Protein AF-A0A1X7V0R7-F1 (afdb_monomer_lite)

Foldseek 3Di:
DDPQAVVVCVVVVNDDDPPDLLNCCCCVVQVDDHLVSVVVDDPVSNVVSPNPDDPPDPSDDDDDDDDDDDDDDDDDDDDDDDDDDDFDPDDDDDDDDDDDPPPPQVAKEWEFECPQQFDPDGDIDMDRDDQQPQFLLNVQVVVCVVRVPDPQKTKWKAFLQLHTAPLDVLRRRPGNVLLVPGGHTYIYIYMWGPDALLPPPPPQDPLPPDAQADADFKEWEAALRPGIDIGHHYLVPDFLQSVLSSVCVVSVHRSVQKFKAQDLPDPDGDGRVNSVPDDGHRYIYIFGAQSDPQDLFAFPRRGDGSGAADNQLRLLLLQVLVLLLVDDPLLQVLLLVLLCVQWVDSNLSQLSSVCNVSSTHQGPSSVHCVVSVLLSSLVLQCVVADDDDSRHSSNLVLLVVLVSSVNSVVDDDDDFWDKDKDFQAAPQSRGGARFWKDAVPFPGTHRLVRVQVCLVVVHDGPSDPDRDHNVRIDGDSVSSSVCNSCRNGPDRIRITIPGPDPDDSDTHNGDNPDDNVVSVVSSVSSAADQLLDDDDWHWYAFLVRRIKTWDAFDPDPQRWTWIQRNHRSDIDTHHPVRSVSRRVSVVVD

Organism: Amphimedon queenslandica (NCBI:txid400682)

Radius of gyration: 29.14 Å; chains: 1; bounding box: 74×66×98 Å

Sequence (589 aa):
MSDELKEFFHQHGIVLSPHSPLHEKLVVEYGVEKVSDISLLTEQELRQAGLNKIQSRKLLCDSKPTTLQSAAPGTTLQSAVPGLTESLKLDYKSSRPFSPLLKTARFKINYVLCIEMFVVNQEEHSLALEPERDTMDFLIKQICSIHNLPDVLTLELYQKNGTPLNVNEYTLSFTLEKWKIKNDDSFYVLPRRREQPSWILPEPLNDIGIDPMQGQNTLKILSEVFGHFSIQVNFPNLTVEVILQKASRVINVPSRYLKIYSSLGNMVAMKDEDLSQIVDGQELILRLGEIYSARIEFGKSSYIPVTEQTEKGLAKFYSILKYLTIGSDITRSSIVAIVFKLTGCVPLVAALHTFLIYHSFSHLSQIAILFEGFYHLSKALLKYFCNVTIEKTFEFLDYIFGLIIKLSKTTSSNDHLSFKVIRLRCPITAHKIIEPVMVLKNESSYEKGAALAKLERNEALPECSVSVDEGNLIPDDHMQHLLIAFSFSKILDIQVCETVSEDKMRISPLIAPCTWKEFKKSLTYLKIVPPNSSSSKRVTYTSEGYLTVFIEISKSSELGRIFYDPITGKNNTYTEQQLEVFATKLAIN

Structure (mmCIF, N/CA/C/O backbone):
data_AF-A0A1X7V0R7-F1
#
_entry.id   AF-A0A1X7V0R7-F1
#
loop_
_atom_site.group_PDB
_atom_site.id
_atom_site.type_symbol
_atom_site.label_atom_id
_atom_site.label_alt_id
_atom_site.label_comp_id
_atom_site.label_asym_id
_atom_site.label_entity_id
_atom_site.label_seq_id
_atom_site.pdbx_PDB_ins_code
_atom_site.Cartn_x
_atom_site.Cartn_y
_atom_site.Cartn_z
_atom_site.occupancy
_atom_site.B_iso_or_equiv
_atom_site.auth_seq_id
_atom_site.auth_comp_id
_atom_site.auth_asym_id
_atom_site.auth_atom_id
_atom_site.pdbx_PDB_model_num
ATOM 1 N N . MET A 1 1 ? 11.003 -5.601 -46.494 1.00 61.97 1 MET A N 1
ATOM 2 C CA . MET A 1 1 ? 9.661 -5.037 -46.754 1.00 61.97 1 MET A CA 1
ATOM 3 C C . MET A 1 1 ? 8.675 -6.154 -47.067 1.00 61.97 1 MET A C 1
ATOM 5 O O . MET A 1 1 ? 8.937 -6.943 -47.971 1.00 61.97 1 MET A O 1
ATOM 9 N N . SER A 1 2 ? 7.584 -6.210 -46.303 1.00 64.12 2 SER A N 1
ATOM 10 C CA . SER A 1 2 ? 6.465 -7.147 -46.477 1.00 64.12 2 SER A CA 1
ATOM 11 C C . SER A 1 2 ? 5.744 -6.956 -47.814 1.00 64.12 2 SER A C 1
ATOM 13 O O . SER A 1 2 ? 5.756 -5.864 -48.389 1.00 64.12 2 SER A O 1
ATOM 15 N N . ASP A 1 3 ? 5.105 -8.015 -48.308 1.00 69.50 3 ASP A N 1
ATOM 16 C CA . ASP A 1 3 ? 4.352 -7.960 -49.565 1.00 69.50 3 ASP A CA 1
ATOM 17 C C . ASP A 1 3 ? 3.085 -7.098 -49.440 1.00 69.50 3 ASP A C 1
ATOM 19 O O . ASP A 1 3 ? 2.753 -6.366 -50.369 1.00 69.50 3 ASP A O 1
ATOM 23 N N . GLU A 1 4 ? 2.491 -7.037 -48.244 1.00 61.78 4 GLU A N 1
ATOM 24 C CA . GLU A 1 4 ? 1.388 -6.126 -47.904 1.00 61.78 4 GLU A CA 1
ATOM 25 C C . GLU A 1 4 ? 1.755 -4.647 -48.118 1.00 61.78 4 GLU A C 1
ATOM 27 O O . GLU A 1 4 ? 0.956 -3.865 -48.633 1.00 61.78 4 GLU A O 1
ATOM 32 N N . LEU A 1 5 ? 2.983 -4.251 -47.762 1.00 62.53 5 LEU A N 1
ATOM 33 C CA . LEU A 1 5 ? 3.458 -2.875 -47.927 1.00 62.53 5 LEU A CA 1
ATOM 34 C C . LEU A 1 5 ? 3.680 -2.511 -49.396 1.00 62.53 5 LEU A C 1
ATOM 36 O O . LEU A 1 5 ? 3.313 -1.419 -49.832 1.00 62.53 5 LEU A O 1
ATOM 40 N N . LYS A 1 6 ? 4.224 -3.443 -50.182 1.00 64.62 6 LYS A N 1
ATOM 41 C CA . LYS A 1 6 ? 4.375 -3.268 -51.634 1.00 64.62 6 LYS A CA 1
ATOM 42 C C . LYS A 1 6 ? 3.020 -3.116 -52.317 1.00 64.62 6 LYS A C 1
ATOM 44 O O . LYS A 1 6 ? 2.865 -2.251 -53.178 1.00 64.62 6 LYS A O 1
ATOM 49 N N . GLU A 1 7 ? 2.047 -3.927 -51.914 1.00 67.25 7 GLU A N 1
ATOM 50 C CA . GLU A 1 7 ? 0.696 -3.895 -52.461 1.00 67.25 7 GLU A CA 1
ATOM 51 C C . GLU A 1 7 ? -0.043 -2.601 -52.089 1.00 67.25 7 GLU A C 1
ATOM 53 O O . GLU A 1 7 ? -0.635 -1.968 -52.965 1.00 67.25 7 GLU A O 1
ATOM 58 N N . PHE A 1 8 ? 0.095 -2.122 -50.846 1.00 67.62 8 PHE A N 1
ATOM 59 C CA . PHE A 1 8 ? -0.422 -0.818 -50.414 1.00 67.62 8 PHE A CA 1
ATOM 60 C C . PHE A 1 8 ? 0.098 0.334 -51.290 1.00 67.62 8 PHE A C 1
ATOM 62 O O . PHE A 1 8 ? -0.687 1.149 -51.791 1.00 67.62 8 PHE A O 1
ATOM 69 N N . PHE A 1 9 ? 1.413 0.385 -51.526 1.00 68.94 9 PHE A N 1
ATOM 70 C CA . PHE A 1 9 ? 2.025 1.424 -52.354 1.00 68.94 9 PHE A CA 1
ATOM 71 C C . PHE A 1 9 ? 1.589 1.340 -53.821 1.00 68.94 9 PHE A C 1
ATOM 73 O O . PHE A 1 9 ? 1.271 2.370 -54.421 1.00 68.94 9 PHE A O 1
ATOM 80 N N . HIS A 1 10 ? 1.475 0.131 -54.377 1.00 63.81 10 HIS A N 1
ATOM 81 C CA . HIS A 1 10 ? 0.967 -0.077 -55.733 1.00 63.81 10 HIS A CA 1
ATOM 82 C C . HIS A 1 10 ? -0.485 0.409 -55.888 1.00 63.81 10 HIS A C 1
ATOM 84 O O . HIS A 1 10 ? -0.784 1.174 -56.806 1.00 63.81 10 HIS A O 1
ATOM 90 N N . GLN A 1 11 ? -1.366 0.054 -54.946 1.00 58.88 11 GLN A N 1
ATOM 91 C CA . GLN A 1 11 ? -2.777 0.468 -54.938 1.00 58.88 11 GLN A CA 1
ATOM 92 C C . GLN A 1 11 ? -2.961 1.991 -54.845 1.00 58.88 11 GLN A C 1
ATOM 94 O O . GLN A 1 11 ? -3.959 2.525 -55.326 1.00 58.88 11 GLN A O 1
ATOM 99 N N . HIS A 1 12 ? -2.000 2.703 -54.251 1.00 58.97 12 HIS A N 1
ATOM 100 C CA . HIS A 1 12 ? -2.046 4.158 -54.072 1.00 58.97 12 HIS A CA 1
ATOM 101 C C . HIS A 1 12 ? -1.236 4.920 -55.138 1.00 58.97 12 HIS A C 1
ATOM 103 O O . HIS A 1 12 ? -1.048 6.134 -55.030 1.00 58.97 12 HIS A O 1
ATOM 109 N N . GLY A 1 13 ? -0.778 4.228 -56.191 1.00 53.06 13 GLY A N 1
ATOM 110 C CA . GLY A 1 13 ? -0.046 4.823 -57.313 1.00 53.06 13 GLY A CA 1
ATOM 111 C C . GLY A 1 13 ? 1.373 5.282 -56.963 1.00 53.06 13 GLY A C 1
ATOM 112 O O . GLY A 1 13 ? 1.920 6.153 -57.639 1.00 53.06 13 GLY A O 1
ATOM 113 N N . ILE A 1 14 ? 1.964 4.729 -55.900 1.00 62.78 14 ILE A N 1
ATOM 114 C CA . ILE A 1 14 ? 3.323 5.025 -55.442 1.00 62.78 14 ILE A CA 1
ATOM 115 C C . ILE A 1 14 ? 4.256 3.961 -56.031 1.00 62.78 14 ILE A C 1
ATOM 117 O O . ILE A 1 14 ? 4.223 2.794 -55.647 1.00 62.78 14 ILE A O 1
ATOM 121 N N . VAL A 1 15 ? 5.089 4.357 -56.996 1.00 56.41 15 VAL A N 1
ATOM 122 C CA . VAL A 1 15 ? 6.008 3.434 -57.678 1.00 56.41 15 VAL A CA 1
ATOM 123 C C . VAL A 1 15 ? 7.274 3.251 -56.838 1.00 56.41 15 VAL A C 1
ATOM 125 O O . VAL A 1 15 ? 8.127 4.136 -56.778 1.00 56.41 15 VAL A O 1
ATOM 128 N N . LEU A 1 16 ? 7.412 2.085 -56.206 1.00 57.41 16 LEU A N 1
ATOM 129 C CA . LEU A 1 16 ? 8.639 1.668 -55.530 1.00 57.41 16 LEU A CA 1
ATOM 130 C C . LEU A 1 16 ? 9.411 0.693 -56.416 1.00 57.41 16 LEU A C 1
ATOM 132 O O . LEU A 1 16 ? 9.050 -0.477 -56.525 1.00 57.41 16 LEU A O 1
ATOM 136 N N . SER A 1 17 ? 10.495 1.155 -57.037 1.00 50.72 17 SER A N 1
ATOM 137 C CA . SER A 1 17 ? 11.504 0.228 -57.549 1.00 50.72 17 SER A CA 1
ATOM 138 C C . SER A 1 17 ? 12.378 -0.271 -56.382 1.00 50.72 17 SER A C 1
ATOM 140 O O . SER A 1 17 ? 12.597 0.483 -55.430 1.00 50.72 17 SER A O 1
ATOM 142 N N . PRO A 1 18 ? 12.923 -1.503 -56.431 1.00 47.53 18 PRO A N 1
ATOM 143 C CA . PRO A 1 18 ? 13.789 -2.060 -55.377 1.00 47.53 18 PRO A CA 1
ATOM 144 C C . PRO A 1 18 ? 15.063 -1.247 -55.066 1.00 47.53 18 PRO A C 1
ATOM 146 O O . PRO A 1 18 ? 15.736 -1.515 -54.076 1.00 47.53 18 PRO A O 1
ATOM 149 N N . HIS A 1 19 ? 15.363 -0.225 -55.872 1.00 53.25 19 HIS A N 1
ATOM 150 C CA . HIS A 1 19 ? 16.479 0.715 -55.710 1.00 53.25 19 HIS A CA 1
ATOM 151 C C . HIS A 1 19 ? 16.017 2.179 -55.780 1.00 53.25 19 HIS A C 1
ATOM 153 O O . HIS A 1 19 ? 16.771 3.077 -56.144 1.00 53.25 19 HIS A O 1
ATOM 159 N N . SER A 1 20 ? 14.740 2.422 -55.491 1.00 59.25 20 SER A N 1
ATOM 160 C CA . SER A 1 20 ? 14.187 3.765 -55.401 1.00 59.25 20 SER A CA 1
ATOM 161 C C . SER A 1 20 ? 14.771 4.487 -54.177 1.00 59.25 20 SER A C 1
ATOM 163 O O . SER A 1 20 ? 14.771 3.901 -53.091 1.00 59.25 20 SER A O 1
ATOM 165 N N . PRO A 1 21 ? 15.174 5.767 -54.292 1.00 62.03 21 PRO A N 1
ATOM 166 C CA . PRO A 1 21 ? 15.597 6.577 -53.146 1.00 62.03 21 PRO A CA 1
ATOM 167 C C . PRO A 1 21 ? 14.556 6.613 -52.016 1.00 62.03 21 PRO A C 1
ATOM 169 O O . PRO A 1 21 ? 14.910 6.724 -50.846 1.00 62.03 21 PRO A O 1
ATOM 172 N N . LEU A 1 22 ? 13.270 6.479 -52.365 1.00 65.44 22 LEU A N 1
ATOM 173 C CA . LEU A 1 22 ? 12.155 6.397 -51.420 1.00 65.44 22 LEU A CA 1
ATOM 174 C C . LEU A 1 22 ? 12.155 5.061 -50.659 1.00 65.44 22 LEU A C 1
ATOM 176 O O . LEU A 1 22 ? 11.910 5.048 -49.459 1.00 65.44 22 LEU A O 1
ATOM 180 N N . HIS A 1 23 ? 12.457 3.946 -51.332 1.00 63.06 23 HIS A N 1
ATOM 181 C CA . HIS A 1 23 ? 12.545 2.625 -50.699 1.00 63.06 23 HIS A CA 1
ATOM 182 C C . HIS A 1 23 ? 13.711 2.565 -49.708 1.00 63.06 23 HIS A C 1
ATOM 184 O O . HIS A 1 23 ? 13.539 2.124 -48.574 1.00 63.06 23 HIS A O 1
ATOM 190 N N . GLU A 1 24 ? 14.880 3.055 -50.120 1.00 66.44 24 GLU A N 1
ATOM 191 C CA . GLU A 1 24 ? 16.069 3.053 -49.271 1.00 66.44 24 GLU A CA 1
ATOM 192 C C . GLU A 1 24 ? 15.890 3.979 -48.065 1.00 66.44 24 GLU A C 1
ATOM 194 O O . GLU A 1 24 ? 16.135 3.556 -46.943 1.00 66.44 24 GLU A O 1
ATOM 199 N N . LYS A 1 25 ? 15.336 5.184 -48.245 1.00 69.94 25 LYS A N 1
ATOM 200 C CA . LYS A 1 25 ? 15.012 6.062 -47.112 1.00 69.94 25 LYS A CA 1
ATOM 201 C C . LYS A 1 25 ? 13.972 5.462 -46.171 1.00 69.94 25 LYS A C 1
ATOM 203 O O . LYS A 1 25 ? 14.186 5.453 -44.965 1.00 69.94 25 LYS A O 1
ATOM 208 N N . LEU A 1 26 ? 12.858 4.934 -46.680 1.00 72.25 26 LEU A N 1
ATOM 209 C CA . LEU A 1 26 ? 11.802 4.388 -45.821 1.00 72.25 26 LEU A CA 1
ATOM 210 C C . LEU A 1 26 ? 12.293 3.208 -44.974 1.00 72.25 26 LEU A C 1
ATOM 212 O O . LEU A 1 26 ? 11.971 3.150 -43.793 1.00 72.25 26 LEU A O 1
ATOM 216 N N . VAL A 1 27 ? 13.102 2.310 -45.537 1.00 69.56 27 VAL A N 1
ATOM 217 C CA . VAL A 1 27 ? 13.608 1.134 -44.811 1.00 69.56 27 VAL A CA 1
ATOM 218 C C . VAL A 1 27 ? 14.828 1.480 -43.949 1.00 69.56 27 VAL A C 1
ATOM 220 O O . VAL A 1 27 ? 14.878 1.097 -42.785 1.00 69.56 27 VAL A O 1
ATOM 223 N N . VAL A 1 28 ? 15.809 2.211 -44.487 1.00 70.12 28 VAL A N 1
ATOM 224 C CA . VAL A 1 28 ? 17.100 2.459 -43.814 1.00 70.12 28 VAL A CA 1
ATOM 225 C C . VAL A 1 28 ? 17.027 3.635 -42.841 1.00 70.12 28 VAL A C 1
ATOM 227 O O . VAL A 1 28 ? 17.612 3.575 -41.762 1.00 70.12 28 VAL A O 1
ATOM 230 N N . GLU A 1 29 ? 16.319 4.707 -43.201 1.00 67.44 29 GLU A N 1
ATOM 231 C CA . GLU A 1 29 ? 16.246 5.933 -42.396 1.00 67.44 29 GLU A CA 1
ATOM 232 C C . GLU A 1 29 ? 15.056 5.913 -41.426 1.00 67.44 29 GLU A C 1
ATOM 234 O O . GLU A 1 29 ? 15.176 6.386 -40.294 1.00 67.44 29 GLU A O 1
ATOM 239 N N . TYR A 1 30 ? 13.936 5.312 -41.840 1.00 65.56 30 TYR A N 1
ATOM 240 C CA . TYR A 1 30 ? 12.680 5.318 -41.083 1.00 65.56 30 TYR A CA 1
ATOM 241 C C . TYR A 1 30 ? 12.218 3.937 -40.585 1.00 65.56 30 TYR A C 1
ATOM 243 O O . TYR A 1 30 ? 11.240 3.867 -39.844 1.00 65.56 30 TYR A O 1
ATOM 251 N N . GLY A 1 31 ? 12.912 2.848 -40.939 1.00 66.19 31 GLY A N 1
ATOM 252 C CA . GLY A 1 31 ? 12.617 1.499 -40.435 1.00 66.19 31 GLY A CA 1
ATOM 253 C C . GLY A 1 31 ? 11.263 0.923 -40.868 1.00 66.19 31 GLY A C 1
ATOM 254 O O . GLY A 1 31 ? 10.739 0.039 -40.198 1.00 66.19 31 GLY A O 1
ATOM 255 N N . VAL A 1 32 ? 10.671 1.429 -41.952 1.00 74.50 32 VAL A N 1
ATOM 256 C CA . VAL A 1 32 ? 9.344 1.023 -42.431 1.00 74.50 32 VAL A CA 1
ATOM 257 C C . VAL A 1 32 ? 9.449 -0.302 -43.184 1.00 74.50 32 VAL A C 1
ATOM 259 O O . VAL A 1 32 ? 9.906 -0.346 -44.328 1.00 74.50 32 VAL A O 1
ATOM 262 N N . GLU A 1 33 ? 8.987 -1.395 -42.574 1.00 72.44 33 GLU A N 1
ATOM 263 C CA . GLU A 1 33 ? 9.005 -2.727 -43.191 1.00 72.44 33 GLU A CA 1
ATOM 264 C C . GLU A 1 33 ? 7.601 -3.261 -43.519 1.00 72.44 33 GLU A C 1
ATOM 266 O O . GLU A 1 33 ? 7.457 -4.118 -44.407 1.00 72.44 33 GLU A O 1
ATOM 271 N N . LYS A 1 34 ? 6.567 -2.750 -42.842 1.00 70.38 34 LYS A N 1
ATOM 272 C CA . LYS A 1 34 ? 5.148 -3.117 -42.976 1.00 70.38 34 LYS A CA 1
ATOM 273 C C . LYS A 1 34 ? 4.239 -1.886 -43.065 1.00 70.38 34 LYS A C 1
ATOM 275 O O . LYS A 1 34 ? 4.637 -0.774 -42.736 1.00 70.38 34 LYS A O 1
ATOM 280 N N . VAL A 1 35 ? 2.991 -2.082 -43.509 1.00 60.34 35 VAL A N 1
ATOM 281 C CA . VAL A 1 35 ? 1.992 -0.997 -43.676 1.00 60.34 35 VAL A CA 1
ATOM 282 C C . VAL A 1 35 ? 1.676 -0.293 -42.364 1.00 60.34 35 VAL A C 1
ATOM 284 O O . VAL A 1 35 ? 1.534 0.928 -42.344 1.00 60.34 35 VAL A O 1
ATOM 287 N N . SER A 1 36 ? 1.634 -1.042 -41.261 1.00 58.97 36 SER A N 1
ATOM 288 C CA . SER A 1 36 ? 1.475 -0.492 -39.913 1.00 58.97 36 SER A CA 1
ATOM 289 C C . SER A 1 36 ? 2.517 0.576 -39.588 1.00 58.97 36 SER A C 1
ATOM 291 O O . SER A 1 36 ? 2.210 1.542 -38.895 1.00 58.97 36 SER A O 1
ATOM 293 N N . ASP A 1 37 ? 3.724 0.445 -40.130 1.00 61.34 37 ASP A N 1
ATOM 294 C CA . ASP A 1 37 ? 4.867 1.275 -39.758 1.00 61.34 37 ASP A CA 1
ATOM 295 C C . ASP A 1 37 ? 4.792 2.655 -40.429 1.00 61.34 37 ASP A C 1
ATOM 297 O O . ASP A 1 37 ? 5.336 3.627 -39.914 1.00 61.34 37 ASP A O 1
ATOM 301 N N . ILE A 1 38 ? 4.028 2.784 -41.526 1.00 64.56 38 ILE A N 1
ATOM 302 C CA . ILE A 1 38 ? 3.732 4.080 -42.159 1.00 64.56 38 ILE A CA 1
ATOM 303 C C . ILE A 1 38 ? 2.948 4.980 -41.199 1.00 64.56 38 ILE A C 1
ATOM 305 O O . ILE A 1 38 ? 3.154 6.191 -41.190 1.00 64.56 38 ILE A O 1
ATOM 309 N N . SER A 1 39 ? 2.060 4.406 -40.377 1.00 57.94 39 SER A N 1
ATOM 310 C CA . SER A 1 39 ? 1.232 5.181 -39.440 1.00 57.94 39 SER A CA 1
ATOM 311 C C . SER A 1 39 ? 2.036 5.869 -38.326 1.00 57.94 39 SER A C 1
ATOM 313 O O . SER A 1 39 ? 1.509 6.745 -37.643 1.00 57.94 39 SER A O 1
ATOM 315 N N . LEU A 1 40 ? 3.310 5.494 -38.168 1.00 50.38 40 LEU A N 1
ATOM 316 C CA . LEU A 1 40 ? 4.246 6.048 -37.190 1.00 50.38 40 LEU A CA 1
ATOM 317 C C . LEU A 1 40 ? 5.036 7.250 -37.731 1.00 50.38 40 LEU A C 1
ATOM 319 O O . LEU A 1 40 ? 5.741 7.900 -36.962 1.00 50.38 40 LEU A O 1
ATOM 323 N N . LEU A 1 41 ? 4.926 7.547 -39.031 1.00 59.81 41 LEU A N 1
ATOM 324 C CA . LEU A 1 41 ? 5.599 8.674 -39.670 1.00 59.81 41 LEU A CA 1
ATOM 325 C C . LEU A 1 41 ? 4.677 9.889 -39.766 1.00 59.81 41 LEU A C 1
ATOM 327 O O . LEU A 1 41 ? 3.507 9.799 -40.142 1.00 59.81 41 LEU A O 1
ATOM 331 N N . THR A 1 42 ? 5.228 11.061 -39.466 1.00 62.00 42 THR A N 1
ATOM 332 C CA . THR A 1 42 ? 4.541 12.339 -39.663 1.00 62.00 42 THR A CA 1
ATOM 333 C C . THR A 1 42 ? 4.391 12.655 -41.152 1.00 62.00 42 THR A C 1
ATOM 335 O O . THR A 1 42 ? 5.163 12.197 -41.996 1.00 62.00 42 THR A O 1
ATOM 338 N N . GLU A 1 43 ? 3.424 13.510 -41.502 1.00 59.12 43 GLU A N 1
ATOM 339 C CA . GLU A 1 43 ? 3.249 13.968 -42.889 1.00 59.12 43 GLU A CA 1
ATOM 340 C C . GLU A 1 43 ? 4.543 14.577 -43.461 1.00 59.12 43 GLU A C 1
ATOM 342 O O . GLU A 1 43 ? 4.873 14.385 -44.632 1.00 59.12 43 GLU A O 1
ATOM 347 N N . GLN A 1 44 ? 5.305 15.282 -42.623 1.00 62.19 44 GLN A N 1
ATOM 348 C CA . GLN A 1 44 ? 6.567 15.903 -43.004 1.00 62.19 44 GLN A CA 1
ATOM 349 C C . GLN A 1 44 ? 7.654 14.865 -43.317 1.00 62.19 44 GLN A C 1
ATOM 351 O O . GLN A 1 44 ? 8.358 15.018 -44.314 1.00 62.19 44 GLN A O 1
ATOM 356 N N . GLU A 1 45 ? 7.762 13.799 -42.524 1.00 61.72 45 GLU A N 1
ATOM 357 C CA . GLU A 1 45 ? 8.704 12.696 -42.763 1.00 61.72 45 GLU A CA 1
ATOM 358 C C . GLU A 1 45 ? 8.331 11.907 -44.021 1.00 61.72 45 GLU A C 1
ATOM 360 O O . GLU A 1 45 ? 9.191 11.611 -44.846 1.00 61.72 45 GLU A O 1
ATOM 365 N N . LEU A 1 46 ? 7.036 11.661 -44.244 1.00 65.69 46 LEU A N 1
ATOM 366 C CA . LEU A 1 46 ? 6.546 11.018 -45.466 1.00 65.69 46 LEU A CA 1
ATOM 367 C C . LEU A 1 46 ? 6.870 11.858 -46.714 1.00 65.69 46 LEU A C 1
ATOM 369 O O . LEU A 1 46 ? 7.322 11.321 -47.729 1.00 65.69 46 LEU A O 1
ATOM 373 N N . ARG A 1 47 ? 6.725 13.188 -46.639 1.00 65.19 47 ARG A N 1
ATOM 374 C CA . ARG A 1 47 ? 7.133 14.103 -47.721 1.00 65.19 47 ARG A CA 1
ATOM 375 C C . ARG A 1 47 ? 8.648 14.116 -47.930 1.00 65.19 47 ARG A C 1
ATOM 377 O O . ARG A 1 47 ? 9.090 14.121 -49.075 1.00 65.19 47 ARG A O 1
ATOM 384 N N . GLN A 1 48 ? 9.441 14.084 -46.858 1.00 67.00 48 GLN A N 1
ATOM 385 C CA . GLN A 1 48 ? 10.911 14.021 -46.921 1.00 67.00 48 GLN A CA 1
ATOM 386 C C . GLN A 1 48 ? 11.436 12.695 -47.485 1.00 67.00 48 GLN A C 1
ATOM 388 O O . GLN A 1 48 ? 12.482 12.673 -48.145 1.00 67.00 48 GLN A O 1
ATOM 393 N N . ALA A 1 49 ? 10.698 11.607 -47.262 1.00 64.69 49 ALA A N 1
ATOM 394 C CA . ALA A 1 49 ? 10.960 10.319 -47.882 1.00 64.69 49 ALA A CA 1
ATOM 395 C C . ALA A 1 49 ? 10.665 10.349 -49.395 1.00 64.69 49 ALA A C 1
ATOM 397 O O . ALA A 1 49 ? 11.321 9.638 -50.152 1.00 64.69 49 ALA A O 1
ATOM 398 N N . GLY A 1 50 ? 9.749 11.217 -49.849 1.00 65.00 50 GLY A N 1
ATOM 399 C CA . GLY A 1 50 ? 9.413 11.430 -51.264 1.00 65.00 50 GLY A CA 1
ATOM 400 C C . GLY A 1 50 ? 7.943 11.179 -51.625 1.00 65.00 50 GLY A C 1
ATOM 401 O O . GLY A 1 50 ? 7.620 11.032 -52.805 1.00 65.00 50 GLY A O 1
ATOM 402 N N . LEU A 1 51 ? 7.038 11.097 -50.640 1.00 65.75 51 LEU A N 1
ATOM 403 C CA . LEU A 1 51 ? 5.605 10.893 -50.867 1.00 65.75 51 LEU A CA 1
ATOM 404 C C . LEU A 1 51 ? 4.889 12.231 -51.091 1.00 65.75 51 LEU A C 1
ATOM 406 O O . LEU A 1 51 ? 4.650 13.007 -50.167 1.00 65.75 51 LEU A O 1
ATOM 410 N N . ASN A 1 52 ? 4.509 12.485 -52.346 1.00 56.28 52 ASN A N 1
ATOM 411 C CA . ASN A 1 52 ? 3.967 13.783 -52.776 1.00 56.28 52 ASN A CA 1
ATOM 412 C C . ASN A 1 52 ? 2.431 13.884 -52.674 1.00 56.28 52 ASN A C 1
ATOM 414 O O . ASN A 1 52 ? 1.881 14.985 -52.728 1.00 56.28 52 ASN A O 1
ATOM 418 N N . LYS A 1 53 ? 1.731 12.752 -52.515 1.00 50.41 53 LYS A N 1
ATOM 419 C CA . LYS A 1 53 ? 0.276 12.669 -52.298 1.00 50.41 53 LYS A CA 1
ATOM 420 C C . LYS A 1 53 ? -0.001 11.996 -50.954 1.00 50.41 53 LYS A C 1
ATOM 422 O O . LYS A 1 53 ? 0.110 10.781 -50.844 1.00 50.41 53 LYS A O 1
ATOM 427 N N . ILE A 1 54 ? -0.397 12.782 -49.956 1.00 53.22 54 ILE A N 1
ATOM 428 C CA . ILE A 1 54 ? -0.827 12.289 -48.641 1.00 53.22 54 ILE A CA 1
ATOM 429 C C . ILE A 1 54 ? -2.287 12.710 -48.468 1.00 53.22 54 ILE A C 1
ATOM 431 O O . ILE A 1 54 ? -2.575 13.857 -48.141 1.00 53.22 54 ILE A O 1
ATOM 435 N N . GLN A 1 55 ? -3.231 11.811 -48.767 1.00 45.31 55 GLN A N 1
ATOM 436 C CA . GLN A 1 55 ? -4.634 12.023 -48.401 1.00 45.31 55 GLN A CA 1
ATOM 437 C C . GLN A 1 55 ? -4.823 11.558 -46.958 1.00 45.31 55 GLN A C 1
ATOM 439 O O . GLN A 1 55 ? -5.045 10.383 -46.669 1.00 45.31 55 GLN A O 1
ATOM 444 N N . SER A 1 56 ? -4.699 12.507 -46.040 1.00 39.94 56 SER A N 1
ATOM 445 C CA . SER A 1 56 ? -4.881 12.344 -44.603 1.00 39.94 56 SER A CA 1
ATOM 446 C C . SER A 1 56 ? -6.345 12.047 -44.257 1.00 39.94 56 SER A C 1
ATOM 448 O O . SER A 1 56 ? -7.064 12.941 -43.823 1.00 39.94 56 SER A O 1
ATOM 450 N N . ARG A 1 57 ? -6.827 10.807 -44.474 1.00 30.17 57 ARG A N 1
ATOM 451 C CA . ARG A 1 57 ? -8.059 10.294 -43.818 1.00 30.17 57 ARG A CA 1
ATOM 452 C C . ARG A 1 57 ? -8.388 8.794 -43.927 1.00 30.17 57 ARG A C 1
ATOM 454 O O . ARG A 1 57 ? -9.487 8.426 -43.530 1.00 30.17 57 ARG A O 1
ATOM 461 N N . LYS A 1 58 ? -7.501 7.909 -44.406 1.00 34.00 58 LYS A N 1
ATOM 462 C CA . LYS A 1 58 ? -7.849 6.475 -44.596 1.00 34.00 58 LYS A CA 1
ATOM 463 C C . LYS A 1 58 ? -6.889 5.423 -44.014 1.00 34.00 58 LYS A C 1
ATOM 465 O O . LYS A 1 58 ? -7.004 4.258 -44.362 1.00 34.00 58 LYS A O 1
ATOM 470 N N . LEU A 1 59 ? -5.987 5.801 -43.106 1.00 33.78 59 LEU A N 1
ATOM 471 C CA . LEU A 1 59 ? -5.058 4.865 -42.438 1.00 33.78 59 LEU A CA 1
ATOM 472 C C . LEU A 1 59 ? -5.476 4.480 -41.004 1.00 33.78 59 LEU A C 1
ATOM 474 O O . LEU A 1 59 ? -4.661 3.997 -40.227 1.00 33.78 59 LEU A O 1
ATOM 478 N N . LEU A 1 60 ? -6.748 4.675 -40.650 1.00 33.25 60 LEU A N 1
ATOM 479 C CA . LEU A 1 60 ? -7.321 4.230 -39.380 1.00 33.25 60 LEU A CA 1
ATOM 480 C C . LEU A 1 60 ? -8.504 3.301 -39.670 1.00 33.25 60 LEU A C 1
ATOM 482 O O . LEU A 1 60 ? -9.491 3.741 -40.250 1.00 33.25 60 LEU A O 1
ATOM 486 N N . CYS A 1 61 ? -8.363 2.049 -39.229 1.00 28.33 61 CYS A N 1
ATOM 487 C CA . CYS A 1 61 ? -9.398 1.023 -39.082 1.00 28.33 61 CYS A CA 1
ATOM 488 C C . CYS A 1 61 ? -10.126 0.564 -40.358 1.00 28.33 61 CYS A C 1
ATOM 490 O O . CYS A 1 61 ? -11.072 1.199 -40.802 1.00 28.33 61 CYS A O 1
ATOM 492 N N . ASP A 1 62 ? -9.757 -0.618 -40.859 1.00 25.23 62 ASP A N 1
ATOM 493 C CA . ASP A 1 62 ? -10.734 -1.654 -41.223 1.00 25.23 62 ASP A CA 1
ATOM 494 C C . ASP A 1 62 ? -10.010 -2.986 -41.480 1.00 25.23 62 ASP A C 1
ATOM 496 O O . ASP A 1 62 ? -9.470 -3.235 -42.555 1.00 25.23 62 ASP A O 1
ATOM 500 N N . SER A 1 63 ? -10.029 -3.882 -40.496 1.00 27.44 63 SER A N 1
ATOM 501 C CA . SER A 1 63 ? -9.947 -5.317 -40.766 1.00 27.44 63 SER A CA 1
ATOM 502 C C . SER A 1 63 ? -11.140 -5.994 -40.102 1.00 27.44 63 SER A C 1
ATOM 504 O O . SER A 1 63 ? -11.151 -6.327 -38.919 1.00 27.44 63 SER A O 1
ATOM 506 N N . LYS A 1 64 ? -12.201 -6.171 -40.896 1.00 25.33 64 LYS A N 1
ATOM 507 C CA . LYS A 1 64 ? -13.257 -7.137 -40.586 1.00 25.33 64 LYS A CA 1
ATOM 508 C C . LYS A 1 64 ? -12.623 -8.528 -40.435 1.00 25.33 64 LYS A C 1
ATOM 510 O O . LYS A 1 64 ? -11.721 -8.857 -41.207 1.00 25.33 64 LYS A O 1
ATOM 515 N N . PRO A 1 65 ? -13.100 -9.369 -39.506 1.00 25.83 65 PRO A N 1
ATOM 516 C CA . PRO A 1 65 ? -12.587 -10.719 -39.359 1.00 25.83 65 PRO A CA 1
ATOM 517 C C . PRO A 1 65 ? -13.140 -11.598 -40.483 1.00 25.83 65 PRO A C 1
ATOM 519 O O . PRO A 1 65 ? -14.337 -11.885 -40.538 1.00 25.83 65 PRO A O 1
ATOM 522 N N . THR A 1 66 ? -12.265 -12.035 -41.386 1.00 25.56 66 THR A N 1
ATOM 523 C CA . THR A 1 66 ? -12.590 -13.073 -42.366 1.00 25.56 66 THR A CA 1
ATOM 524 C C . THR A 1 66 ? -12.676 -14.417 -41.648 1.00 25.56 66 THR A C 1
ATOM 526 O O . THR A 1 66 ? -11.712 -14.911 -41.071 1.00 25.56 66 THR A O 1
ATOM 529 N N . THR A 1 67 ? -13.871 -14.992 -41.668 1.00 28.06 67 THR A N 1
ATOM 530 C CA . THR A 1 67 ? -14.197 -16.341 -41.208 1.00 28.06 67 THR A CA 1
ATOM 531 C C . THR A 1 67 ? -13.512 -17.374 -42.104 1.00 28.06 67 THR A C 1
ATOM 533 O O . THR A 1 67 ? -13.694 -17.291 -43.312 1.00 28.06 67 THR A O 1
ATOM 536 N N . LEU A 1 68 ? -12.803 -18.369 -41.552 1.00 24.39 68 LEU A N 1
ATOM 537 C CA . LEU A 1 68 ? -12.502 -19.636 -42.244 1.00 24.39 68 LEU A CA 1
ATOM 538 C C . LEU A 1 68 ? -12.213 -20.786 -41.249 1.00 24.39 68 LEU A C 1
ATOM 540 O O . LEU A 1 68 ? -11.182 -20.841 -40.593 1.00 24.39 68 LEU A O 1
ATOM 544 N N . GLN A 1 69 ? -13.222 -21.655 -41.133 1.00 25.14 69 GLN A N 1
ATOM 545 C CA . GLN A 1 69 ? -13.201 -23.129 -41.102 1.00 25.14 69 GLN A CA 1
ATOM 546 C C . GLN A 1 69 ? -12.121 -23.899 -40.304 1.00 25.14 69 GLN A C 1
ATOM 548 O O . GLN A 1 69 ? -11.000 -24.108 -40.744 1.00 25.14 69 GLN A O 1
ATOM 553 N N . SER A 1 70 ? -12.572 -24.467 -39.178 1.00 24.64 70 SER A N 1
ATOM 554 C CA . SER A 1 70 ? -12.609 -25.915 -38.873 1.00 24.64 70 SER A CA 1
ATOM 555 C C . SER A 1 70 ? -11.683 -26.862 -39.667 1.00 24.64 70 SER A C 1
ATOM 557 O O . SER A 1 70 ? -11.986 -27.205 -40.810 1.00 24.64 70 SER A O 1
ATOM 559 N N . ALA A 1 71 ? -10.723 -27.475 -38.964 1.00 24.50 71 ALA A N 1
ATOM 560 C CA . ALA A 1 71 ? -10.331 -28.875 -39.160 1.00 24.50 71 ALA A CA 1
ATOM 561 C C . ALA A 1 71 ? -9.908 -29.500 -37.812 1.00 24.50 71 ALA A C 1
ATOM 563 O O . ALA A 1 71 ? -9.224 -28.866 -37.012 1.00 24.50 71 ALA A O 1
ATOM 564 N N . ALA A 1 72 ? -10.385 -30.719 -37.551 1.00 25.61 72 ALA A N 1
ATOM 565 C CA . ALA A 1 72 ? -10.222 -31.487 -36.312 1.00 25.61 72 ALA A CA 1
ATOM 566 C C . ALA A 1 72 ? -9.054 -32.520 -36.431 1.00 25.61 72 ALA A C 1
ATOM 568 O O . ALA A 1 72 ? -8.257 -32.393 -37.358 1.00 25.61 72 ALA A O 1
ATOM 569 N N . PRO A 1 73 ? -8.858 -33.489 -35.507 1.00 34.53 73 PRO A N 1
ATOM 570 C CA . PRO A 1 73 ? -7.678 -33.555 -34.639 1.00 34.53 73 PRO A CA 1
ATOM 571 C C . PRO A 1 73 ? -6.769 -34.780 -34.887 1.00 34.53 73 PRO A C 1
ATOM 573 O O . PRO A 1 73 ? -7.188 -35.775 -35.473 1.00 34.53 73 PRO A O 1
ATOM 576 N N . GLY A 1 74 ? -5.534 -34.744 -34.368 1.00 24.31 74 GLY A N 1
ATOM 577 C CA . GLY A 1 74 ? -4.578 -35.858 -34.451 1.00 24.31 74 GLY A CA 1
ATOM 578 C C . GLY A 1 74 ? -3.600 -35.937 -33.269 1.00 24.31 74 GLY A C 1
ATOM 579 O O . GLY A 1 74 ? -2.561 -35.294 -33.273 1.00 24.31 74 GLY A O 1
ATOM 580 N N . THR A 1 75 ? -4.008 -36.703 -32.257 1.00 23.86 75 THR A N 1
ATOM 581 C CA . THR A 1 75 ? -3.287 -37.669 -31.392 1.00 23.86 75 THR A CA 1
ATOM 582 C C . THR A 1 75 ? -1.778 -37.522 -31.052 1.00 23.86 75 THR A C 1
ATOM 584 O O . THR A 1 75 ? -0.906 -37.798 -31.866 1.00 23.86 75 THR A O 1
ATOM 587 N N . THR A 1 76 ? -1.527 -37.195 -29.774 1.00 24.06 76 THR A N 1
ATOM 588 C CA . THR A 1 76 ? -0.675 -37.825 -28.717 1.00 24.06 76 THR A CA 1
ATOM 589 C C . THR A 1 76 ? 0.636 -38.584 -29.038 1.00 24.06 76 THR A C 1
ATOM 591 O O . THR A 1 76 ? 0.585 -39.616 -29.698 1.00 24.06 76 THR A O 1
ATOM 594 N N . LEU A 1 77 ? 1.755 -38.216 -28.364 1.00 23.28 77 LEU A N 1
ATOM 595 C CA . LEU A 1 77 ? 2.478 -39.043 -27.349 1.00 23.28 77 LEU A CA 1
ATOM 596 C C . LEU A 1 77 ? 3.740 -38.374 -26.719 1.00 23.28 77 LEU A C 1
ATOM 598 O O . LEU A 1 77 ? 4.695 -38.042 -27.407 1.00 23.28 7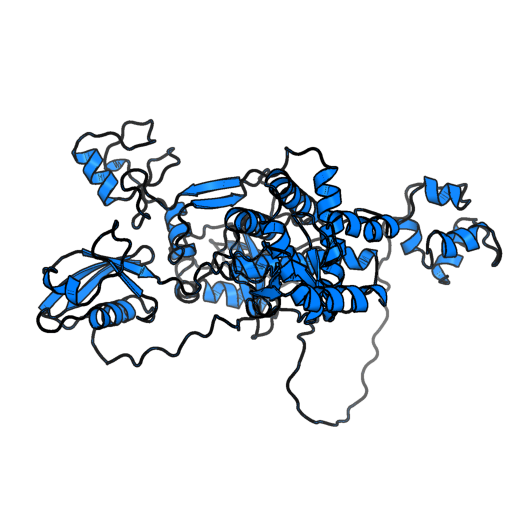7 LEU A O 1
ATOM 602 N N . GLN A 1 78 ? 3.669 -38.226 -25.384 1.00 23.44 78 GLN A N 1
ATOM 603 C CA . GLN A 1 78 ? 4.647 -38.368 -24.272 1.00 23.44 78 GLN A CA 1
ATOM 604 C C . GLN A 1 78 ? 6.168 -38.105 -24.416 1.00 23.44 78 GLN A C 1
ATOM 606 O O . GLN A 1 78 ? 6.847 -38.745 -25.207 1.00 23.44 78 GLN A O 1
ATOM 611 N N . SER A 1 79 ? 6.726 -37.368 -23.434 1.00 23.14 79 SER A N 1
ATOM 612 C CA . SER A 1 79 ? 7.744 -37.869 -22.471 1.00 23.14 79 SER A CA 1
ATOM 613 C C . SER A 1 79 ? 8.080 -36.816 -21.390 1.00 23.14 79 SER A C 1
ATOM 615 O O . SER A 1 79 ? 8.224 -35.638 -21.696 1.00 23.14 79 SER A O 1
ATOM 617 N N . ALA A 1 80 ? 8.206 -37.259 -20.135 1.00 22.14 80 ALA A N 1
ATOM 618 C CA . ALA A 1 80 ? 8.335 -36.488 -18.888 1.00 22.14 80 ALA A CA 1
ATOM 619 C C . ALA A 1 80 ? 9.790 -36.303 -18.404 1.00 22.14 80 ALA A C 1
ATOM 621 O O . ALA A 1 80 ? 10.601 -37.161 -18.724 1.00 22.14 80 ALA A O 1
ATOM 622 N N . VAL A 1 81 ? 10.065 -35.276 -17.568 1.00 25.27 81 VAL A N 1
ATOM 623 C CA . VAL A 1 81 ? 10.875 -35.282 -16.306 1.00 25.27 81 VAL A CA 1
ATOM 624 C C . VAL A 1 81 ? 10.546 -33.988 -15.502 1.00 25.27 81 VAL A C 1
ATOM 626 O O . VAL A 1 81 ? 10.371 -32.948 -16.136 1.00 25.27 81 VAL A O 1
ATOM 629 N N . PRO A 1 82 ? 10.446 -34.001 -14.149 1.00 24.80 82 PRO A N 1
ATOM 630 C CA . PRO A 1 82 ? 9.982 -32.869 -13.341 1.00 24.80 82 PRO A CA 1
ATOM 631 C C . PRO A 1 82 ? 11.119 -32.007 -12.760 1.00 24.80 82 PRO A C 1
ATOM 633 O O . PRO A 1 82 ? 12.109 -32.524 -12.246 1.00 24.80 82 PRO A O 1
ATOM 636 N N . GLY A 1 83 ? 10.930 -30.686 -12.767 1.00 22.72 83 GLY A N 1
ATOM 637 C CA . GLY A 1 83 ? 11.793 -29.719 -12.088 1.00 22.72 83 GLY A CA 1
ATOM 638 C C . GLY A 1 83 ? 11.097 -28.364 -11.954 1.00 22.72 83 GLY A C 1
ATOM 639 O O . GLY A 1 83 ? 10.657 -27.798 -12.947 1.00 22.72 83 GLY A O 1
ATOM 640 N N . LEU A 1 84 ? 10.972 -27.882 -10.714 1.00 32.03 84 LEU A N 1
ATOM 641 C CA . LEU A 1 84 ? 10.435 -26.575 -10.314 1.00 32.03 84 LEU A CA 1
ATOM 642 C C . LEU A 1 84 ? 10.922 -25.431 -11.214 1.00 32.03 84 LEU A C 1
ATOM 644 O O . LEU A 1 84 ? 12.109 -25.121 -11.176 1.00 32.03 84 LEU A O 1
ATOM 648 N N . THR A 1 85 ? 10.021 -24.810 -11.980 1.00 28.67 85 THR A N 1
ATOM 649 C CA . THR A 1 85 ? 10.041 -23.417 -12.489 1.00 28.67 85 THR A CA 1
ATOM 650 C C . THR A 1 85 ? 9.002 -23.304 -13.606 1.00 28.67 85 THR A C 1
ATOM 652 O O . THR A 1 85 ? 9.315 -23.459 -14.782 1.00 28.67 85 THR A O 1
ATOM 655 N N . GLU A 1 86 ? 7.743 -23.035 -13.260 1.00 25.83 86 GLU A N 1
ATOM 656 C CA . GLU A 1 86 ? 6.755 -22.621 -14.262 1.00 25.83 86 GLU A CA 1
ATOM 657 C C . GLU A 1 86 ? 6.479 -21.129 -14.104 1.00 25.83 86 GLU A C 1
ATOM 659 O O . GLU A 1 86 ? 5.801 -20.678 -13.181 1.00 25.83 86 GLU A O 1
ATOM 664 N N . SER A 1 87 ? 7.041 -20.347 -15.024 1.00 29.53 87 SER A N 1
ATOM 665 C CA . SER A 1 87 ? 6.616 -18.976 -15.254 1.00 29.53 87 SER A CA 1
ATOM 666 C C . SER A 1 87 ? 5.145 -18.988 -15.681 1.00 29.53 87 SER A C 1
ATOM 668 O O . SER A 1 87 ? 4.773 -19.614 -16.674 1.00 29.53 87 SER A O 1
ATOM 670 N N . LEU A 1 88 ? 4.288 -18.304 -14.917 1.00 32.22 88 LEU A N 1
ATOM 671 C CA . LEU A 1 88 ? 2.856 -18.209 -15.207 1.00 32.22 88 LEU A CA 1
ATOM 672 C C . LEU A 1 88 ? 2.643 -17.417 -16.502 1.00 32.22 88 LEU A C 1
ATOM 674 O O . LEU A 1 88 ? 2.606 -16.186 -16.505 1.00 32.22 88 LEU A O 1
ATOM 678 N N . LYS A 1 89 ? 2.496 -18.125 -17.623 1.00 32.91 89 LYS A N 1
ATOM 679 C CA . LYS A 1 89 ? 1.954 -17.557 -18.858 1.00 32.91 89 LYS A CA 1
ATOM 680 C C . LYS A 1 89 ? 0.437 -17.507 -18.719 1.00 32.91 89 LYS A C 1
ATOM 682 O O . LYS A 1 89 ? -0.235 -18.525 -18.839 1.00 32.91 89 LYS A O 1
ATOM 687 N N . LEU A 1 90 ? -0.090 -16.323 -18.430 1.00 32.72 90 LEU A N 1
ATOM 688 C CA . LEU A 1 90 ? -1.529 -16.086 -18.418 1.00 32.72 90 LEU A CA 1
ATOM 689 C C . LEU A 1 90 ? -2.026 -16.046 -19.871 1.00 32.72 90 LEU A C 1
ATOM 691 O O . LEU A 1 90 ? -1.727 -15.101 -20.600 1.00 32.72 90 LEU A O 1
ATOM 695 N N . ASP A 1 91 ? -2.720 -17.100 -20.300 1.00 26.59 91 ASP A N 1
ATOM 696 C CA . ASP A 1 91 ? -3.292 -17.220 -21.644 1.00 26.59 91 ASP A CA 1
ATOM 697 C C . ASP A 1 91 ? -4.790 -16.875 -21.583 1.00 26.59 91 ASP A C 1
ATOM 699 O O . ASP A 1 91 ? -5.605 -17.634 -21.052 1.00 26.59 91 ASP A O 1
ATOM 703 N N . TYR A 1 92 ? -5.155 -15.682 -22.060 1.00 36.34 92 TYR A N 1
ATOM 704 C CA . TYR A 1 92 ? -6.510 -15.143 -21.942 1.00 36.34 92 TYR A CA 1
ATOM 705 C C . TYR A 1 92 ? -7.354 -15.519 -23.156 1.00 36.34 92 TYR A C 1
ATOM 707 O O . TYR A 1 92 ? -7.242 -14.923 -24.227 1.00 36.34 92 TYR A O 1
ATOM 715 N N . LYS A 1 93 ? -8.275 -16.468 -22.980 1.00 24.83 93 LYS A N 1
ATOM 716 C CA . LYS A 1 93 ? -9.427 -16.601 -23.876 1.00 24.83 93 LYS A CA 1
ATOM 717 C C . LYS A 1 93 ? -10.582 -15.813 -23.278 1.00 24.83 93 LYS A C 1
ATOM 719 O O . LYS A 1 93 ? -11.148 -16.228 -22.268 1.00 24.83 93 LYS A O 1
ATOM 724 N N . SER A 1 94 ? -10.947 -14.694 -23.908 1.00 27.81 94 SER A N 1
ATOM 725 C CA . SER A 1 94 ? -12.218 -14.037 -23.604 1.00 27.81 94 SER A CA 1
ATOM 726 C C . SER A 1 94 ? -13.335 -15.058 -23.827 1.00 27.81 94 SER A C 1
ATOM 728 O O . SER A 1 94 ? -13.453 -15.669 -24.893 1.00 27.81 94 SER A O 1
ATOM 730 N N . SER A 1 95 ? -14.108 -15.339 -22.782 1.00 28.48 95 SER A N 1
ATOM 731 C CA . SER A 1 95 ? -15.195 -16.306 -22.862 1.00 28.48 95 SER A CA 1
ATOM 732 C C . SER A 1 95 ? -16.513 -15.665 -22.447 1.00 28.48 95 SER A C 1
ATOM 734 O O . SER A 1 95 ? -16.667 -15.175 -21.340 1.00 28.48 95 SER A O 1
ATOM 736 N N . ARG A 1 96 ? -17.409 -15.680 -23.444 1.00 24.92 96 ARG A N 1
ATOM 737 C CA . ARG A 1 96 ? -18.880 -15.623 -23.498 1.00 24.92 96 ARG A CA 1
ATOM 738 C C . ARG A 1 96 ? -19.650 -14.692 -22.537 1.00 24.92 96 ARG A C 1
ATOM 740 O O . ARG A 1 96 ? -19.470 -14.752 -21.329 1.00 24.92 96 ARG A O 1
ATOM 747 N N . PRO A 1 97 ? -20.651 -13.950 -23.059 1.00 28.97 97 PRO A N 1
ATOM 748 C CA . PRO A 1 97 ? -21.554 -13.160 -22.231 1.00 28.97 97 PRO A CA 1
ATOM 749 C C . PRO A 1 97 ? -22.399 -14.084 -21.346 1.00 28.97 97 PRO A C 1
ATOM 751 O O . PRO A 1 97 ? -23.101 -14.972 -21.837 1.00 28.97 97 PRO A O 1
ATOM 754 N N . PHE A 1 98 ? -22.327 -13.877 -20.034 1.00 34.97 98 PHE A N 1
ATOM 755 C CA . PHE A 1 98 ? -23.179 -14.569 -19.076 1.00 34.97 98 PHE A CA 1
ATOM 756 C C . PHE A 1 98 ? -24.589 -13.958 -19.105 1.00 34.97 98 PHE A C 1
ATOM 758 O O . PHE A 1 98 ? -24.753 -12.739 -19.123 1.00 34.97 98 PHE A O 1
ATOM 765 N N . SER A 1 99 ? -25.614 -14.812 -19.145 1.00 31.11 99 SER A N 1
ATOM 766 C CA . SER A 1 99 ? -27.023 -14.394 -19.126 1.00 31.11 99 SER A CA 1
ATOM 767 C C . SER A 1 99 ? -27.475 -14.042 -17.699 1.00 31.11 99 SER A C 1
ATOM 769 O O . SER A 1 99 ? -27.047 -14.700 -16.749 1.00 31.11 99 SER A O 1
ATOM 771 N N . PRO A 1 100 ? -28.350 -13.036 -17.517 1.00 37.62 100 PRO A N 1
ATOM 772 C CA . PRO A 1 100 ? -28.674 -12.494 -16.208 1.00 37.62 100 PRO A CA 1
ATOM 773 C C . PRO A 1 100 ? -29.747 -13.340 -15.517 1.00 37.62 100 PRO A C 1
ATOM 775 O O . PRO A 1 100 ? -30.912 -13.325 -15.907 1.00 37.62 100 PRO A O 1
ATOM 778 N N . LEU A 1 101 ? -29.398 -14.002 -14.418 1.00 34.28 101 LEU A N 1
ATOM 779 C CA . LEU A 1 101 ? -30.371 -14.336 -13.373 1.00 34.28 101 LEU A CA 1
ATOM 780 C C . LEU A 1 101 ? -30.394 -13.186 -12.356 1.00 34.28 101 LEU A C 1
ATOM 782 O O . LEU A 1 101 ? -30.039 -13.331 -11.192 1.00 34.28 101 LEU A O 1
ATOM 786 N N . LEU A 1 102 ? -30.798 -12.003 -12.832 1.00 43.06 102 LEU A N 1
ATOM 787 C CA . LEU A 1 102 ? -31.031 -10.820 -12.006 1.00 43.06 102 LEU A CA 1
ATOM 788 C C . LEU A 1 102 ? -32.358 -10.988 -11.253 1.00 43.06 102 LEU A C 1
ATOM 790 O O . LEU A 1 102 ? -33.399 -10.458 -11.636 1.00 43.06 102 LEU A O 1
ATOM 794 N N . LYS A 1 103 ? -32.319 -11.707 -10.131 1.00 41.34 103 LYS A N 1
ATOM 795 C CA . LYS A 1 103 ? -33.240 -11.417 -9.030 1.00 41.34 103 LYS A CA 1
ATOM 796 C C . LYS A 1 103 ? -32.708 -10.174 -8.322 1.00 41.34 103 LYS A C 1
ATOM 798 O O . LYS A 1 103 ? -31.875 -10.295 -7.439 1.00 41.34 103 LYS A O 1
ATOM 803 N N . THR A 1 104 ? -33.139 -8.993 -8.778 1.00 47.72 104 THR A N 1
ATOM 804 C CA . THR A 1 104 ? -33.110 -7.714 -8.033 1.00 47.72 104 THR A CA 1
ATOM 805 C C . THR A 1 104 ? -31.938 -7.557 -7.055 1.00 47.72 104 THR A C 1
ATOM 807 O O . THR A 1 104 ? -32.146 -7.480 -5.844 1.00 47.72 104 THR A O 1
ATOM 810 N N . ALA A 1 105 ? -30.704 -7.525 -7.556 1.00 54.09 105 ALA A N 1
ATOM 811 C CA . ALA A 1 105 ? -29.564 -7.185 -6.716 1.00 54.09 105 ALA A CA 1
ATOM 812 C C . ALA A 1 105 ? -29.707 -5.722 -6.266 1.00 54.09 105 ALA A C 1
ATOM 814 O O . ALA A 1 105 ? -29.662 -4.815 -7.096 1.00 54.09 105 ALA A O 1
ATOM 815 N N . ARG A 1 106 ? -29.947 -5.497 -4.967 1.00 74.62 106 ARG A N 1
ATOM 816 C CA . ARG A 1 106 ? -30.066 -4.146 -4.383 1.00 74.62 106 ARG A CA 1
ATOM 817 C C . ARG A 1 106 ? -28.710 -3.482 -4.150 1.00 74.62 106 ARG A C 1
ATOM 819 O O . ARG A 1 106 ? -28.662 -2.264 -4.046 1.00 74.62 106 ARG A O 1
ATOM 826 N N . PHE A 1 107 ? -27.644 -4.275 -4.070 1.00 90.06 107 PHE A N 1
ATOM 827 C CA . PHE A 1 107 ? -26.289 -3.806 -3.833 1.00 90.06 107 PHE A CA 1
ATOM 828 C C . PHE A 1 107 ? -25.354 -4.371 -4.902 1.00 90.06 107 PHE A C 1
ATOM 830 O O . PHE A 1 107 ? -25.317 -5.581 -5.145 1.00 90.06 107 PHE A O 1
ATOM 837 N N . LYS A 1 108 ? -24.615 -3.485 -5.561 1.00 92.50 108 LYS A N 1
ATOM 838 C CA . LYS A 1 108 ? -23.615 -3.825 -6.566 1.00 92.50 108 LYS A CA 1
ATOM 839 C C . LYS A 1 108 ? -22.368 -2.981 -6.367 1.00 92.50 108 LYS A C 1
ATOM 841 O O . LYS A 1 108 ? -22.456 -1.839 -5.930 1.00 92.50 108 LYS A O 1
ATOM 846 N N . ILE A 1 109 ? -21.228 -3.533 -6.739 1.00 93.00 109 ILE A N 1
ATOM 847 C CA . ILE A 1 109 ? -19.982 -2.782 -6.887 1.00 93.00 109 ILE A CA 1
ATOM 848 C C . ILE A 1 109 ? -19.550 -2.816 -8.347 1.00 93.00 109 ILE A C 1
ATOM 850 O O . ILE A 1 109 ? -19.947 -3.711 -9.100 1.00 93.00 109 ILE A O 1
ATOM 854 N N . ASN A 1 110 ? -18.698 -1.874 -8.719 1.00 92.31 110 ASN A N 1
ATOM 855 C CA . ASN A 1 110 ? -18.050 -1.820 -10.017 1.00 92.31 110 ASN A CA 1
ATOM 856 C C . ASN A 1 110 ? -16.543 -2.031 -9.852 1.00 92.31 110 ASN A C 1
ATOM 858 O O . ASN A 1 110 ? -15.964 -1.690 -8.820 1.00 92.31 110 ASN A O 1
ATOM 862 N N . TYR A 1 111 ? -15.880 -2.605 -10.848 1.00 91.75 111 TYR A N 1
ATOM 863 C CA . TYR A 1 111 ? -14.435 -2.764 -10.789 1.00 91.75 111 TYR A CA 1
ATOM 864 C C . TYR A 1 111 ? -13.770 -2.839 -12.160 1.00 91.75 111 TYR A C 1
ATOM 866 O O . TYR A 1 111 ? -14.371 -3.270 -13.142 1.00 91.75 111 TYR A O 1
ATOM 874 N N . VAL A 1 112 ? -12.495 -2.452 -12.198 1.00 88.81 112 VAL A N 1
ATOM 875 C CA . VAL A 1 112 ? -11.620 -2.560 -13.371 1.00 88.81 112 VAL A CA 1
ATOM 876 C C . VAL A 1 112 ? -10.444 -3.465 -13.023 1.00 88.81 112 VAL A C 1
ATOM 878 O O . VAL A 1 112 ? -9.700 -3.179 -12.084 1.00 88.81 112 VAL A O 1
ATOM 881 N N . LEU A 1 113 ? -10.273 -4.557 -13.772 1.00 88.06 113 LEU A N 1
ATOM 882 C CA . LEU A 1 113 ? -9.200 -5.527 -13.549 1.00 88.06 113 LEU A CA 1
ATOM 883 C C . LEU A 1 113 ? -7.915 -5.133 -14.297 1.00 88.06 113 LEU A C 1
ATOM 885 O O . LEU A 1 113 ? -7.825 -5.175 -15.522 1.00 88.06 113 LEU A O 1
ATOM 889 N N . CYS A 1 114 ? -6.882 -4.793 -13.536 1.00 84.75 114 CYS A N 1
ATOM 890 C CA . CYS A 1 114 ? -5.604 -4.235 -13.972 1.00 84.75 114 CYS A CA 1
ATOM 891 C C . CYS A 1 114 ? -4.587 -5.303 -14.426 1.00 84.75 114 CYS A C 1
ATOM 893 O O . CYS A 1 114 ? -3.425 -5.254 -14.041 1.00 84.75 114 CYS A O 1
ATOM 895 N N . ILE A 1 115 ? -5.010 -6.274 -15.237 1.00 71.56 115 ILE A N 1
ATOM 896 C CA . ILE A 1 115 ? -4.166 -7.388 -15.714 1.00 71.56 115 ILE A CA 1
ATOM 897 C C . ILE A 1 115 ? -3.366 -7.047 -16.977 1.00 71.56 115 ILE A C 1
ATOM 899 O O . ILE A 1 115 ? -2.284 -7.580 -17.213 1.00 71.56 115 ILE A O 1
ATOM 903 N N . GLU A 1 116 ? -3.873 -6.117 -17.780 1.00 69.56 116 GLU A N 1
ATOM 904 C CA . GLU A 1 116 ? -3.152 -5.500 -18.886 1.00 69.56 116 GLU A CA 1
ATOM 905 C C . GLU A 1 116 ? -3.459 -4.009 -18.860 1.00 69.56 116 GLU A C 1
ATOM 907 O O . GLU A 1 116 ? -4.297 -3.497 -19.604 1.00 69.56 116 GLU A O 1
ATOM 912 N N . MET A 1 117 ? -2.800 -3.322 -17.923 1.00 64.56 117 MET A N 1
ATOM 913 C CA . MET A 1 117 ? -3.203 -1.988 -17.482 1.00 64.56 117 MET A CA 1
ATOM 914 C C . MET A 1 117 ? -3.349 -0.963 -18.608 1.00 64.56 117 MET A C 1
ATOM 916 O O . MET A 1 117 ? -4.059 -0.010 -18.400 1.00 64.56 117 MET A O 1
ATOM 920 N N . PHE A 1 118 ? -2.757 -1.133 -19.795 1.00 62.59 118 PHE A N 1
ATOM 921 C CA . PHE A 1 118 ? -2.767 -0.107 -20.852 1.00 62.59 118 PHE A CA 1
ATOM 922 C C . PHE A 1 118 ? -3.308 -0.596 -22.203 1.00 62.59 118 PHE A C 1
ATOM 924 O O . PHE A 1 118 ? -2.905 -0.094 -23.253 1.00 62.59 118 PHE A O 1
ATOM 931 N N . VAL A 1 119 ? -4.203 -1.588 -22.188 1.00 57.62 119 VAL A N 1
ATOM 932 C CA . VAL A 1 119 ? -4.936 -2.035 -23.385 1.00 57.62 119 VAL A CA 1
ATOM 933 C C . VAL A 1 119 ? -6.107 -1.091 -23.678 1.00 57.62 119 VAL A C 1
ATOM 935 O O . VAL A 1 119 ? -6.731 -0.546 -22.770 1.00 57.62 119 VAL A O 1
ATOM 938 N N . VAL A 1 120 ? -6.393 -0.878 -24.965 1.00 48.59 120 VAL A N 1
ATOM 939 C CA . VAL A 1 120 ? -7.530 -0.071 -25.432 1.00 48.59 120 VAL A CA 1
ATOM 940 C C . VAL A 1 120 ? -8.840 -0.752 -25.010 1.00 48.59 120 VAL A C 1
ATOM 942 O O . VAL A 1 120 ? -9.029 -1.924 -25.319 1.00 48.59 120 VAL A O 1
ATOM 945 N N . ASN A 1 121 ? -9.750 -0.006 -24.369 1.00 49.75 121 ASN A N 1
ATOM 946 C CA . ASN A 1 121 ? -11.062 -0.460 -23.870 1.00 49.75 121 ASN A CA 1
ATOM 947 C C . ASN A 1 121 ? -11.005 -1.426 -22.674 1.00 49.75 121 ASN A C 1
ATOM 949 O O . ASN A 1 121 ? -11.488 -2.553 -22.760 1.00 49.75 121 ASN A O 1
ATOM 953 N N . GLN A 1 122 ? -10.464 -0.984 -21.536 1.00 63.19 122 GLN A N 1
ATOM 954 C CA . GLN A 1 122 ? -10.683 -1.724 -20.294 1.00 63.19 122 GLN A CA 1
ATOM 955 C C . GLN A 1 122 ? -12.167 -1.731 -19.927 1.00 63.19 122 GLN A C 1
ATOM 957 O O . GLN A 1 122 ? -12.801 -0.677 -19.838 1.00 63.19 122 GLN A O 1
ATOM 962 N N . GLU A 1 123 ? -12.712 -2.928 -19.736 1.00 73.44 123 GLU A N 1
ATOM 963 C CA . GLU A 1 123 ? -14.105 -3.113 -19.357 1.00 73.44 123 GLU A CA 1
ATOM 964 C C . GLU A 1 123 ? -14.273 -2.880 -17.852 1.00 73.44 123 GLU A C 1
ATOM 966 O O . GLU A 1 123 ? -13.555 -3.435 -17.019 1.00 73.44 123 GLU A O 1
ATOM 971 N N . GLU A 1 124 ? -15.233 -2.025 -17.508 1.00 83.56 124 GLU A N 1
ATOM 972 C CA . GLU A 1 124 ? -15.744 -1.926 -16.148 1.00 83.56 124 GLU A CA 1
ATOM 973 C C . GLU A 1 124 ? -16.748 -3.062 -15.941 1.00 83.56 124 GLU A C 1
ATOM 975 O O . GLU A 1 124 ? -17.729 -3.190 -16.679 1.00 83.56 124 GLU A O 1
ATOM 980 N N . HIS A 1 125 ? -16.493 -3.898 -14.943 1.00 87.88 125 HIS A N 1
ATOM 981 C CA . HIS A 1 125 ? -17.356 -5.007 -14.566 1.00 87.88 125 HIS A CA 1
ATOM 982 C C . HIS A 1 125 ? -18.217 -4.618 -13.367 1.00 87.88 125 HIS A C 1
ATOM 984 O O . HIS A 1 125 ? -17.792 -3.831 -12.524 1.00 87.88 125 HIS A O 1
ATOM 990 N N . SER A 1 126 ? -19.400 -5.218 -13.247 1.00 89.94 126 SER A N 1
ATOM 991 C CA . SER A 1 126 ? -20.263 -5.059 -12.074 1.00 89.94 126 SER A CA 1
ATOM 992 C C . SER A 1 126 ? -20.506 -6.405 -11.401 1.00 89.94 126 SER A C 1
ATOM 994 O O . SER A 1 126 ? -20.721 -7.411 -12.079 1.00 89.94 126 SER A O 1
ATOM 996 N N . LEU A 1 127 ? -20.513 -6.414 -10.070 1.00 91.81 127 LEU A N 1
ATOM 997 C CA . LEU A 1 127 ? -20.777 -7.602 -9.260 1.00 91.81 127 LEU A CA 1
ATOM 998 C C . LEU A 1 127 ? -21.856 -7.300 -8.219 1.00 91.81 127 LEU A C 1
ATOM 1000 O O . LEU A 1 127 ? -21.757 -6.322 -7.481 1.00 91.81 127 LEU A O 1
ATOM 1004 N N . ALA A 1 128 ? -22.887 -8.141 -8.181 1.00 91.94 128 ALA A N 1
ATOM 1005 C CA . ALA A 1 128 ? -23.948 -8.097 -7.179 1.00 91.94 128 ALA A CA 1
ATOM 1006 C C . ALA A 1 128 ? -23.519 -8.845 -5.912 1.00 91.94 128 ALA A C 1
ATOM 1008 O O . ALA A 1 128 ? -22.990 -9.950 -6.025 1.00 91.94 128 ALA A O 1
ATOM 1009 N N . LEU A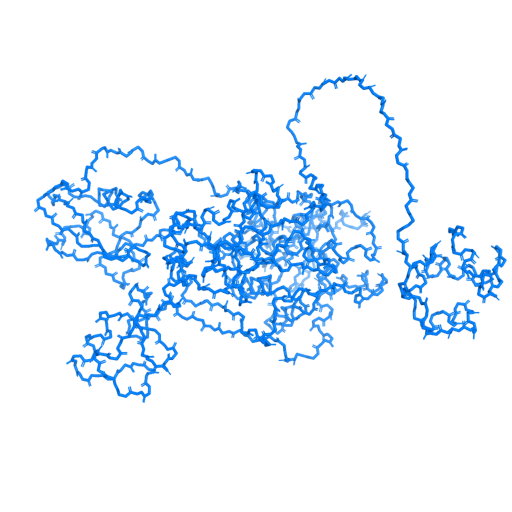 1 129 ? -23.747 -8.247 -4.739 1.00 92.88 129 LEU A N 1
ATOM 1010 C CA . LEU A 1 129 ? -23.261 -8.744 -3.442 1.00 92.88 129 LEU A CA 1
ATOM 1011 C C . LEU A 1 129 ? -24.292 -8.493 -2.326 1.00 92.88 129 LEU A C 1
ATOM 1013 O O . LEU A 1 129 ? -25.162 -7.632 -2.459 1.00 92.88 129 LEU A O 1
ATOM 1017 N N . GLU A 1 130 ? -24.172 -9.213 -1.214 1.00 93.06 130 GLU A N 1
ATOM 1018 C CA . GLU A 1 130 ? -24.918 -9.015 0.036 1.00 93.06 130 GLU A CA 1
ATOM 1019 C C . GLU A 1 130 ? -23.974 -8.438 1.112 1.00 93.06 130 GLU A C 1
ATOM 1021 O O . GLU A 1 130 ? -23.249 -9.197 1.751 1.00 93.06 130 GLU A O 1
ATOM 1026 N N . PRO A 1 131 ? -23.944 -7.112 1.359 1.00 92.31 131 PRO A N 1
ATOM 1027 C CA . PRO A 1 131 ? -22.869 -6.476 2.133 1.00 92.31 131 PRO A CA 1
ATOM 1028 C C . PRO A 1 131 ? -22.776 -6.918 3.601 1.00 92.31 131 PRO A C 1
ATOM 1030 O O . PRO A 1 131 ? -21.689 -6.886 4.173 1.00 92.31 131 PRO A O 1
ATOM 1033 N N . GLU A 1 132 ? -23.889 -7.346 4.198 1.00 92.94 132 GLU A N 1
ATOM 1034 C CA . GLU A 1 132 ? -23.976 -7.848 5.579 1.00 92.94 132 GLU A CA 1
ATOM 1035 C C . GLU A 1 132 ? -23.407 -9.272 5.732 1.00 92.94 132 GLU A C 1
ATOM 1037 O O . GLU A 1 132 ? -23.118 -9.711 6.844 1.00 92.94 132 GLU A O 1
ATOM 1042 N N . ARG A 1 133 ? -23.267 -10.023 4.630 1.00 92.62 133 ARG A N 1
ATOM 1043 C CA . ARG A 1 133 ? -22.906 -11.453 4.643 1.00 92.62 133 ARG A CA 1
ATOM 1044 C C . ARG A 1 133 ? -21.628 -11.740 3.876 1.00 92.62 133 ARG A C 1
ATOM 1046 O O . ARG A 1 133 ? -20.785 -12.494 4.356 1.00 92.62 133 ARG A O 1
ATOM 1053 N N . ASP A 1 134 ? -21.491 -11.141 2.703 1.00 94.31 134 ASP A N 1
ATOM 1054 C CA . ASP A 1 134 ? -20.330 -11.309 1.849 1.00 94.31 134 ASP A CA 1
ATOM 1055 C C . ASP A 1 134 ? -19.129 -10.623 2.490 1.00 94.31 134 ASP A C 1
ATOM 1057 O O . ASP A 1 134 ? -19.204 -9.490 2.970 1.00 94.31 134 ASP A O 1
ATOM 1061 N N . THR A 1 135 ? -18.007 -11.331 2.515 1.00 93.38 135 THR A N 1
ATOM 1062 C CA . THR A 1 135 ? -16.749 -10.838 3.070 1.00 93.38 135 THR A CA 1
ATOM 1063 C C . THR A 1 135 ? -15.839 -10.295 1.976 1.00 93.38 135 THR A C 1
ATOM 1065 O O . THR A 1 135 ? -16.031 -10.562 0.786 1.00 93.38 135 THR A O 1
ATOM 1068 N N . MET A 1 136 ? -14.802 -9.556 2.368 1.00 91.94 136 MET A N 1
ATOM 1069 C CA . MET A 1 136 ? -13.761 -9.127 1.431 1.00 91.94 136 MET A CA 1
ATOM 1070 C C . MET A 1 136 ? -13.054 -10.330 0.771 1.00 91.94 136 MET A C 1
ATOM 1072 O O . MET A 1 136 ? -12.786 -10.304 -0.428 1.00 91.94 136 MET A O 1
ATOM 1076 N N . ASP A 1 137 ? -12.816 -11.417 1.513 1.00 92.19 137 ASP A N 1
ATOM 1077 C CA . ASP A 1 137 ? -12.298 -12.682 0.967 1.00 92.19 137 ASP A CA 1
ATOM 1078 C C . ASP A 1 137 ? -13.244 -13.293 -0.079 1.00 92.19 137 ASP A C 1
ATOM 1080 O O . ASP A 1 137 ? -12.806 -13.708 -1.154 1.00 92.19 137 ASP A O 1
ATOM 1084 N N . PHE A 1 138 ? -14.553 -13.308 0.200 1.00 93.62 138 PHE A N 1
ATOM 1085 C CA . PHE A 1 138 ? -15.552 -13.781 -0.756 1.00 93.62 138 PHE A CA 1
ATOM 1086 C C . PHE A 1 138 ? -15.524 -12.948 -2.040 1.00 93.62 138 PHE A C 1
ATOM 1088 O O . PHE A 1 138 ? -15.455 -13.515 -3.130 1.00 93.62 138 PHE A O 1
ATOM 1095 N N . LEU A 1 139 ? -15.503 -11.618 -1.920 1.00 94.19 139 LEU A N 1
ATOM 1096 C CA . LEU A 1 139 ? -15.399 -10.706 -3.056 1.00 94.19 139 LEU A CA 1
ATOM 1097 C C . LEU A 1 139 ? -14.161 -11.007 -3.921 1.00 94.19 139 LEU A C 1
ATOM 1099 O O . LEU A 1 139 ? -14.280 -11.168 -5.137 1.00 94.19 139 LEU A O 1
ATOM 1103 N N . ILE A 1 140 ? -12.985 -11.138 -3.302 1.00 93.44 140 ILE A N 1
ATOM 1104 C CA . ILE A 1 140 ? -11.737 -11.467 -4.006 1.00 93.44 140 ILE A CA 1
ATOM 1105 C C . ILE A 1 140 ? -11.869 -12.803 -4.748 1.00 93.44 140 ILE A C 1
ATOM 1107 O O . ILE A 1 140 ? -11.557 -12.880 -5.937 1.00 93.44 140 ILE A O 1
ATOM 1111 N N . LYS A 1 141 ? -12.386 -13.845 -4.084 1.00 92.94 141 LYS A N 1
ATOM 1112 C CA . LYS A 1 141 ? -12.593 -15.172 -4.688 1.00 92.94 141 LYS A CA 1
ATOM 1113 C C . LYS A 1 141 ? -13.571 -15.137 -5.860 1.00 92.94 141 LYS A C 1
ATOM 1115 O O . LYS A 1 141 ? -13.319 -15.795 -6.868 1.00 92.94 141 LYS A O 1
ATOM 1120 N N . GLN A 1 142 ? -14.647 -14.356 -5.761 1.00 93.94 142 GLN A N 1
ATOM 1121 C CA . GLN A 1 142 ? -15.603 -14.182 -6.856 1.00 93.94 142 GLN A CA 1
ATOM 1122 C C . GLN A 1 142 ? -14.941 -13.541 -8.078 1.00 93.94 142 GLN A C 1
ATOM 1124 O O . GLN A 1 142 ? -15.062 -14.074 -9.179 1.00 93.94 142 GLN A O 1
ATOM 1129 N N . ILE A 1 143 ? -14.188 -12.449 -7.900 1.00 93.62 143 ILE A N 1
ATOM 1130 C CA . ILE A 1 143 ? -13.482 -11.805 -9.018 1.00 93.62 143 ILE A CA 1
ATOM 1131 C C . ILE A 1 143 ? -12.449 -12.767 -9.627 1.00 93.62 143 ILE A C 1
ATOM 1133 O O . ILE A 1 143 ? -12.406 -12.914 -10.848 1.00 93.62 143 ILE A O 1
ATOM 1137 N N . CYS A 1 144 ? -11.668 -13.480 -8.808 1.00 92.06 144 CYS A N 1
ATOM 1138 C CA . CYS A 1 144 ? -10.737 -14.498 -9.307 1.00 92.06 144 CYS A CA 1
ATOM 1139 C C . CYS A 1 144 ? -11.448 -15.572 -10.141 1.00 92.06 144 CYS A C 1
ATOM 1141 O O . CYS A 1 144 ? -10.966 -15.919 -11.217 1.00 92.06 144 CYS A O 1
ATOM 1143 N N . SER A 1 145 ? -12.601 -16.066 -9.678 1.00 91.88 145 SER A N 1
ATOM 1144 C CA . SER A 1 145 ? -13.375 -17.088 -10.388 1.00 91.88 145 SER A CA 1
ATOM 1145 C C . SER A 1 145 ? -13.954 -16.575 -11.706 1.00 91.88 145 SER A C 1
ATOM 1147 O O . SER A 1 145 ? -13.919 -17.304 -12.692 1.00 91.88 145 SER A O 1
ATOM 1149 N N . ILE A 1 146 ? -14.468 -15.341 -11.744 1.00 91.75 146 ILE A N 1
ATOM 1150 C CA . ILE A 1 146 ? -15.020 -14.727 -12.964 1.00 91.75 146 ILE A CA 1
ATOM 1151 C C . ILE A 1 146 ? -13.948 -14.637 -14.056 1.00 91.75 146 ILE A C 1
ATOM 1153 O O . ILE A 1 146 ? -14.226 -14.903 -15.225 1.00 91.75 146 ILE A O 1
ATOM 1157 N N . HIS A 1 147 ? -12.718 -14.296 -13.669 1.00 89.44 147 HIS A N 1
ATOM 1158 C CA . HIS A 1 147 ? -11.603 -14.082 -14.595 1.00 89.44 147 HIS A CA 1
ATOM 1159 C C . HIS A 1 147 ? -10.677 -15.294 -14.749 1.00 89.44 147 HIS A C 1
ATOM 1161 O O . HIS A 1 147 ? -9.661 -15.196 -15.433 1.00 89.44 147 HIS A O 1
ATOM 1167 N N . ASN A 1 148 ? -11.031 -16.439 -14.154 1.00 90.31 148 ASN A N 1
ATOM 1168 C CA . ASN A 1 148 ? -10.239 -17.675 -14.153 1.00 90.31 148 ASN A CA 1
ATOM 1169 C C . ASN A 1 148 ? -8.771 -17.448 -13.743 1.00 90.31 148 ASN A C 1
ATOM 1171 O O . ASN A 1 148 ? -7.845 -17.945 -14.388 1.00 90.31 148 ASN A O 1
ATOM 1175 N N . LEU A 1 149 ? -8.552 -16.659 -12.688 1.00 89.25 149 LEU A N 1
ATOM 1176 C CA . LEU A 1 149 ? -7.205 -16.367 -12.209 1.00 89.25 149 LEU A CA 1
ATOM 1177 C C . LEU A 1 149 ? -6.604 -17.590 -11.499 1.00 89.25 149 LEU A C 1
ATOM 1179 O O . LEU A 1 149 ? -7.303 -18.231 -10.715 1.00 89.25 149 LEU A O 1
ATOM 1183 N N . PRO A 1 150 ? -5.315 -17.908 -11.730 1.00 89.81 150 PRO A N 1
ATOM 1184 C CA . PRO A 1 150 ? -4.640 -19.005 -11.045 1.00 89.81 150 PRO A CA 1
ATOM 1185 C C . PRO A 1 150 ? -4.667 -18.866 -9.518 1.00 89.81 150 PRO A C 1
ATOM 1187 O O . PRO A 1 150 ? -4.492 -17.767 -8.992 1.00 89.81 150 PRO A O 1
ATOM 1190 N N . ASP A 1 151 ? -4.753 -19.990 -8.802 1.00 88.38 151 ASP A N 1
ATOM 1191 C CA . ASP A 1 151 ? -4.836 -20.024 -7.330 1.00 88.38 151 ASP A CA 1
ATOM 1192 C C . ASP A 1 151 ? -3.616 -19.436 -6.608 1.00 88.38 151 ASP A C 1
ATOM 1194 O O . ASP A 1 151 ? -3.699 -19.065 -5.439 1.00 88.38 151 ASP A O 1
ATOM 1198 N N . VAL A 1 152 ? -2.476 -19.335 -7.289 1.00 90.00 152 VAL A N 1
ATOM 1199 C CA . VAL A 1 152 ? -1.265 -18.673 -6.776 1.00 90.00 152 VAL A CA 1
ATOM 1200 C C . VAL A 1 152 ? -1.412 -17.147 -6.709 1.00 90.00 152 VAL A C 1
ATOM 1202 O O . VAL A 1 152 ? -0.613 -16.469 -6.058 1.00 90.00 152 VAL A O 1
ATOM 1205 N N . LEU A 1 153 ? -2.432 -16.585 -7.365 1.00 90.44 153 LEU A N 1
ATOM 1206 C CA . LEU A 1 153 ? -2.735 -15.163 -7.336 1.00 90.44 153 LEU A CA 1
ATOM 1207 C C . LEU A 1 153 ? -3.777 -14.819 -6.262 1.00 90.44 153 LEU A C 1
ATOM 1209 O O . LEU A 1 153 ? -4.579 -15.634 -5.797 1.00 90.44 153 LEU A O 1
ATOM 1213 N N . THR A 1 154 ? -3.740 -13.560 -5.855 1.00 90.62 154 THR A N 1
ATOM 1214 C CA . THR A 1 154 ? -4.766 -12.881 -5.065 1.00 90.62 154 THR A CA 1
ATOM 1215 C C . THR A 1 154 ? -4.931 -11.459 -5.598 1.00 90.62 154 THR A C 1
ATOM 1217 O O . THR A 1 154 ? -4.194 -11.052 -6.499 1.00 90.62 154 THR A O 1
ATOM 1220 N N . LEU A 1 155 ? -5.893 -10.707 -5.069 1.00 91.50 155 LEU A N 1
ATOM 1221 C CA . LEU A 1 155 ? -6.254 -9.384 -5.568 1.00 91.50 155 LEU A CA 1
ATOM 1222 C C . LEU A 1 155 ? -6.047 -8.303 -4.508 1.00 91.50 155 LEU A C 1
ATOM 1224 O O . LEU A 1 155 ? -6.382 -8.482 -3.341 1.00 91.50 155 LEU A O 1
ATOM 1228 N N . GLU A 1 156 ? -5.538 -7.159 -4.945 1.00 90.50 156 GLU A N 1
ATOM 1229 C CA . GLU A 1 156 ? -5.495 -5.904 -4.198 1.00 90.50 156 GLU A CA 1
ATOM 1230 C C . GLU A 1 156 ? -6.511 -4.944 -4.819 1.00 90.50 156 GLU A C 1
ATOM 1232 O O . GLU A 1 156 ? -6.481 -4.690 -6.027 1.00 90.50 156 GLU A O 1
ATOM 1237 N N . LEU A 1 157 ? -7.432 -4.434 -4.007 1.00 92.19 157 LEU A N 1
ATOM 1238 C CA . LEU A 1 157 ? -8.461 -3.495 -4.428 1.00 92.19 157 LEU A CA 1
ATOM 1239 C C . LEU A 1 157 ? -8.023 -2.079 -4.047 1.00 92.19 157 LEU A C 1
ATOM 1241 O O . LEU A 1 157 ? -7.448 -1.862 -2.987 1.00 92.19 157 LEU A O 1
ATOM 1245 N N . TYR A 1 158 ? -8.316 -1.093 -4.888 1.00 90.94 158 TYR A N 1
ATOM 1246 C CA . TYR A 1 158 ? -8.021 0.313 -4.619 1.00 90.94 158 TYR A CA 1
ATOM 1247 C C . TYR A 1 158 ? -9.225 1.174 -4.980 1.00 90.94 158 TYR A C 1
ATOM 1249 O O . TYR A 1 158 ? -9.826 1.008 -6.040 1.00 90.94 158 TYR A O 1
ATOM 1257 N N . GLN A 1 159 ? -9.558 2.129 -4.120 1.00 89.62 159 GLN A N 1
ATOM 1258 C CA . GLN A 1 159 ? -10.573 3.142 -4.385 1.00 89.62 159 GLN A CA 1
ATOM 1259 C C . GLN A 1 159 ? -10.150 4.068 -5.537 1.00 89.62 159 GLN A C 1
ATOM 1261 O O . GLN A 1 159 ? -8.979 4.141 -5.923 1.00 89.62 159 GLN A O 1
ATOM 1266 N N . LYS A 1 160 ? -11.106 4.851 -6.055 1.00 86.81 160 LYS A N 1
ATOM 1267 C CA . LYS A 1 160 ? -10.867 5.835 -7.127 1.00 86.81 160 LYS A CA 1
ATOM 1268 C C . LYS A 1 160 ? -9.781 6.865 -6.801 1.00 86.81 160 LYS A C 1
ATOM 1270 O O . LYS A 1 160 ? -9.088 7.294 -7.713 1.00 86.81 160 LYS A O 1
ATOM 1275 N N . ASN A 1 161 ? -9.615 7.220 -5.527 1.00 86.75 161 ASN A N 1
ATOM 1276 C CA . ASN A 1 161 ? -8.588 8.146 -5.026 1.00 86.75 161 ASN A CA 1
ATOM 1277 C C . ASN A 1 161 ? -7.210 7.480 -4.799 1.00 86.75 161 ASN A C 1
ATOM 1279 O O . ASN A 1 161 ? -6.275 8.139 -4.340 1.00 86.75 161 ASN A O 1
ATOM 1283 N N . GLY A 1 162 ? -7.078 6.184 -5.104 1.00 87.50 162 GLY A N 1
ATOM 1284 C CA . GLY A 1 162 ? -5.852 5.405 -4.934 1.00 87.50 162 GLY A CA 1
ATOM 1285 C C . GLY A 1 162 ? -5.662 4.796 -3.543 1.00 87.50 162 GLY A C 1
ATOM 1286 O O . GLY A 1 162 ? -4.671 4.096 -3.336 1.00 87.50 162 GLY A O 1
ATOM 1287 N N . THR A 1 163 ? -6.594 5.010 -2.609 1.00 86.75 163 THR A N 1
ATOM 1288 C CA . THR A 1 163 ? -6.561 4.369 -1.290 1.00 86.75 163 THR A CA 1
ATOM 1289 C C . THR A 1 163 ? -6.717 2.857 -1.450 1.00 86.75 163 THR A C 1
ATOM 1291 O O . THR A 1 163 ? -7.695 2.412 -2.053 1.00 86.75 163 THR A O 1
ATOM 1294 N N . PRO A 1 164 ? -5.785 2.047 -0.932 1.00 87.00 164 PRO A N 1
ATOM 1295 C CA . PRO A 1 164 ? -5.887 0.598 -0.992 1.00 87.00 164 PRO A CA 1
ATOM 1296 C C . PRO A 1 164 ? -6.964 0.088 -0.021 1.00 87.00 164 PRO A C 1
ATOM 1298 O O . PRO A 1 164 ? -7.137 0.613 1.079 1.00 87.00 164 PRO A O 1
ATOM 1301 N N . LEU A 1 165 ? -7.653 -0.974 -0.410 1.00 83.50 165 LEU A N 1
ATOM 1302 C CA . LEU A 1 165 ? -8.466 -1.805 0.464 1.00 83.50 165 LEU A CA 1
ATOM 1303 C C . LEU A 1 165 ? -7.698 -3.094 0.760 1.00 83.50 165 LEU A C 1
ATOM 1305 O O . LEU A 1 165 ? -6.636 -3.341 0.198 1.00 83.50 165 LEU A O 1
ATOM 1309 N N . ASN A 1 166 ? -8.226 -3.907 1.676 1.00 77.44 166 ASN A N 1
ATOM 1310 C CA . ASN A 1 166 ? -7.800 -5.293 1.885 1.00 77.44 166 ASN A CA 1
ATOM 1311 C C . ASN A 1 166 ? -6.290 -5.519 2.113 1.00 77.44 166 ASN A C 1
ATOM 1313 O O . ASN A 1 166 ? -5.784 -6.621 1.919 1.00 77.44 166 ASN A O 1
ATOM 1317 N N . VAL A 1 167 ? -5.600 -4.500 2.630 1.00 71.81 167 VAL A N 1
ATOM 1318 C CA . VAL A 1 167 ? -4.152 -4.500 2.897 1.00 71.81 167 VAL A CA 1
ATOM 1319 C C . VAL A 1 167 ? -3.725 -5.396 4.068 1.00 71.81 167 VAL A C 1
ATOM 1321 O O . VAL A 1 167 ? -2.552 -5.417 4.441 1.00 71.81 167 VAL A O 1
ATOM 1324 N N . ASN A 1 168 ? -4.679 -6.093 4.688 1.00 70.81 168 ASN A N 1
ATOM 1325 C CA . ASN A 1 168 ? -4.497 -6.908 5.878 1.00 70.81 168 ASN A CA 1
ATOM 1326 C C . ASN A 1 168 ? -5.304 -8.206 5.747 1.00 70.81 168 ASN A C 1
ATOM 1328 O O . ASN A 1 168 ? -6.510 -8.181 5.515 1.00 70.81 168 ASN A O 1
ATOM 1332 N N . GLU A 1 169 ? -4.639 -9.345 5.927 1.00 71.62 169 GLU A N 1
ATOM 1333 C CA . GLU A 1 169 ? -5.251 -10.667 5.770 1.00 71.62 169 GLU A CA 1
ATOM 1334 C C . GLU A 1 169 ? -6.336 -10.936 6.818 1.00 71.62 169 GLU A C 1
ATOM 1336 O O . GLU A 1 169 ? -7.347 -11.565 6.517 1.00 71.62 169 GLU A O 1
ATOM 1341 N N . TYR A 1 170 ? -6.190 -10.394 8.031 1.00 74.06 170 TYR A N 1
ATOM 1342 C CA . TYR A 1 170 ? -7.171 -10.597 9.101 1.00 74.06 170 TYR A CA 1
ATOM 1343 C C . TYR A 1 170 ? -8.499 -9.899 8.817 1.00 74.06 170 TYR A C 1
ATOM 1345 O O . TYR A 1 170 ? -9.568 -10.401 9.174 1.00 74.06 170 TYR A O 1
ATOM 1353 N N . THR A 1 171 ? -8.447 -8.756 8.134 1.00 78.44 171 THR A N 1
ATOM 1354 C CA . THR A 1 171 ? -9.642 -7.986 7.785 1.00 78.44 171 THR A CA 1
ATOM 1355 C C . THR A 1 171 ? -10.322 -8.516 6.520 1.00 78.44 171 THR A C 1
ATOM 1357 O O . THR A 1 171 ? -11.418 -8.063 6.190 1.00 78.44 171 THR A O 1
ATOM 1360 N N . LEU A 1 172 ? -9.754 -9.530 5.846 1.00 84.12 172 LEU A N 1
ATOM 1361 C CA . LEU A 1 172 ? -10.411 -10.214 4.725 1.00 84.12 172 LEU A CA 1
ATOM 1362 C C . LEU A 1 172 ? -11.688 -10.949 5.152 1.00 84.12 172 LEU A C 1
ATOM 1364 O O . LEU A 1 172 ? -12.633 -11.062 4.375 1.00 84.12 172 LEU A O 1
ATOM 1368 N N . SER A 1 173 ? -11.729 -11.411 6.403 1.00 85.38 173 SER A N 1
ATOM 1369 C CA . SER A 1 173 ? -12.899 -12.070 6.994 1.00 85.38 173 SER A CA 1
ATOM 1370 C C . SER A 1 173 ? -14.060 -11.114 7.285 1.00 85.38 173 SER A C 1
ATOM 1372 O O . SER A 1 173 ? -15.163 -11.561 7.588 1.00 85.38 173 SER A O 1
ATOM 1374 N N . PHE A 1 174 ? -13.836 -9.800 7.210 1.00 88.44 174 PHE A N 1
ATOM 1375 C CA . PHE A 1 174 ? -14.878 -8.825 7.492 1.00 88.44 174 PHE A CA 1
ATOM 1376 C C . PHE A 1 174 ? -15.858 -8.704 6.339 1.00 88.44 174 PHE A C 1
ATOM 1378 O O . PHE A 1 174 ? -15.480 -8.763 5.166 1.00 88.44 174 PHE A O 1
ATOM 1385 N N . THR A 1 175 ? -17.111 -8.471 6.711 1.00 92.25 175 THR A N 1
ATOM 1386 C CA . THR A 1 175 ? -18.198 -8.184 5.784 1.00 92.25 175 THR A CA 1
ATOM 1387 C C . THR A 1 175 ? -17.948 -6.869 5.047 1.00 92.25 175 THR A C 1
ATOM 1389 O O . THR A 1 175 ? -17.253 -5.977 5.551 1.00 92.25 175 THR A O 1
ATOM 1392 N N . LEU A 1 176 ? -18.511 -6.727 3.847 1.00 91.69 176 LEU A N 1
ATOM 1393 C CA . LEU A 1 176 ? -18.390 -5.485 3.073 1.00 91.69 176 LEU A CA 1
ATOM 1394 C C . LEU A 1 176 ? -19.023 -4.294 3.817 1.00 91.69 176 LEU A C 1
ATOM 1396 O O . LEU A 1 176 ? -18.515 -3.177 3.730 1.00 91.69 176 LEU A O 1
ATOM 1400 N N . GLU A 1 177 ? -20.074 -4.539 4.609 1.00 91.06 177 GLU A N 1
ATOM 1401 C CA . GLU A 1 177 ? -20.683 -3.551 5.506 1.00 91.06 177 GLU A CA 1
ATOM 1402 C C . GLU A 1 177 ? -19.695 -3.066 6.574 1.00 91.06 177 GLU A C 1
ATOM 1404 O O . GLU A 1 177 ? -19.565 -1.861 6.796 1.00 91.06 177 GLU A O 1
ATOM 1409 N N . LYS A 1 178 ? -18.941 -3.977 7.206 1.00 88.62 178 LYS A N 1
ATOM 1410 C CA . LYS A 1 178 ? -17.915 -3.598 8.188 1.00 88.62 178 LYS A CA 1
ATOM 1411 C C . LYS A 1 178 ? -16.792 -2.784 7.544 1.00 88.62 178 LYS A C 1
ATOM 1413 O O . LYS A 1 178 ? -16.269 -1.863 8.165 1.00 88.62 178 LYS A O 1
ATOM 1418 N N . TRP A 1 179 ? -16.470 -3.075 6.286 1.00 87.38 179 TRP A N 1
ATOM 1419 C CA . TRP A 1 179 ? -15.585 -2.250 5.462 1.00 87.38 179 TRP A CA 1
ATOM 1420 C C . TRP A 1 179 ? -16.213 -0.932 4.994 1.00 87.38 179 TRP A C 1
ATOM 1422 O O . TRP A 1 179 ? -15.527 -0.153 4.338 1.00 87.38 179 TRP A O 1
ATOM 1432 N N . LYS A 1 180 ? -17.480 -0.653 5.321 1.00 88.44 180 LYS A N 1
ATOM 1433 C CA . LYS A 1 180 ? -18.216 0.549 4.901 1.00 88.44 180 LYS A CA 1
ATOM 1434 C C . LYS A 1 180 ? -18.259 0.727 3.378 1.00 88.44 180 LYS A C 1
ATOM 1436 O O . LYS A 1 180 ? -18.308 1.856 2.893 1.00 88.44 180 LYS A O 1
ATOM 1441 N N . ILE A 1 181 ? -18.242 -0.379 2.627 1.00 88.88 181 ILE A N 1
ATOM 1442 C CA . ILE A 1 181 ? -18.399 -0.362 1.167 1.00 88.88 181 ILE A CA 1
ATOM 1443 C C . ILE A 1 181 ? -19.846 -0.009 0.843 1.00 88.88 181 ILE A C 1
ATOM 1445 O O . ILE A 1 181 ? -20.781 -0.577 1.411 1.00 88.88 181 ILE A O 1
ATOM 1449 N N . LYS A 1 182 ? -20.031 0.937 -0.073 1.00 89.75 182 LYS A N 1
ATOM 1450 C CA . LYS A 1 182 ? -21.340 1.445 -0.475 1.00 89.75 182 LYS A CA 1
ATOM 1451 C C . LYS A 1 182 ? -21.770 0.839 -1.802 1.00 89.75 182 LYS A C 1
ATOM 1453 O O . LYS A 1 182 ? -20.966 0.360 -2.600 1.00 89.75 182 LYS A O 1
ATOM 1458 N N . ASN A 1 183 ? -23.078 0.874 -2.031 1.00 91.81 183 ASN A N 1
ATOM 1459 C CA . ASN A 1 183 ? -23.630 0.500 -3.320 1.00 91.81 183 ASN A CA 1
ATOM 1460 C C . ASN A 1 183 ? -23.075 1.443 -4.402 1.00 91.81 183 ASN A C 1
ATOM 1462 O O . ASN A 1 183 ? -22.972 2.645 -4.168 1.00 91.81 183 ASN A O 1
ATOM 1466 N N . ASP A 1 184 ? -22.76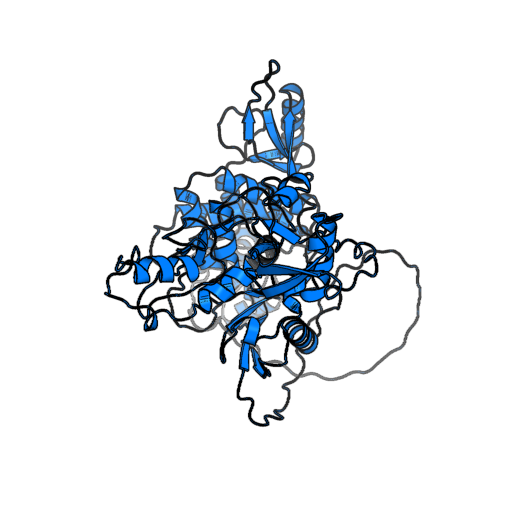0 0.885 -5.568 1.00 90.38 184 ASP A N 1
ATOM 1467 C CA . ASP A 1 184 ? -22.141 1.540 -6.724 1.00 90.38 184 ASP A CA 1
ATOM 1468 C C . ASP A 1 184 ? -20.667 1.961 -6.564 1.00 90.38 184 ASP A C 1
ATOM 1470 O O . ASP A 1 184 ? -20.088 2.514 -7.510 1.00 90.38 184 ASP A O 1
ATOM 1474 N N . ASP A 1 185 ? -20.017 1.636 -5.438 1.00 89.88 185 ASP A N 1
ATOM 1475 C CA . ASP A 1 185 ? -18.579 1.875 -5.267 1.00 89.88 185 ASP A CA 1
ATOM 1476 C C . ASP A 1 185 ? -17.771 1.206 -6.384 1.00 89.88 185 ASP A C 1
ATOM 1478 O O . ASP A 1 185 ? -18.098 0.111 -6.845 1.00 89.88 185 ASP A O 1
ATOM 1482 N N . SER A 1 186 ? -16.714 1.885 -6.842 1.00 89.62 186 SER A N 1
ATOM 1483 C CA . SER A 1 186 ? -15.878 1.411 -7.949 1.00 89.62 186 SER A CA 1
ATOM 1484 C C . SER A 1 186 ? -14.419 1.237 -7.535 1.00 89.62 186 SER A C 1
ATOM 1486 O O . SER A 1 186 ? -13.842 2.139 -6.917 1.00 89.62 186 SER A O 1
ATOM 1488 N N . PHE A 1 187 ? -13.818 0.108 -7.920 1.00 91.56 187 PHE A N 1
ATOM 1489 C CA . PHE A 1 187 ? -12.479 -0.290 -7.479 1.00 91.56 187 PHE A CA 1
ATOM 1490 C C . PHE A 1 187 ? -11.536 -0.640 -8.629 1.00 91.56 187 PHE A C 1
ATOM 1492 O O . PHE A 1 187 ? -11.901 -1.356 -9.560 1.00 91.56 187 PHE A O 1
ATOM 1499 N N . TYR A 1 188 ? -10.282 -0.195 -8.539 1.00 91.12 188 TYR A N 1
ATOM 1500 C CA . TYR A 1 188 ? -9.196 -0.768 -9.332 1.00 91.12 188 TYR A CA 1
ATOM 1501 C C . TYR A 1 188 ? -8.792 -2.081 -8.679 1.00 91.12 188 TYR A C 1
ATOM 1503 O O . TYR A 1 188 ? -8.612 -2.125 -7.466 1.00 91.12 188 TYR A O 1
ATOM 1511 N N . VAL A 1 189 ? -8.632 -3.135 -9.467 1.00 92.44 189 VAL A N 1
ATOM 1512 C CA . VAL A 1 189 ? -8.328 -4.473 -8.961 1.00 92.44 189 VAL A CA 1
ATOM 1513 C C . VAL A 1 189 ? -7.036 -4.943 -9.591 1.00 92.44 189 VAL A C 1
ATOM 1515 O O . VAL A 1 189 ? -6.965 -5.124 -10.801 1.00 92.44 189 VAL A O 1
ATOM 1518 N N . LEU A 1 190 ? -6.004 -5.132 -8.782 1.00 91.88 190 LEU A N 1
ATOM 1519 C CA . LEU A 1 190 ? -4.686 -5.553 -9.230 1.00 91.88 190 LEU A CA 1
ATOM 1520 C C . LEU A 1 190 ? -4.404 -6.979 -8.747 1.00 91.88 190 LEU A C 1
ATOM 1522 O O . LEU A 1 190 ? -4.442 -7.222 -7.541 1.00 91.88 190 LEU A O 1
ATOM 1526 N N . PRO A 1 191 ? -4.069 -7.921 -9.637 1.00 91.31 191 PRO A N 1
ATOM 1527 C CA . PRO A 1 191 ? -3.551 -9.205 -9.206 1.00 91.31 191 PRO A CA 1
ATOM 1528 C C . PRO A 1 191 ? -2.118 -9.097 -8.699 1.00 91.31 191 PRO A C 1
ATOM 1530 O O . PRO A 1 191 ? -1.287 -8.383 -9.255 1.00 91.31 191 PRO A O 1
ATOM 1533 N N . ARG A 1 192 ? -1.814 -9.902 -7.687 1.00 90.19 192 ARG A N 1
ATOM 1534 C CA . ARG A 1 192 ? -0.456 -10.154 -7.201 1.00 90.19 192 ARG A CA 1
ATOM 1535 C C . ARG A 1 192 ? -0.286 -11.620 -6.831 1.00 90.19 192 ARG A C 1
ATOM 1537 O O . ARG A 1 192 ? -1.275 -12.331 -6.649 1.00 90.19 192 ARG A O 1
ATOM 1544 N N . ARG A 1 193 ? 0.953 -12.076 -6.631 1.00 88.88 193 ARG A N 1
ATOM 1545 C CA . ARG A 1 193 ? 1.179 -13.387 -6.003 1.00 88.88 193 ARG A CA 1
ATOM 1546 C C . ARG A 1 193 ? 0.716 -13.366 -4.549 1.00 88.88 193 ARG A C 1
ATOM 1548 O O . ARG A 1 193 ? 0.959 -12.393 -3.824 1.00 88.88 193 ARG A O 1
ATOM 1555 N N . ARG A 1 194 ? 0.048 -14.447 -4.140 1.00 85.56 194 ARG A N 1
ATOM 1556 C CA . ARG A 1 194 ? -0.396 -14.666 -2.760 1.00 85.56 194 ARG A CA 1
ATOM 1557 C C . ARG A 1 194 ? 0.804 -14.749 -1.823 1.00 85.56 194 ARG A C 1
ATOM 1559 O O . ARG A 1 194 ? 0.849 -14.016 -0.843 1.00 85.56 194 ARG A O 1
ATOM 1566 N N . GLU A 1 195 ? 1.788 -15.568 -2.183 1.00 84.25 195 GLU A N 1
ATOM 1567 C CA . GLU A 1 195 ? 3.053 -15.692 -1.460 1.00 84.25 195 GLU A CA 1
ATOM 1568 C C . GLU A 1 195 ? 3.935 -14.457 -1.674 1.00 84.25 195 GLU A C 1
ATOM 1570 O O . GLU A 1 195 ? 4.153 -14.026 -2.808 1.00 84.25 195 GLU A O 1
ATOM 1575 N N . GLN A 1 196 ? 4.459 -13.896 -0.581 1.00 84.44 196 GLN A N 1
ATOM 1576 C CA . GLN A 1 196 ? 5.413 -12.784 -0.590 1.00 84.44 196 GLN A CA 1
ATOM 1577 C C . GLN A 1 196 ? 6.509 -13.032 0.468 1.00 84.44 196 GLN A C 1
ATOM 1579 O O . GLN A 1 196 ? 6.210 -13.619 1.508 1.00 84.44 196 GLN A O 1
ATOM 1584 N N . PRO A 1 197 ? 7.770 -12.591 0.266 1.00 70.25 197 PRO A N 1
ATOM 1585 C CA . PRO A 1 197 ? 8.939 -13.052 1.037 1.00 70.25 197 PRO A CA 1
ATOM 1586 C C . PRO A 1 197 ? 8.901 -12.683 2.521 1.00 70.25 197 PRO A C 1
ATOM 1588 O O . PRO A 1 197 ? 9.563 -13.306 3.345 1.00 70.25 197 PRO A O 1
ATOM 1591 N N . SER A 1 198 ? 8.148 -11.641 2.857 1.00 58.38 198 SER A N 1
ATOM 1592 C CA . SER A 1 198 ? 7.927 -11.171 4.219 1.00 58.38 198 SER A CA 1
ATOM 1593 C C . SER A 1 198 ? 6.565 -11.602 4.780 1.00 58.38 198 SER A C 1
ATOM 1595 O O . SER A 1 198 ? 6.376 -11.522 5.988 1.00 58.38 198 SER A O 1
ATOM 1597 N N . TRP A 1 199 ? 5.654 -12.114 3.943 1.00 58.41 199 TRP A N 1
ATOM 1598 C CA . TRP A 1 199 ? 4.274 -12.492 4.288 1.00 58.41 199 TRP A CA 1
ATOM 1599 C C . TRP A 1 199 ? 4.124 -13.971 4.638 1.00 58.41 199 TRP A C 1
ATOM 1601 O O . TRP A 1 199 ? 3.127 -14.611 4.312 1.00 58.41 199 TRP A O 1
ATOM 1611 N N . ILE A 1 200 ? 5.113 -14.538 5.321 1.00 52.47 200 ILE A N 1
ATOM 1612 C CA . ILE A 1 200 ? 4.905 -15.831 5.964 1.00 52.47 200 ILE A CA 1
ATOM 1613 C C . ILE A 1 200 ? 4.059 -15.535 7.199 1.00 52.47 200 ILE A C 1
ATOM 1615 O O . ILE A 1 200 ? 4.606 -15.050 8.187 1.00 52.47 200 ILE A O 1
ATOM 1619 N N . LEU A 1 201 ? 2.745 -15.789 7.129 1.00 53.06 201 LEU A N 1
ATOM 1620 C CA . LEU A 1 201 ? 1.889 -15.961 8.306 1.00 53.06 201 LEU A CA 1
ATOM 1621 C C . LEU A 1 201 ? 2.590 -16.992 9.198 1.00 53.06 201 LEU A C 1
ATOM 1623 O O . LEU A 1 201 ? 2.615 -18.176 8.860 1.00 53.06 201 LEU A O 1
ATOM 1627 N N . PRO A 1 202 ? 3.234 -16.582 10.293 1.00 48.19 202 PRO A N 1
ATOM 1628 C CA . PRO A 1 202 ? 3.913 -17.520 11.146 1.00 48.19 202 PRO A CA 1
ATOM 1629 C C . PRO A 1 202 ? 2.828 -18.352 11.830 1.00 48.19 202 PRO A C 1
ATOM 1631 O O . PRO A 1 202 ? 1.799 -17.813 12.255 1.00 48.19 202 PRO A O 1
ATOM 1634 N N . GLU A 1 203 ? 3.052 -19.665 11.889 1.00 52.66 203 GLU A N 1
ATOM 1635 C CA . GLU A 1 203 ? 2.088 -20.642 12.406 1.00 52.66 203 GLU A CA 1
ATOM 1636 C C . GLU A 1 203 ? 1.495 -20.153 13.719 1.00 52.66 203 GLU A C 1
ATOM 1638 O O . GLU A 1 203 ? 2.299 -19.719 14.557 1.00 52.66 203 GLU A O 1
ATOM 1643 N N . PRO A 1 204 ? 0.153 -20.155 13.898 1.00 52.72 204 PRO A N 1
ATOM 1644 C CA . PRO A 1 204 ? -0.501 -19.695 15.123 1.00 52.72 204 PRO A CA 1
ATOM 1645 C C . PRO A 1 204 ? 0.295 -20.200 16.325 1.00 52.72 204 PRO A C 1
ATOM 1647 O O . PRO A 1 204 ? 0.589 -21.389 16.408 1.00 52.72 204 PRO A O 1
ATOM 1650 N N . LEU A 1 205 ? 0.744 -19.282 17.195 1.00 50.78 205 LEU A N 1
ATOM 1651 C CA . LEU A 1 205 ? 1.385 -19.684 18.449 1.00 50.78 205 LEU A CA 1
ATOM 1652 C C . LEU A 1 205 ? 0.451 -20.699 19.093 1.00 50.78 205 LEU A C 1
ATOM 1654 O O . LEU A 1 205 ? -0.746 -20.418 19.139 1.00 50.78 205 LEU A O 1
ATOM 1658 N N . ASN A 1 206 ? 0.983 -21.853 19.514 1.00 47.38 206 ASN A N 1
ATOM 1659 C CA . ASN A 1 206 ? 0.205 -22.891 20.182 1.00 47.38 206 ASN A CA 1
ATOM 1660 C C . ASN A 1 206 ? -0.663 -22.224 21.244 1.00 47.38 206 ASN A C 1
ATOM 1662 O O . ASN A 1 206 ? -0.172 -21.760 22.273 1.00 47.38 206 ASN A O 1
ATOM 1666 N N . ASP A 1 207 ? -1.942 -22.117 20.914 1.00 55.03 207 ASP A N 1
ATOM 1667 C CA . ASP A 1 207 ? -2.935 -21.392 21.669 1.00 55.03 207 ASP A CA 1
ATOM 1668 C C . ASP A 1 207 ? -3.125 -22.219 22.944 1.00 55.03 207 ASP A C 1
ATOM 1670 O O . ASP A 1 207 ? -3.849 -23.217 22.935 1.00 55.03 207 ASP A O 1
ATOM 1674 N N . ILE A 1 208 ? -2.416 -21.889 24.036 1.00 58.47 208 ILE A N 1
ATOM 1675 C CA . ILE A 1 208 ? -2.668 -22.504 25.350 1.00 58.47 208 ILE A CA 1
ATOM 1676 C C . ILE A 1 208 ? -4.174 -22.384 25.537 1.00 58.47 208 ILE A C 1
ATOM 1678 O O . ILE A 1 208 ? -4.669 -21.279 25.380 1.00 58.47 208 ILE A O 1
ATOM 1682 N N . GLY A 1 209 ? -4.920 -23.474 25.746 1.00 60.53 209 GLY A N 1
ATOM 1683 C CA . GLY A 1 209 ? -6.396 -23.547 25.725 1.00 60.53 209 GLY A CA 1
ATOM 1684 C C . GLY A 1 209 ? -7.153 -22.670 26.747 1.00 60.53 209 GLY A C 1
ATOM 1685 O O . GLY A 1 209 ? -8.105 -23.136 27.352 1.00 60.53 209 GLY A O 1
ATOM 1686 N N . ILE A 1 210 ? -6.749 -21.415 26.940 1.00 73.88 210 ILE A N 1
ATOM 1687 C CA . ILE A 1 210 ? -7.221 -20.406 27.880 1.00 73.88 210 ILE A CA 1
ATOM 1688 C C . ILE A 1 210 ? -8.495 -19.748 27.349 1.00 73.88 210 ILE A C 1
ATOM 1690 O O . ILE A 1 210 ? -8.473 -18.938 26.420 1.00 73.88 210 ILE A O 1
ATOM 1694 N N . ASP A 1 211 ? -9.628 -20.083 27.945 1.00 76.00 211 ASP A N 1
ATOM 1695 C CA . ASP A 1 211 ? -10.912 -19.469 27.618 1.00 76.00 211 ASP A CA 1
ATOM 1696 C C . ASP A 1 211 ? -10.878 -17.940 27.884 1.00 76.00 211 ASP A C 1
ATOM 1698 O O . ASP A 1 211 ? -10.514 -17.519 28.993 1.00 76.00 211 ASP A O 1
ATOM 1702 N N . PRO A 1 212 ? -11.232 -17.073 26.907 1.00 73.50 212 PRO A N 1
ATOM 1703 C CA . PRO A 1 212 ? -11.303 -15.623 27.116 1.00 73.50 212 PRO A CA 1
ATOM 1704 C C . PRO A 1 212 ? -12.308 -15.204 28.201 1.00 73.50 212 PRO A C 1
ATOM 1706 O O . PRO A 1 212 ? -12.134 -14.138 28.794 1.00 73.50 212 PRO A O 1
ATOM 1709 N N . MET A 1 213 ? -13.298 -16.046 28.507 1.00 79.62 213 MET A N 1
ATOM 1710 C CA . MET A 1 213 ? -14.366 -15.789 29.480 1.00 79.62 213 MET A CA 1
ATOM 1711 C C . MET A 1 213 ? -14.061 -16.311 30.888 1.00 79.62 213 MET A C 1
ATOM 1713 O O . MET A 1 213 ? -14.846 -16.102 31.809 1.00 79.62 213 MET A O 1
ATOM 1717 N N . GLN A 1 214 ? -12.911 -16.953 31.094 1.00 81.00 214 GLN A N 1
ATOM 1718 C CA . GLN A 1 214 ? -12.511 -17.461 32.403 1.00 81.00 214 GLN A CA 1
ATOM 1719 C C . GLN A 1 214 ? -11.661 -16.436 33.175 1.00 81.00 214 GLN A C 1
ATOM 1721 O O . GLN A 1 214 ? -10.556 -16.094 32.749 1.00 81.00 214 GLN A O 1
ATOM 1726 N N . GLY A 1 215 ? -12.146 -15.987 34.333 1.00 84.50 215 GLY A N 1
ATOM 1727 C CA . GLY A 1 215 ? -11.471 -15.036 35.225 1.00 84.50 215 GLY A CA 1
ATOM 1728 C C . GLY A 1 215 ? -12.433 -14.457 36.267 1.00 84.50 215 GLY A C 1
ATOM 1729 O O . GLY A 1 215 ? -13.633 -14.709 36.190 1.00 84.50 215 GLY A O 1
ATOM 1730 N N . GLN A 1 216 ? -11.910 -13.725 37.252 1.00 88.12 216 GLN A N 1
ATOM 1731 C CA . GLN A 1 216 ? -12.710 -13.036 38.280 1.00 88.12 216 GLN A CA 1
ATOM 1732 C C . GLN A 1 216 ? -12.848 -11.531 38.030 1.00 88.12 216 GLN A C 1
ATOM 1734 O O . GLN A 1 216 ? -13.745 -10.906 38.589 1.00 88.12 216 GLN A O 1
ATOM 1739 N N . ASN A 1 217 ? -11.967 -10.956 37.213 1.00 91.50 217 ASN A N 1
ATOM 1740 C CA . ASN A 1 217 ? -11.922 -9.530 36.918 1.00 91.50 217 ASN A CA 1
ATOM 1741 C C . ASN A 1 217 ? -12.109 -9.291 35.425 1.00 91.50 217 ASN A C 1
ATOM 1743 O O . ASN A 1 217 ? -11.700 -10.105 34.601 1.00 91.50 217 ASN A O 1
ATOM 1747 N N . THR A 1 218 ? -12.674 -8.145 35.069 1.00 93.56 218 THR A N 1
ATOM 1748 C CA . THR A 1 218 ? -12.948 -7.765 33.685 1.00 93.56 218 THR A CA 1
ATOM 1749 C C . THR A 1 218 ? -12.008 -6.652 33.243 1.00 93.56 218 THR A C 1
ATOM 1751 O O . THR A 1 218 ? -11.940 -5.602 33.872 1.00 93.56 218 THR A O 1
ATOM 1754 N N . LEU A 1 219 ? -11.335 -6.833 32.107 1.00 94.62 219 LEU A N 1
ATOM 1755 C CA . LEU A 1 219 ? -10.667 -5.734 31.407 1.00 94.62 219 LEU A CA 1
ATOM 1756 C C . LEU A 1 219 ? -11.496 -5.326 30.198 1.00 94.62 219 LEU A C 1
ATOM 1758 O O . LEU A 1 219 ? -11.915 -6.179 29.408 1.00 94.62 219 LEU A O 1
ATOM 1762 N N . LYS A 1 220 ? -11.709 -4.018 30.046 1.00 95.38 220 LYS A N 1
ATOM 1763 C CA . LYS A 1 220 ? -12.305 -3.443 28.839 1.00 95.38 220 LYS A CA 1
ATOM 1764 C C . LYS A 1 220 ? -11.199 -3.212 27.824 1.00 95.38 220 LYS A C 1
ATOM 1766 O O . LYS A 1 220 ? -10.116 -2.754 28.174 1.00 95.38 220 LYS A O 1
ATOM 1771 N N . ILE A 1 221 ? -11.461 -3.547 26.572 1.00 95.12 221 ILE A N 1
ATOM 1772 C CA . ILE A 1 221 ? -10.508 -3.399 25.483 1.00 95.12 221 ILE A CA 1
ATOM 1773 C C . ILE A 1 221 ? -11.152 -2.557 24.394 1.00 95.12 221 ILE A C 1
ATOM 1775 O O . ILE A 1 221 ? -12.233 -2.890 23.909 1.00 95.12 221 ILE A O 1
ATOM 1779 N N . LEU A 1 222 ? -10.448 -1.509 23.981 1.00 93.25 222 LEU A N 1
ATOM 1780 C CA . LEU A 1 222 ? -10.827 -0.658 22.866 1.00 93.25 222 LEU A CA 1
ATOM 1781 C C . LEU A 1 222 ? -9.849 -0.855 21.702 1.00 93.25 222 LEU A C 1
ATOM 1783 O O . LEU A 1 222 ? -8.633 -0.735 21.863 1.00 93.25 222 LEU A O 1
ATOM 1787 N N . SER A 1 223 ? -10.379 -1.167 20.519 1.00 90.62 223 SER A N 1
ATOM 1788 C CA . SER A 1 223 ? -9.603 -1.383 19.297 1.00 90.62 223 SER A CA 1
ATOM 1789 C C . SER A 1 223 ? -10.117 -0.558 18.118 1.00 90.62 223 SER A C 1
ATOM 1791 O O . SER A 1 223 ? -11.312 -0.551 17.844 1.00 90.62 223 SER A O 1
ATOM 1793 N N . GLU A 1 224 ? -9.193 0.022 17.341 1.00 85.88 224 GLU A N 1
ATOM 1794 C CA . GLU A 1 224 ? -9.456 0.766 16.086 1.00 85.88 224 GLU A CA 1
ATOM 1795 C C . GLU A 1 224 ? -10.321 -0.014 15.082 1.00 85.88 224 GLU A C 1
ATOM 1797 O O . GLU A 1 224 ? -11.047 0.571 14.285 1.00 85.88 224 GLU A O 1
ATOM 1802 N N . VAL A 1 225 ? -10.230 -1.345 15.104 1.00 86.19 225 VAL A N 1
ATOM 1803 C CA . VAL A 1 225 ? -10.809 -2.227 14.079 1.00 86.19 225 VAL A CA 1
ATOM 1804 C C . VAL A 1 225 ? -11.996 -3.039 14.605 1.00 86.19 225 VAL A C 1
ATOM 1806 O O . VAL A 1 225 ? -12.912 -3.392 13.855 1.00 86.19 225 VAL A O 1
ATOM 1809 N N . PHE A 1 226 ? -11.968 -3.379 15.893 1.00 87.62 226 PHE A N 1
ATOM 1810 C CA . PHE A 1 226 ? -12.951 -4.262 16.524 1.00 87.62 226 PHE A CA 1
ATOM 1811 C C . PHE A 1 226 ? -13.875 -3.532 17.503 1.00 87.62 226 PHE A C 1
ATOM 1813 O O . PHE A 1 226 ? -14.826 -4.140 17.983 1.00 87.62 226 PHE A O 1
ATOM 1820 N N . GLY A 1 227 ? -13.635 -2.243 17.757 1.00 89.06 227 GLY A N 1
ATOM 1821 C CA . GLY A 1 227 ? -14.389 -1.457 18.722 1.00 89.06 227 GLY A CA 1
ATOM 1822 C C . GLY A 1 227 ? -14.157 -1.938 20.152 1.00 89.06 227 GLY A C 1
ATOM 1823 O O . GLY A 1 227 ? -13.068 -2.408 20.498 1.00 89.06 227 GLY A O 1
ATOM 1824 N N . HIS A 1 228 ? -15.197 -1.802 20.969 1.00 92.69 228 HIS A N 1
ATOM 1825 C CA . HIS A 1 228 ? -15.206 -2.193 22.374 1.00 92.69 228 HIS A CA 1
ATOM 1826 C C . HIS A 1 228 ? -15.500 -3.680 22.551 1.00 92.69 228 HIS A C 1
ATOM 1828 O O . HIS A 1 228 ? -16.488 -4.197 22.029 1.00 92.69 228 HIS A O 1
ATOM 1834 N N . PHE A 1 229 ? -14.689 -4.353 23.359 1.00 94.25 229 PHE A N 1
ATOM 1835 C CA . PHE A 1 229 ? -14.980 -5.689 23.871 1.00 94.25 229 PHE A CA 1
ATOM 1836 C C . PHE A 1 229 ? -14.387 -5.871 25.269 1.00 94.25 229 PHE A C 1
ATOM 1838 O O . PHE A 1 229 ? -13.765 -4.970 25.829 1.00 94.25 229 PHE A O 1
ATOM 1845 N N . SER A 1 230 ? -14.620 -7.020 25.894 1.00 94.44 230 SER A N 1
ATOM 1846 C CA . SER A 1 230 ? -14.091 -7.301 27.229 1.00 94.44 230 SER A CA 1
ATOM 1847 C C . SER A 1 230 ? -13.520 -8.705 27.312 1.00 94.44 230 SER A C 1
ATOM 1849 O O . SER A 1 230 ? -13.963 -9.611 26.607 1.00 94.44 230 SER A O 1
ATOM 1851 N N . ILE A 1 231 ? -12.531 -8.868 28.184 1.00 94.19 231 ILE A N 1
ATOM 1852 C CA . ILE A 1 231 ? -11.913 -10.154 28.504 1.00 94.19 231 ILE A CA 1
ATOM 1853 C C . ILE A 1 231 ? -11.936 -10.364 30.016 1.00 94.19 231 ILE A C 1
ATOM 1855 O O . ILE A 1 231 ? -11.816 -9.407 30.783 1.00 94.19 231 ILE A O 1
ATOM 1859 N N . GLN A 1 232 ? -12.070 -11.618 30.442 1.00 92.75 232 GLN A N 1
ATOM 1860 C CA . GLN A 1 232 ? -11.986 -11.987 31.853 1.00 92.75 232 GLN A CA 1
ATOM 1861 C C . GLN A 1 232 ? -10.552 -12.388 32.196 1.00 92.75 232 GLN A C 1
ATOM 1863 O O . GLN A 1 232 ? -9.923 -13.144 31.455 1.00 92.75 232 GLN A O 1
ATOM 1868 N N . VAL A 1 233 ? -10.023 -11.891 33.310 1.00 90.75 233 VAL A N 1
ATOM 1869 C CA . VAL A 1 233 ? -8.643 -12.098 33.761 1.00 90.75 233 VAL A CA 1
ATOM 1870 C C . VAL A 1 233 ? -8.574 -12.377 35.263 1.00 90.75 233 VAL A C 1
ATOM 1872 O O . VAL A 1 233 ? -9.536 -12.173 35.999 1.00 90.75 233 VAL A O 1
ATOM 1875 N N . ASN A 1 234 ? -7.413 -12.852 35.717 1.00 89.50 234 ASN A N 1
ATOM 1876 C CA . ASN A 1 234 ? -7.076 -12.988 37.133 1.00 89.50 234 ASN A CA 1
ATOM 1877 C C . ASN A 1 234 ? -5.785 -12.206 37.399 1.00 89.50 234 ASN A C 1
ATOM 1879 O O . ASN A 1 234 ? -4.730 -12.604 36.906 1.00 89.50 234 ASN A O 1
ATOM 1883 N N . PHE A 1 235 ? -5.853 -11.127 38.184 1.00 87.75 235 PHE A N 1
ATOM 1884 C CA . PHE A 1 235 ? -4.696 -10.261 38.453 1.00 87.75 235 PHE A CA 1
ATOM 1885 C C . PHE A 1 235 ? -3.461 -10.950 39.060 1.00 87.75 235 PHE A C 1
ATOM 1887 O O . PHE A 1 235 ? -2.362 -10.621 38.620 1.00 87.75 235 PHE A O 1
ATOM 1894 N N . PRO A 1 236 ? -3.574 -11.913 40.002 1.00 83.12 236 PRO A N 1
ATOM 1895 C CA . PRO A 1 236 ? -2.404 -12.457 40.701 1.00 83.12 236 PRO A CA 1
ATOM 1896 C C . PRO A 1 236 ? -1.322 -13.083 39.807 1.00 83.12 236 PRO A C 1
ATOM 1898 O O . PRO A 1 236 ? -0.181 -13.174 40.239 1.00 83.12 236 PRO A O 1
ATOM 1901 N N . ASN A 1 237 ? -1.665 -13.493 38.579 1.00 76.75 237 ASN A N 1
ATOM 1902 C CA . ASN A 1 237 ? -0.745 -14.087 37.599 1.00 76.75 237 ASN A CA 1
ATOM 1903 C C . ASN A 1 237 ? -0.934 -13.481 36.196 1.00 76.75 237 ASN A C 1
ATOM 1905 O O . ASN A 1 237 ? -0.726 -14.158 35.188 1.00 76.75 237 ASN A O 1
ATOM 1909 N N . LEU A 1 238 ? -1.433 -12.246 36.116 1.00 88.44 238 LEU A N 1
ATOM 1910 C CA . LEU A 1 238 ? -1.714 -11.617 34.833 1.00 88.44 238 LEU A CA 1
ATOM 1911 C C . LEU A 1 238 ? -0.407 -11.234 34.136 1.00 88.44 238 LEU A C 1
ATOM 1913 O O . LEU A 1 238 ? 0.419 -10.537 34.715 1.00 88.44 238 LEU A O 1
ATOM 1917 N N . THR A 1 239 ? -0.254 -11.657 32.884 1.00 91.56 239 THR A N 1
ATOM 1918 C CA . THR A 1 239 ? 0.828 -11.225 31.992 1.00 91.56 239 THR A CA 1
ATOM 1919 C C . THR A 1 239 ? 0.241 -10.592 30.735 1.00 91.56 239 THR A C 1
ATOM 1921 O O . THR A 1 239 ? -0.912 -10.851 30.365 1.00 91.56 239 THR A O 1
ATOM 1924 N N . VAL A 1 240 ? 1.036 -9.775 30.045 1.00 92.00 240 VAL A N 1
ATOM 1925 C CA . VAL A 1 240 ? 0.665 -9.164 28.767 1.00 92.00 240 VAL A CA 1
ATOM 1926 C C . VAL A 1 240 ? 0.366 -10.264 27.758 1.00 92.00 240 VAL A C 1
ATOM 1928 O O . VAL A 1 240 ? -0.620 -10.176 27.033 1.00 92.00 240 VAL A O 1
ATOM 1931 N N . GLU A 1 241 ? 1.149 -11.343 27.757 1.00 90.50 241 GLU A N 1
ATOM 1932 C CA . GLU A 1 241 ? 0.909 -12.495 26.889 1.00 90.50 241 GLU A CA 1
ATOM 1933 C C . GLU A 1 241 ? -0.487 -13.101 27.100 1.00 90.50 241 GLU A C 1
ATOM 1935 O O . GLU A 1 241 ? -1.203 -13.319 26.123 1.00 90.50 241 GLU A O 1
ATOM 1940 N N . VAL A 1 242 ? -0.919 -13.300 28.351 1.00 90.00 242 VAL A N 1
ATOM 1941 C CA . VAL A 1 242 ? -2.263 -13.824 28.657 1.00 90.00 242 VAL A CA 1
ATOM 1942 C C . VAL A 1 242 ? -3.354 -12.877 28.156 1.00 90.00 242 VAL A C 1
ATOM 1944 O O . VAL A 1 242 ? -4.344 -13.334 27.579 1.00 90.00 242 VAL A O 1
ATOM 1947 N N . ILE A 1 243 ? -3.179 -11.563 28.330 1.00 92.44 243 ILE A N 1
ATOM 1948 C CA . ILE A 1 243 ? -4.124 -10.564 27.811 1.00 92.44 243 ILE A CA 1
ATOM 1949 C C . ILE A 1 243 ? -4.215 -10.653 26.283 1.00 92.44 243 ILE A C 1
ATOM 1951 O O . ILE A 1 243 ? -5.317 -10.724 25.736 1.00 92.44 243 ILE A O 1
ATOM 1955 N N . LEU A 1 244 ? -3.074 -10.688 25.590 1.00 92.25 244 LEU A N 1
ATOM 1956 C CA . LEU A 1 244 ? -3.024 -10.754 24.129 1.00 92.25 244 LEU A CA 1
ATOM 1957 C C . LEU A 1 244 ? -3.586 -12.077 23.593 1.00 92.25 244 LEU A C 1
ATOM 1959 O O . LEU A 1 244 ? -4.261 -12.061 22.568 1.00 92.25 244 LEU A O 1
ATOM 1963 N N . GLN A 1 245 ? -3.362 -13.208 24.268 1.00 88.81 245 GLN A N 1
ATOM 1964 C CA . GLN A 1 245 ? -3.952 -14.505 23.904 1.00 88.81 245 GLN A CA 1
ATOM 1965 C C . GLN A 1 245 ? -5.478 -14.502 24.071 1.00 88.81 245 GLN A C 1
ATOM 1967 O O . GLN A 1 245 ? -6.206 -14.914 23.166 1.00 88.81 245 GLN A O 1
ATOM 1972 N N . LYS A 1 246 ? -5.991 -13.974 25.189 1.00 91.31 246 LYS A N 1
ATOM 1973 C CA . LYS A 1 246 ? -7.441 -13.841 25.398 1.00 91.31 246 LYS A CA 1
ATOM 1974 C C . LYS A 1 246 ? -8.070 -12.897 24.374 1.00 91.31 246 LYS A C 1
ATOM 1976 O O . LYS A 1 246 ? -9.081 -13.249 23.773 1.00 91.31 246 LYS A O 1
ATOM 1981 N N . ALA A 1 247 ? -7.454 -11.741 24.122 1.00 91.50 247 ALA A N 1
ATOM 1982 C CA . ALA A 1 247 ? -7.909 -10.810 23.093 1.00 91.50 247 ALA A CA 1
ATOM 1983 C C . ALA A 1 247 ? -7.902 -11.465 21.705 1.00 91.50 247 ALA A C 1
ATOM 1985 O O . ALA A 1 247 ? -8.919 -11.427 21.020 1.00 91.50 247 ALA A O 1
ATOM 1986 N N . SER A 1 248 ? -6.806 -12.142 21.341 1.00 89.25 248 SER A N 1
ATOM 1987 C CA . SER A 1 248 ? -6.628 -12.892 20.088 1.00 89.25 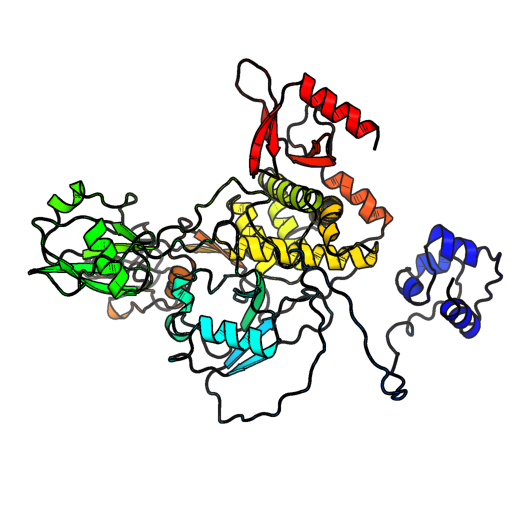248 SER A CA 1
ATOM 1988 C C . SER A 1 248 ? -7.796 -13.825 19.785 1.00 89.25 248 SER A C 1
ATOM 1990 O O . SER A 1 248 ? -8.255 -13.872 18.648 1.00 89.25 248 SER A O 1
ATOM 1992 N N . ARG A 1 249 ? -8.335 -14.513 20.797 1.00 86.75 249 ARG A N 1
ATOM 1993 C CA . ARG A 1 249 ? -9.492 -15.412 20.642 1.00 86.75 249 ARG A CA 1
ATOM 1994 C C . ARG A 1 249 ? -10.804 -14.689 20.404 1.00 86.75 249 ARG A C 1
ATOM 1996 O O . ARG A 1 249 ? -11.617 -15.167 19.624 1.00 86.75 249 ARG A O 1
ATOM 2003 N N . VAL A 1 250 ? -11.008 -13.550 21.062 1.00 89.19 250 VAL A N 1
ATOM 2004 C CA . VAL A 1 250 ? -12.222 -12.745 20.873 1.00 89.19 250 VAL A CA 1
ATOM 2005 C C . VAL A 1 250 ? -12.276 -12.181 19.455 1.00 89.19 250 VAL A C 1
ATOM 2007 O O . VAL A 1 250 ? -13.325 -12.217 18.821 1.00 89.19 250 VAL A O 1
ATOM 2010 N N . ILE A 1 251 ? -11.147 -11.681 18.947 1.00 86.69 251 ILE A N 1
ATOM 2011 C CA . ILE A 1 251 ? -11.097 -10.991 17.648 1.00 86.69 251 ILE A CA 1
ATOM 2012 C C . ILE A 1 251 ? -10.609 -11.870 16.488 1.00 86.69 251 ILE A C 1
ATOM 2014 O O . ILE A 1 251 ? -10.583 -11.406 15.350 1.00 86.69 251 ILE A O 1
ATOM 2018 N N . ASN A 1 252 ? -10.233 -13.121 16.765 1.00 83.44 252 ASN A N 1
ATOM 2019 C CA . ASN A 1 252 ? -9.664 -14.076 15.812 1.00 83.44 252 ASN A CA 1
ATOM 2020 C C . ASN A 1 252 ? -8.430 -13.532 15.056 1.00 83.44 252 ASN A C 1
ATOM 2022 O O . ASN A 1 252 ? -8.308 -13.671 13.839 1.00 83.44 252 ASN A O 1
ATOM 2026 N N . VAL A 1 253 ? -7.515 -12.880 15.785 1.00 82.19 253 VAL A N 1
ATOM 2027 C CA . VAL A 1 253 ? -6.244 -12.349 15.257 1.00 82.19 253 VAL A CA 1
ATOM 2028 C C . VAL A 1 253 ? -5.097 -12.857 16.122 1.00 82.19 253 VAL A C 1
ATOM 2030 O O . VAL A 1 253 ? -5.119 -12.569 17.315 1.00 82.19 253 VAL A O 1
ATOM 2033 N N . PRO A 1 254 ? -4.066 -13.525 15.567 1.00 81.94 254 PRO A N 1
ATOM 2034 C CA . PRO A 1 254 ? -3.009 -14.127 16.371 1.00 81.94 254 PRO A CA 1
ATOM 2035 C C . PRO A 1 254 ? -2.317 -13.116 17.292 1.00 81.94 254 PRO A C 1
ATOM 2037 O O . PRO A 1 254 ? -1.888 -12.047 16.851 1.00 81.94 254 PRO A O 1
ATOM 2040 N N . SER A 1 255 ? -2.133 -13.500 18.557 1.00 84.56 255 SER A N 1
ATOM 2041 C CA . SER A 1 255 ? -1.631 -12.643 19.644 1.00 84.56 255 SER A CA 1
ATOM 2042 C C . SER A 1 255 ? -0.329 -11.894 19.337 1.00 84.56 255 SER A C 1
ATOM 2044 O O . SER A 1 255 ? -0.165 -10.756 19.767 1.00 84.56 255 SER A O 1
ATOM 2046 N N . ARG A 1 256 ? 0.583 -12.466 18.540 1.00 79.81 256 ARG A N 1
ATOM 2047 C CA . ARG A 1 256 ? 1.850 -11.809 18.151 1.00 79.81 256 ARG A CA 1
ATOM 2048 C C . ARG A 1 256 ? 1.664 -10.534 17.314 1.00 79.81 256 ARG A C 1
ATOM 2050 O O . ARG A 1 256 ? 2.587 -9.733 17.199 1.00 79.81 256 ARG A O 1
ATOM 2057 N N . TYR A 1 257 ? 0.496 -10.378 16.694 1.00 80.25 257 TYR A N 1
ATOM 2058 C CA . TYR A 1 257 ? 0.111 -9.195 15.924 1.00 80.25 257 TYR A CA 1
ATOM 2059 C C . TYR A 1 257 ? -0.678 -8.204 16.750 1.00 80.25 257 TYR A C 1
ATOM 2061 O O . TYR A 1 257 ? -1.219 -7.251 16.203 1.00 80.25 257 TYR A O 1
ATOM 2069 N N . LEU A 1 258 ? -0.776 -8.419 18.051 1.00 87.44 258 LEU A N 1
ATOM 2070 C CA . LEU A 1 258 ? -1.500 -7.551 18.943 1.00 87.44 258 LEU A CA 1
ATOM 2071 C C . LEU A 1 258 ? -0.502 -6.842 19.847 1.00 87.44 258 LEU A C 1
ATOM 2073 O O . LEU A 1 258 ? 0.475 -7.420 20.319 1.00 87.44 258 LEU A O 1
ATOM 2077 N N . LYS A 1 259 ? -0.743 -5.556 20.069 1.00 89.44 259 LYS A N 1
ATOM 2078 C CA . LYS A 1 259 ? -0.017 -4.750 21.044 1.00 89.44 259 LYS A CA 1
ATOM 2079 C C . LYS A 1 259 ? -1.025 -4.041 21.916 1.00 89.44 259 LYS A C 1
ATOM 2081 O O . LYS A 1 259 ? -1.992 -3.478 21.402 1.00 89.44 259 LYS A O 1
ATOM 2086 N N . ILE A 1 260 ? -0.780 -4.059 23.218 1.00 92.12 260 ILE A N 1
ATOM 2087 C CA . ILE A 1 260 ? -1.643 -3.404 24.190 1.00 92.12 260 ILE A CA 1
ATOM 2088 C C . ILE A 1 260 ? -0.956 -2.183 24.791 1.00 92.12 260 ILE A C 1
ATOM 2090 O O . ILE A 1 260 ? 0.262 -2.165 24.972 1.00 92.12 260 ILE A O 1
ATOM 2094 N N . TYR A 1 261 ? -1.749 -1.155 25.065 1.00 92.31 261 TYR A N 1
ATOM 2095 C CA . TYR A 1 261 ? -1.326 0.133 25.594 1.00 92.31 261 TYR A CA 1
ATOM 2096 C C . TYR A 1 261 ? -2.282 0.537 26.715 1.00 92.31 261 TYR A C 1
ATOM 2098 O O . TYR A 1 261 ? -3.487 0.319 26.617 1.00 92.31 261 TYR A O 1
ATOM 2106 N N . SER A 1 262 ? -1.767 1.174 27.763 1.00 89.50 262 SER A N 1
ATOM 2107 C CA . SER A 1 262 ? -2.595 1.608 28.896 1.00 89.50 262 SER A CA 1
ATOM 2108 C C . SER A 1 262 ? -3.438 2.854 28.607 1.00 89.50 262 SER A C 1
ATOM 2110 O O . SER A 1 262 ? -4.342 3.161 29.375 1.00 89.50 262 SER A O 1
ATOM 2112 N N . SER A 1 263 ? -3.156 3.589 27.524 1.00 86.19 263 SER A N 1
ATOM 2113 C CA . SER A 1 263 ? -3.960 4.735 27.079 1.00 86.19 263 SER A CA 1
ATOM 2114 C C . SER A 1 263 ? -3.687 5.091 25.612 1.00 86.19 263 SER A C 1
ATOM 2116 O O . SER A 1 263 ? -2.683 4.663 25.036 1.00 86.19 263 SER A O 1
ATOM 2118 N N . LEU A 1 264 ? -4.551 5.925 25.020 1.00 80.50 264 LEU A N 1
ATOM 2119 C CA . LEU A 1 264 ? -4.435 6.446 23.647 1.00 80.50 264 LEU A CA 1
ATOM 2120 C C . LEU A 1 264 ? -3.088 7.128 23.349 1.00 80.50 264 LEU A C 1
ATOM 2122 O O . LEU A 1 264 ? -2.610 7.051 22.215 1.00 80.50 264 LEU A O 1
ATOM 2126 N N . GLY A 1 265 ? -2.504 7.802 24.347 1.00 74.62 265 GLY A N 1
ATOM 2127 C CA . GLY A 1 265 ? -1.289 8.602 24.182 1.00 74.62 265 GLY A CA 1
ATOM 2128 C C . GLY A 1 265 ? 0.022 7.850 24.346 1.00 74.62 265 GLY A C 1
ATOM 2129 O O . GLY A 1 265 ? 1.094 8.385 24.056 1.00 74.62 265 GLY A O 1
ATOM 2130 N N . ASN A 1 266 ? -0.046 6.594 24.778 1.00 79.75 266 ASN A N 1
ATOM 2131 C CA . ASN A 1 266 ? 1.149 5.811 25.015 1.00 79.75 266 ASN A CA 1
ATOM 2132 C C . ASN A 1 266 ? 1.721 5.289 23.696 1.00 79.75 266 ASN A C 1
ATOM 2134 O O . ASN A 1 266 ? 1.079 4.555 22.952 1.00 79.75 266 ASN A O 1
ATOM 2138 N N . MET A 1 267 ? 2.970 5.666 23.425 1.00 73.75 267 MET A N 1
ATOM 2139 C CA . MET A 1 267 ? 3.719 5.222 22.242 1.00 73.75 267 MET A CA 1
ATOM 2140 C C . MET A 1 267 ? 4.451 3.894 22.476 1.00 73.75 267 MET A C 1
ATOM 2142 O O . MET A 1 267 ? 4.912 3.255 21.528 1.00 73.75 267 MET A O 1
ATOM 2146 N N . VAL A 1 268 ? 4.561 3.472 23.737 1.00 84.00 268 VAL A N 1
ATOM 2147 C CA . VAL A 1 268 ? 5.243 2.248 24.161 1.00 84.00 268 VAL A CA 1
ATOM 2148 C C . VAL A 1 268 ? 4.190 1.228 24.572 1.00 84.00 268 VAL A C 1
ATOM 2150 O O . VAL A 1 268 ? 3.307 1.538 25.370 1.00 84.00 268 VAL A O 1
ATOM 2153 N N . ALA A 1 269 ? 4.266 0.035 23.981 1.00 87.94 269 ALA A N 1
ATOM 2154 C CA . ALA A 1 269 ? 3.398 -1.074 24.355 1.00 87.94 269 ALA A CA 1
ATOM 2155 C C . ALA A 1 269 ? 3.703 -1.512 25.791 1.00 87.94 269 ALA A C 1
ATOM 2157 O O . ALA A 1 269 ? 4.861 -1.460 26.213 1.00 87.94 269 ALA A O 1
ATOM 2158 N N . MET A 1 270 ? 2.670 -1.946 26.509 1.00 91.06 270 MET A N 1
ATOM 2159 C CA . MET A 1 270 ? 2.805 -2.378 27.896 1.00 91.06 270 MET A CA 1
ATOM 2160 C C . MET A 1 270 ? 3.729 -3.586 28.010 1.00 91.06 270 MET A C 1
ATOM 2162 O O . MET A 1 270 ? 3.767 -4.451 27.128 1.00 91.06 270 MET A O 1
ATOM 2166 N N . LYS A 1 271 ? 4.434 -3.648 29.131 1.00 91.69 271 LYS A N 1
ATOM 2167 C CA . LYS A 1 271 ? 5.183 -4.807 29.601 1.00 91.69 271 LYS A CA 1
ATOM 2168 C C . LYS A 1 271 ? 4.541 -5.355 30.873 1.00 91.69 271 LYS A C 1
ATOM 2170 O O . LYS A 1 271 ? 3.665 -4.718 31.456 1.00 91.69 271 LYS A O 1
ATOM 2175 N N . ASP A 1 272 ? 4.981 -6.530 31.310 1.00 89.62 272 ASP A N 1
ATOM 2176 C CA . ASP A 1 272 ? 4.423 -7.180 32.500 1.00 89.62 272 ASP A CA 1
ATOM 2177 C C . ASP A 1 272 ? 4.571 -6.315 33.762 1.00 89.62 272 ASP A C 1
ATOM 2179 O O . ASP A 1 272 ? 3.701 -6.341 34.631 1.00 89.62 272 ASP A O 1
ATOM 2183 N N . GLU A 1 273 ? 5.610 -5.474 33.847 1.00 87.88 273 GLU A N 1
ATOM 2184 C CA . GLU A 1 273 ? 5.801 -4.568 34.986 1.00 87.88 273 GLU A CA 1
ATOM 2185 C C . GLU A 1 273 ? 4.690 -3.505 35.097 1.00 87.88 273 GLU A C 1
ATOM 2187 O O . GLU A 1 273 ? 4.323 -3.090 36.204 1.00 87.88 273 GLU A O 1
ATOM 2192 N N . ASP A 1 274 ? 4.104 -3.106 33.962 1.00 86.62 274 ASP A N 1
ATOM 2193 C CA . ASP A 1 274 ? 3.046 -2.093 33.891 1.00 86.62 274 ASP A CA 1
ATOM 2194 C C . ASP A 1 274 ? 1.694 -2.621 34.407 1.00 86.62 274 ASP A C 1
ATOM 2196 O O . ASP A 1 274 ? 0.796 -1.839 34.725 1.00 86.62 274 ASP A O 1
ATOM 2200 N N . LEU A 1 275 ? 1.532 -3.946 34.515 1.00 87.62 275 LEU A N 1
ATOM 2201 C CA . LEU A 1 275 ? 0.274 -4.584 34.919 1.00 87.62 275 LEU A CA 1
ATOM 2202 C C . LEU A 1 275 ? -0.041 -4.403 36.406 1.00 87.62 275 LEU A C 1
ATOM 2204 O O . LEU A 1 275 ? -1.199 -4.501 36.804 1.00 87.62 275 LEU A O 1
ATOM 2208 N N . SER A 1 276 ? 0.974 -4.103 37.222 1.00 83.25 276 SER A N 1
ATOM 2209 C CA . SER A 1 276 ? 0.836 -3.898 38.671 1.00 83.25 276 SER A CA 1
ATOM 2210 C C . SER A 1 276 ? -0.111 -2.752 39.050 1.00 83.25 276 SER A C 1
ATOM 2212 O O . SER A 1 276 ? -0.621 -2.721 40.168 1.00 83.25 276 SER A O 1
ATOM 2214 N N . GLN A 1 277 ? -0.354 -1.818 38.125 1.00 82.19 277 GLN A N 1
ATOM 2215 C CA . GLN A 1 277 ? -1.221 -0.655 38.323 1.00 82.19 277 GLN A CA 1
ATOM 2216 C C . GLN A 1 277 ? -2.618 -0.832 37.718 1.00 82.19 277 GLN A C 1
ATOM 2218 O O . GLN A 1 277 ? -3.442 0.076 37.830 1.00 82.19 277 GLN A O 1
ATOM 2223 N N . ILE A 1 278 ? -2.889 -1.964 37.060 1.00 87.25 278 ILE A N 1
ATOM 2224 C CA . ILE A 1 278 ? -4.175 -2.191 36.405 1.00 87.25 278 ILE A CA 1
ATOM 2225 C C . ILE A 1 278 ? -5.229 -2.575 37.436 1.00 87.25 278 ILE A C 1
ATOM 2227 O O . ILE A 1 278 ? -5.003 -3.428 38.294 1.00 87.25 278 ILE A O 1
ATOM 2231 N N . VAL A 1 279 ? -6.404 -1.965 37.311 1.00 89.62 279 VAL A N 1
ATOM 2232 C CA . VAL A 1 279 ? -7.567 -2.244 38.159 1.00 89.62 279 VAL A CA 1
ATOM 2233 C C . VAL A 1 279 ? -8.704 -2.890 37.374 1.00 89.62 279 VAL A C 1
ATOM 2235 O O . VAL A 1 279 ? -8.764 -2.826 36.144 1.00 89.62 279 VAL A O 1
ATOM 2238 N N . ASP A 1 280 ? -9.624 -3.523 38.099 1.00 91.12 280 ASP A N 1
ATOM 2239 C CA . ASP A 1 280 ? -10.825 -4.117 37.516 1.00 91.12 280 ASP A CA 1
ATOM 2240 C C . ASP A 1 280 ? -11.672 -3.063 36.785 1.00 91.12 280 ASP A C 1
ATOM 2242 O O . ASP A 1 280 ? -11.857 -1.944 37.265 1.00 91.12 280 ASP A O 1
ATOM 2246 N N . GLY A 1 281 ? -12.171 -3.413 35.603 1.00 88.31 281 GLY A N 1
ATOM 2247 C CA . GLY A 1 281 ? -12.954 -2.535 34.739 1.00 88.31 281 GLY A CA 1
ATOM 2248 C C . GLY A 1 281 ? -12.152 -1.474 33.981 1.00 88.31 281 GLY A C 1
ATOM 2249 O O . GLY A 1 281 ? -12.766 -0.703 33.236 1.00 88.31 281 GLY A O 1
ATOM 2250 N N . GLN A 1 282 ? -10.821 -1.425 34.132 1.00 91.38 282 GLN A N 1
ATOM 2251 C CA . GLN A 1 282 ? -9.973 -0.505 33.377 1.00 91.38 282 GLN A CA 1
ATOM 2252 C C . GLN A 1 282 ? -10.040 -0.798 31.874 1.00 91.38 282 GLN A C 1
ATOM 2254 O O . GLN A 1 282 ? -10.069 -1.953 31.443 1.00 91.38 282 GLN A O 1
ATOM 2259 N N . GLU A 1 283 ? -10.050 0.274 31.084 1.00 93.25 283 GLU A N 1
ATOM 2260 C CA . GLU A 1 283 ? -9.973 0.203 29.631 1.00 93.25 283 GLU A CA 1
ATOM 2261 C C . GLU A 1 283 ? -8.522 0.254 29.154 1.00 93.25 283 GLU A C 1
ATOM 2263 O O . GLU A 1 283 ? -7.750 1.130 29.548 1.00 93.25 283 GLU A O 1
ATOM 2268 N N . LEU A 1 284 ? -8.157 -0.701 28.304 1.00 94.50 284 LEU A N 1
ATOM 2269 C CA . LEU A 1 284 ? -6.863 -0.784 27.643 1.00 94.50 284 LEU A CA 1
ATOM 2270 C C . LEU A 1 284 ? -7.047 -0.655 26.133 1.00 94.50 284 LEU A C 1
ATOM 2272 O O . LEU A 1 284 ? -8.054 -1.071 25.562 1.00 94.50 284 LEU A O 1
ATOM 2276 N N . ILE A 1 285 ? -6.033 -0.116 25.467 1.00 93.00 285 ILE A N 1
ATOM 2277 C CA . ILE A 1 285 ? -6.041 0.095 24.025 1.00 93.00 285 ILE A CA 1
ATOM 2278 C C . ILE A 1 285 ? -5.331 -1.064 23.331 1.00 93.00 285 ILE A C 1
ATOM 2280 O O . ILE A 1 285 ? -4.148 -1.303 23.571 1.00 93.00 285 ILE A O 1
ATOM 2284 N N . LEU A 1 286 ? -6.024 -1.743 22.419 1.00 92.12 286 LEU A N 1
ATOM 2285 C CA . LEU A 1 286 ? -5.470 -2.810 21.592 1.00 92.12 286 LEU A CA 1
ATOM 2286 C C . LEU A 1 286 ? -5.259 -2.333 20.156 1.00 92.12 286 LEU A C 1
ATOM 2288 O O . LEU A 1 286 ? -6.211 -2.008 19.440 1.00 92.12 286 LEU A O 1
ATOM 2292 N N . ARG A 1 287 ? -4.006 -2.372 19.702 1.00 88.44 287 ARG A N 1
ATOM 2293 C CA . ARG A 1 287 ? -3.638 -2.051 18.321 1.00 88.44 287 ARG A CA 1
ATOM 2294 C C . ARG A 1 287 ? -3.084 -3.265 17.604 1.00 88.44 287 ARG A C 1
ATOM 2296 O O . ARG A 1 287 ? -2.390 -4.096 18.191 1.00 88.44 287 ARG A O 1
ATOM 2303 N N . LEU A 1 288 ? -3.355 -3.318 16.305 1.00 83.38 288 LEU A N 1
ATOM 2304 C CA . LEU A 1 288 ? -2.712 -4.279 15.427 1.00 83.38 288 LEU A CA 1
ATOM 2305 C C . LEU A 1 288 ? -1.251 -3.863 15.229 1.00 83.38 288 LEU A C 1
ATOM 2307 O O . LEU A 1 288 ? -0.940 -2.723 14.888 1.00 83.38 288 LEU A O 1
ATOM 2311 N N . GLY A 1 289 ? -0.345 -4.791 15.494 1.00 72.38 289 GLY A N 1
ATOM 2312 C CA . GLY A 1 289 ? 1.075 -4.653 15.260 1.00 72.38 289 GLY A CA 1
ATOM 2313 C C . GLY A 1 289 ? 1.370 -4.541 13.769 1.00 72.38 289 GLY A C 1
ATOM 2314 O O . GLY A 1 289 ? 0.778 -5.224 12.937 1.00 72.38 289 GLY A O 1
ATOM 2315 N N . GLU A 1 290 ? 2.325 -3.675 13.452 1.00 64.31 290 GLU A N 1
ATOM 2316 C CA . GLU A 1 290 ? 2.883 -3.508 12.116 1.00 64.31 290 GLU A CA 1
ATOM 2317 C C . GLU A 1 290 ? 3.503 -4.831 11.639 1.00 64.31 290 GLU A C 1
ATOM 2319 O O . GLU A 1 290 ? 4.555 -5.242 12.128 1.00 64.31 290 GLU A O 1
ATOM 2324 N N . ILE A 1 291 ? 2.826 -5.517 10.710 1.00 56.00 291 ILE A N 1
ATOM 2325 C CA . ILE A 1 291 ? 3.310 -6.773 10.110 1.00 56.00 291 ILE A CA 1
ATOM 2326 C C . ILE A 1 291 ? 4.582 -6.494 9.281 1.00 56.00 291 ILE A C 1
ATOM 2328 O O . ILE A 1 291 ? 5.500 -7.311 9.234 1.00 56.00 291 ILE A O 1
ATOM 2332 N N . TYR A 1 292 ? 4.684 -5.286 8.713 1.00 57.59 292 TYR A N 1
ATOM 2333 C CA . TYR A 1 292 ? 5.809 -4.823 7.901 1.00 57.59 292 TYR A CA 1
ATOM 2334 C C . TYR A 1 292 ? 6.219 -3.434 8.356 1.00 57.59 292 TYR A C 1
ATOM 2336 O O . TYR A 1 292 ? 5.564 -2.461 8.000 1.00 57.59 292 TYR A O 1
ATOM 2344 N N . SER A 1 293 ? 7.290 -3.327 9.148 1.00 46.81 293 SER A N 1
ATOM 2345 C CA . SER A 1 293 ? 7.837 -2.010 9.482 1.00 46.81 293 SER A CA 1
ATOM 2346 C C . SER A 1 293 ? 8.100 -1.232 8.197 1.00 46.81 293 SER A C 1
ATOM 2348 O O . SER A 1 293 ? 8.657 -1.830 7.274 1.00 46.81 293 SER A O 1
ATOM 2350 N N . ALA A 1 294 ? 7.804 0.066 8.172 1.00 47.28 294 ALA A N 1
ATOM 2351 C CA . ALA A 1 294 ? 8.333 1.017 7.194 1.00 47.28 294 ALA A CA 1
ATOM 2352 C C . ALA A 1 294 ? 9.868 0.882 7.067 1.00 47.28 294 ALA A C 1
ATOM 2354 O O . ALA A 1 294 ? 10.639 1.576 7.732 1.00 47.28 294 ALA A O 1
ATOM 2355 N N . ARG A 1 295 ? 10.344 -0.077 6.264 1.00 55.00 295 ARG A N 1
ATOM 2356 C CA . ARG A 1 295 ? 11.769 -0.278 6.026 1.00 55.00 295 ARG A CA 1
ATOM 2357 C C . ARG A 1 295 ? 12.168 0.735 4.967 1.00 55.00 295 ARG A C 1
ATOM 2359 O O . ARG A 1 295 ? 11.683 0.705 3.841 1.00 55.00 295 ARG A O 1
ATOM 2366 N N . ILE A 1 296 ? 13.078 1.623 5.351 1.00 58.03 296 ILE A N 1
ATOM 2367 C CA . ILE A 1 296 ? 13.841 2.459 4.414 1.00 58.03 296 ILE A CA 1
ATOM 2368 C C . ILE A 1 296 ? 14.695 1.556 3.493 1.00 58.03 296 ILE A C 1
ATOM 2370 O O . ILE A 1 296 ? 15.092 1.956 2.399 1.00 58.03 296 ILE A O 1
ATOM 2374 N N . GLU A 1 297 ? 14.956 0.323 3.936 1.00 75.25 297 GLU A N 1
ATOM 2375 C CA . GLU A 1 297 ? 15.652 -0.730 3.203 1.00 75.25 297 GLU A CA 1
ATOM 2376 C C . GLU A 1 297 ? 14.662 -1.574 2.392 1.00 75.25 297 GLU A C 1
ATOM 2378 O O . GLU A 1 297 ? 13.855 -2.330 2.938 1.00 75.25 297 GLU A O 1
ATOM 2383 N N . PHE A 1 298 ? 14.749 -1.455 1.073 1.00 83.25 298 PHE A N 1
ATOM 2384 C CA . PHE A 1 298 ? 14.022 -2.277 0.111 1.00 83.25 298 PHE A CA 1
ATOM 2385 C C . PHE A 1 298 ? 14.994 -2.823 -0.929 1.00 83.25 298 PHE A C 1
ATOM 2387 O O . PHE A 1 298 ? 15.994 -2.170 -1.192 1.00 83.25 298 PHE A O 1
ATOM 2394 N N . GLY A 1 299 ? 14.724 -3.983 -1.521 1.00 84.94 299 GLY A N 1
ATOM 2395 C CA . GLY A 1 299 ? 15.580 -4.643 -2.514 1.00 84.94 299 GLY A CA 1
ATOM 2396 C C . GLY A 1 299 ? 14.895 -5.871 -3.114 1.00 84.94 299 GLY A C 1
ATOM 2397 O O . GLY A 1 299 ? 13.695 -6.052 -2.925 1.00 84.94 299 GLY A O 1
ATOM 2398 N N . LYS A 1 300 ? 15.640 -6.744 -3.803 1.00 83.88 300 LYS A N 1
ATOM 2399 C CA . LYS A 1 300 ? 15.112 -7.940 -4.504 1.00 83.88 300 LYS A CA 1
ATOM 2400 C C . LYS A 1 300 ? 14.126 -8.779 -3.678 1.00 83.88 300 LYS A C 1
ATOM 2402 O O . LYS A 1 300 ? 13.160 -9.299 -4.222 1.00 83.88 300 LYS A O 1
ATOM 2407 N N . SER A 1 301 ? 14.362 -8.916 -2.375 1.00 82.56 301 SER A N 1
ATOM 2408 C CA . SER A 1 301 ? 13.522 -9.698 -1.459 1.00 82.56 301 SER A CA 1
ATOM 2409 C C . SER A 1 301 ? 12.278 -8.961 -0.950 1.00 82.56 301 SER A C 1
ATOM 2411 O O . SER A 1 301 ? 11.537 -9.509 -0.141 1.00 82.56 301 SER A O 1
ATOM 2413 N N . SER A 1 302 ? 12.029 -7.721 -1.375 1.00 83.38 302 SER A N 1
ATOM 2414 C CA . SER A 1 302 ? 10.895 -6.931 -0.887 1.00 83.38 302 SER A CA 1
ATOM 2415 C C . SER A 1 302 ? 9.560 -7.310 -1.526 1.00 83.38 302 SER A C 1
ATOM 2417 O O . SER A 1 302 ? 8.525 -7.018 -0.935 1.00 83.38 302 SER A O 1
ATOM 2419 N N . TYR A 1 303 ? 9.564 -7.921 -2.715 1.00 88.12 303 TYR A N 1
ATOM 2420 C CA . TYR A 1 303 ? 8.345 -8.278 -3.442 1.00 88.12 303 TYR A CA 1
ATOM 2421 C C . TYR A 1 303 ? 8.609 -9.393 -4.463 1.00 88.12 303 TYR A C 1
ATOM 2423 O O . TYR A 1 303 ? 9.614 -9.353 -5.171 1.00 88.12 303 TYR A O 1
ATOM 2431 N N . ILE A 1 304 ? 7.703 -10.369 -4.558 1.00 90.31 304 ILE A N 1
ATOM 2432 C CA . ILE A 1 304 ? 7.688 -11.380 -5.621 1.00 90.31 304 ILE A CA 1
ATOM 2433 C C . ILE A 1 304 ? 6.650 -10.949 -6.661 1.00 90.31 304 ILE A C 1
ATOM 2435 O O . ILE A 1 304 ? 5.453 -10.920 -6.351 1.00 90.31 304 ILE A O 1
ATOM 2439 N N . PRO A 1 305 ? 7.077 -10.649 -7.893 1.00 90.81 305 PRO A N 1
ATOM 2440 C CA . PRO A 1 305 ? 6.169 -10.172 -8.921 1.00 90.81 305 PRO A CA 1
ATOM 2441 C C . PRO A 1 305 ? 5.330 -11.273 -9.552 1.00 90.81 305 PRO A C 1
ATOM 2443 O O . PRO A 1 305 ? 5.719 -12.442 -9.573 1.00 90.81 305 PRO A O 1
ATOM 2446 N N . VAL A 1 306 ? 4.190 -10.884 -10.130 1.00 91.31 306 VAL A N 1
ATOM 2447 C CA . VAL A 1 306 ? 3.353 -11.795 -10.926 1.00 91.31 306 VAL A CA 1
ATOM 2448 C C . VAL A 1 306 ? 4.157 -12.346 -12.098 1.00 91.31 306 VAL A C 1
ATOM 2450 O O . VAL A 1 306 ? 4.297 -13.566 -12.231 1.00 91.31 306 VAL A O 1
ATOM 2453 N N . THR A 1 307 ? 4.737 -11.447 -12.902 1.00 90.69 307 THR A N 1
ATOM 2454 C CA . THR A 1 307 ? 5.703 -11.815 -13.942 1.00 90.69 307 THR A CA 1
ATOM 2455 C C . THR A 1 307 ? 7.116 -11.705 -13.388 1.00 90.69 307 THR A C 1
ATOM 2457 O O . THR A 1 307 ? 7.574 -10.613 -13.055 1.00 90.69 307 THR A O 1
ATOM 2460 N N . GLU A 1 308 ? 7.834 -12.824 -13.338 1.00 91.44 308 GLU A N 1
ATOM 2461 C CA . GLU A 1 308 ? 9.229 -12.839 -12.896 1.00 91.44 308 GLU A CA 1
ATOM 2462 C C . GLU A 1 308 ? 10.095 -11.926 -13.761 1.00 91.44 308 GLU A C 1
ATOM 2464 O O . GLU A 1 308 ? 9.894 -11.815 -14.969 1.00 91.44 308 GLU A O 1
ATOM 2469 N N . GLN A 1 309 ? 11.040 -11.238 -13.125 1.00 93.38 309 GLN A N 1
ATOM 2470 C CA . GLN A 1 309 ? 12.001 -10.363 -13.788 1.00 93.38 309 GLN A CA 1
ATOM 2471 C C . GLN A 1 309 ? 13.416 -10.867 -13.524 1.00 93.38 309 GLN A C 1
ATOM 2473 O O . GLN A 1 309 ? 13.691 -11.451 -12.472 1.00 93.38 309 GLN A O 1
ATOM 2478 N N . THR A 1 310 ? 14.332 -10.616 -14.460 1.00 92.38 310 THR A N 1
ATOM 2479 C CA . THR A 1 310 ? 15.747 -10.943 -14.255 1.00 92.38 310 THR A CA 1
ATOM 2480 C C . THR A 1 310 ? 16.318 -10.186 -13.057 1.00 92.38 310 THR A C 1
ATOM 2482 O O . THR A 1 310 ? 15.871 -9.089 -12.716 1.00 92.38 310 THR A O 1
ATOM 2485 N N . GLU A 1 311 ? 17.362 -10.735 -12.434 1.00 90.81 311 GLU A N 1
ATOM 2486 C CA . GLU A 1 311 ? 18.045 -10.073 -11.316 1.00 90.81 311 GLU A CA 1
ATOM 2487 C C . GLU A 1 311 ? 18.539 -8.668 -11.687 1.00 90.81 311 GLU A C 1
ATOM 2489 O O . GLU A 1 311 ? 18.378 -7.727 -10.913 1.00 90.81 311 GLU A O 1
ATOM 2494 N N . LYS A 1 312 ? 19.046 -8.501 -12.913 1.00 89.75 312 LYS A N 1
ATOM 2495 C CA . LYS A 1 312 ? 19.450 -7.203 -13.458 1.00 89.75 312 LYS A CA 1
ATOM 2496 C C . LYS A 1 312 ? 18.273 -6.232 -13.588 1.00 89.75 312 LYS A C 1
ATOM 2498 O O . LYS A 1 312 ? 18.422 -5.051 -13.274 1.00 89.75 312 LYS A O 1
ATOM 2503 N N . GLY A 1 313 ? 17.114 -6.711 -14.043 1.00 92.06 313 GLY A N 1
ATOM 2504 C CA . GLY A 1 313 ? 15.892 -5.913 -14.117 1.00 92.06 313 GLY A CA 1
ATOM 2505 C C . GLY A 1 313 ? 15.408 -5.476 -12.733 1.00 92.06 313 GLY A C 1
ATOM 2506 O O . GLY A 1 313 ? 15.150 -4.293 -12.515 1.00 92.06 313 GLY A O 1
ATOM 2507 N N . LEU A 1 314 ? 15.377 -6.399 -11.769 1.00 91.94 314 LEU A N 1
ATOM 2508 C CA . LEU A 1 314 ? 15.042 -6.099 -10.372 1.00 91.94 314 LEU A CA 1
ATOM 2509 C C . LEU A 1 314 ? 16.008 -5.070 -9.773 1.00 91.94 314 LEU A C 1
ATOM 2511 O O . LEU A 1 314 ? 15.571 -4.093 -9.167 1.00 91.94 314 LEU A O 1
ATOM 2515 N N . ALA A 1 315 ? 17.312 -5.232 -10.013 1.00 90.44 315 ALA A N 1
ATOM 2516 C CA . ALA A 1 315 ? 18.328 -4.291 -9.558 1.00 90.44 315 ALA A CA 1
ATOM 2517 C C . ALA A 1 315 ? 18.086 -2.869 -10.091 1.00 90.44 315 ALA A C 1
ATOM 2519 O O . ALA A 1 315 ? 18.151 -1.895 -9.339 1.00 90.44 315 ALA A O 1
ATOM 2520 N N . LYS A 1 316 ? 17.746 -2.743 -11.382 1.00 91.44 316 LYS A N 1
ATOM 2521 C CA . LYS A 1 316 ? 17.355 -1.464 -11.992 1.00 91.44 316 LYS A CA 1
ATOM 2522 C C . LYS A 1 316 ? 16.092 -0.886 -11.363 1.00 91.44 316 LYS A C 1
ATOM 2524 O O . LYS A 1 316 ? 16.092 0.300 -11.048 1.00 91.44 316 LYS A O 1
ATOM 2529 N N . PHE A 1 317 ? 15.053 -1.693 -11.150 1.00 93.50 317 PHE A N 1
ATOM 2530 C CA . PHE A 1 317 ? 13.813 -1.246 -10.511 1.00 93.50 317 PHE A CA 1
ATOM 2531 C C . PHE A 1 317 ? 14.063 -0.598 -9.153 1.00 93.50 317 PHE A C 1
ATOM 2533 O O . PHE A 1 317 ? 13.724 0.570 -8.946 1.00 93.50 317 PHE A O 1
ATOM 2540 N N . TYR A 1 318 ? 14.741 -1.308 -8.257 1.00 91.75 318 TYR A N 1
ATOM 2541 C CA . TYR A 1 318 ? 14.980 -0.796 -6.915 1.00 91.75 318 TYR A CA 1
ATOM 2542 C C . TYR A 1 318 ? 15.957 0.385 -6.893 1.00 91.75 318 TYR A C 1
ATOM 2544 O O . TYR A 1 318 ? 15.730 1.357 -6.172 1.00 91.75 318 TYR A O 1
ATOM 2552 N N . SER A 1 319 ? 16.988 0.385 -7.739 1.00 90.44 319 SER A N 1
ATOM 2553 C CA . SER A 1 319 ? 17.890 1.536 -7.857 1.00 90.44 319 SER A CA 1
ATOM 2554 C C . SER A 1 319 ? 17.206 2.780 -8.416 1.00 90.44 319 SER A C 1
ATOM 2556 O O . SER A 1 319 ? 17.491 3.883 -7.957 1.00 90.44 319 SER A O 1
ATOM 2558 N N . ILE A 1 320 ? 16.266 2.639 -9.352 1.00 91.12 320 ILE A N 1
ATOM 2559 C CA . ILE A 1 320 ? 15.453 3.768 -9.818 1.00 91.12 320 ILE A CA 1
ATOM 2560 C C . ILE A 1 320 ? 14.598 4.320 -8.678 1.00 91.12 320 ILE A C 1
ATOM 2562 O O . ILE A 1 320 ? 14.617 5.528 -8.445 1.00 91.12 320 ILE A O 1
ATOM 2566 N N . LEU A 1 321 ? 13.908 3.463 -7.921 1.00 90.06 321 LEU A N 1
ATOM 2567 C CA . LEU A 1 321 ? 13.132 3.916 -6.766 1.00 90.06 321 LEU A CA 1
ATOM 2568 C C . LEU A 1 321 ? 14.012 4.650 -5.747 1.00 90.06 321 LEU A C 1
ATOM 2570 O O . LEU A 1 321 ? 13.667 5.753 -5.324 1.00 90.06 321 LEU A O 1
ATOM 2574 N N . LYS A 1 322 ? 15.192 4.107 -5.422 1.00 88.25 322 LYS A N 1
ATOM 2575 C CA . LYS A 1 322 ? 16.152 4.756 -4.517 1.00 88.25 322 LYS A CA 1
ATOM 2576 C C . LYS A 1 322 ? 16.677 6.083 -5.063 1.00 88.25 322 LYS A C 1
ATOM 2578 O O . LYS A 1 322 ? 16.842 7.046 -4.319 1.00 88.25 322 LYS A O 1
ATOM 2583 N N . TYR A 1 323 ? 16.919 6.172 -6.366 1.00 87.12 323 TYR A N 1
ATOM 2584 C CA . TYR A 1 323 ? 17.338 7.418 -7.000 1.00 87.12 323 TYR A CA 1
ATOM 2585 C C . TYR A 1 323 ? 16.291 8.525 -6.815 1.00 87.12 323 TYR A C 1
ATOM 2587 O O . TYR A 1 323 ? 16.636 9.664 -6.485 1.00 87.12 323 TYR A O 1
ATOM 2595 N N . LEU A 1 324 ? 15.006 8.189 -6.951 1.00 86.38 324 LEU A N 1
ATOM 2596 C CA . LEU A 1 324 ? 13.913 9.145 -6.775 1.00 86.38 324 LEU A CA 1
ATOM 2597 C C . LEU A 1 324 ? 13.804 9.675 -5.334 1.00 86.38 324 LEU A C 1
ATOM 2599 O O . LEU A 1 324 ? 13.442 10.841 -5.143 1.00 86.38 324 LEU A O 1
ATOM 2603 N N . THR A 1 325 ? 14.196 8.887 -4.324 1.00 83.62 325 THR A N 1
ATOM 2604 C CA . THR A 1 325 ? 14.214 9.349 -2.922 1.00 83.62 325 THR A CA 1
ATOM 2605 C C . THR A 1 325 ? 15.326 10.365 -2.634 1.00 83.62 325 THR A C 1
ATOM 2607 O O . THR A 1 325 ? 15.245 11.087 -1.651 1.00 83.62 325 THR A O 1
ATOM 2610 N N . ILE A 1 326 ? 16.353 10.479 -3.484 1.00 77.88 326 ILE A N 1
ATOM 2611 C CA . ILE A 1 326 ? 17.508 11.393 -3.289 1.00 77.88 326 ILE A CA 1
ATOM 2612 C C . ILE A 1 326 ? 17.395 12.662 -4.177 1.00 77.88 326 ILE A C 1
ATOM 2614 O O . ILE A 1 326 ? 18.118 13.660 -4.018 1.00 77.88 326 ILE A O 1
ATOM 2618 N N . GLY A 1 327 ? 16.455 12.657 -5.130 1.00 66.38 327 GLY A N 1
ATOM 2619 C CA . GLY A 1 327 ? 16.127 13.797 -5.994 1.00 66.38 327 GLY A CA 1
ATOM 2620 C C . GLY A 1 327 ? 15.580 15.015 -5.232 1.00 66.38 327 GLY A C 1
ATOM 2621 O O . GLY A 1 327 ? 15.106 14.893 -4.112 1.00 66.38 327 GLY A O 1
ATOM 2622 N N . SER A 1 328 ? 15.666 16.211 -5.830 1.00 58.88 328 SER A N 1
ATOM 2623 C CA . SER A 1 328 ? 15.070 17.446 -5.278 1.00 58.88 328 SER A CA 1
ATOM 2624 C C . SER A 1 328 ? 13.546 17.485 -5.466 1.00 58.88 328 SER A C 1
ATOM 2626 O O . SER A 1 328 ? 13.059 17.064 -6.518 1.00 58.88 328 SER A O 1
ATOM 2628 N N . ASP A 1 329 ? 12.816 18.080 -4.518 1.00 56.78 329 ASP A N 1
ATOM 2629 C CA . ASP A 1 329 ? 11.342 18.064 -4.448 1.00 56.78 329 ASP A CA 1
ATOM 2630 C C . ASP A 1 329 ? 10.621 18.542 -5.713 1.00 56.78 329 ASP A C 1
ATOM 2632 O O . ASP A 1 329 ? 9.657 17.913 -6.141 1.00 56.78 329 ASP A O 1
ATOM 2636 N N . ILE A 1 330 ? 11.146 19.568 -6.390 1.00 55.19 330 ILE A N 1
ATOM 2637 C CA . ILE A 1 330 ? 10.547 20.144 -7.612 1.00 55.19 330 ILE A CA 1
ATOM 2638 C C . ILE A 1 330 ? 10.428 19.107 -8.750 1.00 55.19 330 ILE A C 1
ATOM 2640 O O . ILE A 1 330 ? 9.578 19.229 -9.623 1.00 55.19 330 ILE A O 1
ATOM 2644 N N . THR A 1 331 ? 11.244 18.045 -8.743 1.00 65.75 331 THR A N 1
ATOM 2645 C CA . THR A 1 331 ? 11.142 16.972 -9.751 1.00 65.75 331 THR A CA 1
ATOM 2646 C C . THR A 1 331 ? 10.110 15.899 -9.408 1.00 65.75 331 THR A C 1
ATOM 2648 O O . THR A 1 331 ? 9.663 15.193 -10.309 1.00 65.75 331 THR A O 1
ATOM 2651 N N . ARG A 1 332 ? 9.712 15.768 -8.137 1.00 79.50 332 ARG A N 1
ATOM 2652 C CA . ARG A 1 332 ? 8.872 14.662 -7.654 1.00 79.50 332 ARG A CA 1
ATOM 2653 C C . ARG A 1 332 ? 7.419 14.823 -8.096 1.00 79.50 332 ARG A C 1
ATOM 2655 O O . ARG A 1 332 ? 6.876 13.905 -8.705 1.00 79.50 332 ARG A O 1
ATOM 2662 N N . SER A 1 333 ? 6.827 15.999 -7.883 1.00 79.94 333 SER A N 1
ATOM 2663 C CA . SER A 1 333 ? 5.450 16.296 -8.308 1.00 79.94 333 SER A CA 1
ATOM 2664 C C . SER A 1 333 ? 5.283 16.191 -9.827 1.00 79.94 333 SER A C 1
ATOM 2666 O O . SER A 1 333 ? 4.346 15.556 -10.308 1.00 79.94 333 SER A O 1
ATOM 2668 N N . SER A 1 334 ? 6.240 16.713 -10.599 1.00 84.62 334 SER A N 1
ATOM 2669 C CA . SER A 1 334 ? 6.210 16.615 -12.061 1.00 84.62 334 SER A CA 1
ATOM 2670 C C . SER A 1 334 ? 6.336 15.174 -12.562 1.00 84.62 334 SER A C 1
ATOM 2672 O O . SER A 1 334 ? 5.705 14.820 -13.552 1.00 84.62 334 SER A O 1
ATOM 2674 N N . ILE A 1 335 ? 7.117 14.312 -11.897 1.00 88.38 335 ILE A N 1
ATOM 2675 C CA . ILE A 1 335 ? 7.192 12.883 -12.248 1.00 88.38 335 ILE A CA 1
ATOM 2676 C C . ILE A 1 335 ? 5.837 12.204 -12.034 1.00 88.38 335 ILE A C 1
ATOM 2678 O O . ILE A 1 335 ? 5.367 11.508 -12.931 1.00 88.38 335 ILE A O 1
ATOM 2682 N N . VAL A 1 336 ? 5.191 12.447 -10.890 1.00 89.12 336 VAL A N 1
ATOM 2683 C CA . VAL A 1 336 ? 3.849 11.922 -10.580 1.00 89.12 336 VAL A CA 1
ATOM 2684 C C . VAL A 1 336 ? 2.839 12.365 -11.644 1.00 89.12 336 VAL A C 1
ATOM 2686 O O . VAL A 1 336 ? 2.111 11.533 -12.186 1.00 89.12 336 VAL A O 1
ATOM 2689 N N . ALA A 1 337 ? 2.868 13.645 -12.029 1.00 85.25 337 ALA A N 1
ATOM 2690 C CA . ALA A 1 337 ? 2.005 14.187 -13.075 1.00 85.25 337 ALA A CA 1
ATOM 2691 C C . ALA A 1 337 ? 2.225 13.528 -14.447 1.00 85.25 337 ALA A C 1
ATOM 2693 O O . ALA A 1 337 ? 1.263 13.217 -15.149 1.00 85.25 337 ALA A O 1
ATOM 2694 N N . ILE A 1 338 ? 3.480 13.270 -14.831 1.00 86.81 338 ILE A N 1
ATOM 2695 C CA . ILE A 1 338 ? 3.788 12.571 -16.084 1.00 86.81 338 ILE A CA 1
ATOM 2696 C C . ILE A 1 338 ? 3.336 11.114 -16.040 1.00 86.81 338 ILE A C 1
ATOM 2698 O O . ILE A 1 338 ? 2.749 10.646 -17.012 1.00 86.81 338 ILE A O 1
ATOM 2702 N N . VAL A 1 339 ? 3.562 10.399 -14.935 1.00 89.19 339 VAL A N 1
ATOM 2703 C CA . VAL A 1 339 ? 3.090 9.013 -14.798 1.00 89.19 339 VAL A CA 1
ATOM 2704 C C . VAL A 1 339 ? 1.569 8.960 -14.922 1.00 89.19 339 VAL A C 1
ATOM 2706 O O . VAL A 1 339 ? 1.056 8.119 -15.656 1.00 89.19 339 VAL A O 1
ATOM 2709 N N . PHE A 1 340 ? 0.840 9.895 -14.312 1.00 86.19 340 PHE A N 1
ATOM 2710 C CA . PHE A 1 340 ? -0.608 9.989 -14.493 1.00 86.19 340 PHE A CA 1
ATOM 2711 C C . PHE A 1 340 ? -1.005 10.304 -15.931 1.00 86.19 340 PHE A C 1
ATOM 2713 O O . PHE A 1 340 ? -1.870 9.632 -16.476 1.00 86.19 340 PHE A O 1
ATOM 2720 N N . LYS A 1 341 ? -0.339 11.253 -16.593 1.00 81.94 341 LYS A N 1
ATOM 2721 C CA . LYS A 1 341 ? -0.616 11.568 -18.001 1.00 81.94 341 LYS A CA 1
ATOM 2722 C C . LYS A 1 341 ? -0.400 10.365 -18.925 1.00 81.94 341 LYS A C 1
ATOM 2724 O O . LYS A 1 341 ? -1.135 10.203 -19.893 1.00 81.94 341 LYS A O 1
ATOM 2729 N N . LEU A 1 342 ? 0.604 9.537 -18.635 1.00 82.38 342 LEU A N 1
ATOM 2730 C CA . LEU A 1 342 ? 0.912 8.337 -19.414 1.00 82.38 342 LEU A CA 1
ATOM 2731 C C . LEU A 1 342 ? -0.055 7.183 -19.136 1.00 82.38 342 LEU A C 1
ATOM 2733 O O . LEU A 1 342 ? -0.320 6.395 -20.036 1.00 82.38 342 LEU A O 1
ATOM 2737 N N . THR A 1 343 ? -0.545 7.058 -17.902 1.00 83.06 343 THR A N 1
ATOM 2738 C CA . THR A 1 343 ? -1.237 5.841 -17.447 1.00 83.06 343 THR A CA 1
ATOM 2739 C C . THR A 1 343 ? -2.720 6.039 -17.158 1.00 83.06 343 THR A C 1
ATOM 2741 O O . THR A 1 343 ? -3.488 5.097 -17.271 1.00 83.06 343 THR A O 1
ATOM 2744 N N . GLY A 1 344 ? -3.150 7.217 -16.710 1.00 81.44 344 GLY A N 1
ATOM 2745 C CA . GLY A 1 344 ? -4.460 7.424 -16.078 1.00 81.44 344 GLY A CA 1
ATOM 2746 C C . GLY A 1 344 ? -4.673 6.614 -14.786 1.00 81.44 344 GLY A C 1
ATOM 2747 O O . GLY A 1 344 ? -5.732 6.688 -14.175 1.00 81.44 344 GLY A O 1
ATOM 2748 N N . CYS A 1 345 ? -3.683 5.839 -14.329 1.00 85.94 345 CYS A N 1
ATOM 2749 C CA . CYS A 1 345 ? -3.854 4.904 -13.224 1.00 85.94 345 CYS A CA 1
ATOM 2750 C C . CYS A 1 345 ? -3.664 5.610 -11.876 1.00 85.94 345 CYS A C 1
ATOM 2752 O O . CYS A 1 345 ? -2.541 5.768 -11.392 1.00 85.94 345 CYS A O 1
ATOM 2754 N N . VAL A 1 346 ? -4.774 6.012 -11.252 1.00 87.56 346 VAL A N 1
ATOM 2755 C CA . VAL A 1 346 ? -4.750 6.730 -9.967 1.00 87.56 346 VAL A CA 1
ATOM 2756 C C . VAL A 1 346 ? -4.037 5.944 -8.853 1.00 87.56 346 VAL A C 1
ATOM 2758 O O . VAL A 1 346 ? -3.188 6.543 -8.196 1.00 87.56 346 VAL A O 1
ATOM 2761 N N . PRO A 1 347 ? -4.259 4.626 -8.654 1.00 89.94 347 PRO A N 1
ATOM 2762 C CA . PRO A 1 347 ? -3.546 3.870 -7.619 1.00 89.94 347 PRO A CA 1
ATOM 2763 C C . PRO A 1 347 ? -2.023 3.878 -7.775 1.00 89.94 347 PRO A C 1
ATOM 2765 O O . PRO A 1 347 ? -1.306 4.074 -6.795 1.00 89.94 347 PRO A O 1
ATOM 2768 N N . LEU A 1 348 ? -1.514 3.723 -9.004 1.00 91.56 348 LEU A N 1
ATOM 2769 C CA . LEU A 1 348 ? -0.074 3.771 -9.283 1.00 91.56 348 LEU A CA 1
ATOM 2770 C C . LEU A 1 348 ? 0.514 5.139 -8.918 1.00 91.56 348 LEU A C 1
ATOM 2772 O O . LEU A 1 348 ? 1.576 5.235 -8.306 1.00 91.56 348 LEU A O 1
ATOM 2776 N N . VAL A 1 349 ? -0.198 6.203 -9.277 1.00 90.19 349 VAL A N 1
ATOM 2777 C CA . VAL A 1 349 ? 0.216 7.592 -9.063 1.00 90.19 349 VAL A CA 1
ATOM 2778 C C . VAL A 1 349 ? 0.146 7.964 -7.579 1.00 90.19 349 VAL A C 1
ATOM 2780 O O . VAL A 1 349 ? 1.076 8.587 -7.068 1.00 90.19 349 VAL A O 1
ATOM 2783 N N . ALA A 1 350 ? -0.897 7.533 -6.866 1.00 89.75 350 ALA A N 1
ATOM 2784 C CA . ALA A 1 350 ? -1.042 7.737 -5.427 1.00 89.75 350 ALA A CA 1
ATOM 2785 C C . ALA A 1 350 ? 0.036 6.991 -4.629 1.00 89.75 350 ALA A C 1
ATOM 2787 O O . ALA A 1 350 ? 0.656 7.569 -3.730 1.00 89.75 350 ALA A O 1
ATOM 2788 N N . ALA A 1 351 ? 0.333 5.743 -5.002 1.00 90.50 351 ALA A N 1
ATOM 2789 C CA . ALA A 1 351 ? 1.411 4.975 -4.390 1.00 90.50 351 ALA A CA 1
ATOM 2790 C C . ALA A 1 351 ? 2.788 5.593 -4.670 1.00 90.50 351 ALA A C 1
ATOM 2792 O O . ALA A 1 351 ? 3.608 5.691 -3.759 1.00 90.50 351 ALA A O 1
ATOM 2793 N N . LEU A 1 352 ? 3.029 6.078 -5.894 1.00 92.00 352 LEU A N 1
ATOM 2794 C CA . LEU A 1 352 ? 4.260 6.790 -6.238 1.00 92.00 352 LEU A CA 1
ATOM 2795 C C . LEU A 1 352 ? 4.407 8.084 -5.440 1.00 92.00 352 LEU A C 1
ATOM 2797 O O . LEU A 1 352 ? 5.467 8.322 -4.872 1.00 92.00 352 LEU A O 1
ATOM 2801 N N . HIS A 1 353 ? 3.358 8.901 -5.358 1.00 89.50 353 HIS A N 1
ATOM 2802 C CA . HIS A 1 353 ? 3.369 10.137 -4.576 1.00 89.50 353 HIS A CA 1
ATOM 2803 C C . HIS A 1 353 ? 3.675 9.866 -3.097 1.00 89.50 353 HIS A C 1
ATOM 2805 O O . HIS A 1 353 ? 4.567 10.485 -2.518 1.00 89.50 353 HIS A O 1
ATOM 2811 N N . THR A 1 354 ? 3.004 8.869 -2.519 1.00 86.94 354 THR A N 1
ATOM 2812 C CA . THR A 1 354 ? 3.224 8.424 -1.138 1.00 86.94 354 THR A CA 1
ATOM 2813 C C . THR A 1 354 ? 4.667 7.967 -0.925 1.00 86.94 354 THR A C 1
ATOM 2815 O O . THR A 1 354 ? 5.348 8.456 -0.024 1.00 86.94 354 THR A O 1
ATOM 2818 N N . PHE A 1 355 ? 5.188 7.108 -1.802 1.00 87.88 355 PHE A N 1
ATOM 2819 C CA . PHE A 1 355 ? 6.575 6.652 -1.739 1.00 87.88 355 PHE A CA 1
ATOM 2820 C C . PHE A 1 355 ? 7.583 7.811 -1.843 1.00 87.88 355 PHE A C 1
ATOM 2822 O O . PHE A 1 355 ? 8.596 7.830 -1.142 1.00 87.88 355 PHE A O 1
ATOM 2829 N N . LEU A 1 356 ? 7.311 8.811 -2.685 1.00 87.50 356 LEU A N 1
ATOM 2830 C CA . LEU A 1 356 ? 8.180 9.978 -2.844 1.00 87.50 356 LEU A CA 1
ATOM 2831 C C . LEU A 1 356 ? 8.175 10.910 -1.627 1.00 87.50 356 LEU A C 1
ATOM 2833 O O . LEU A 1 356 ? 9.174 11.594 -1.426 1.00 87.50 356 LEU A O 1
ATOM 2837 N N . ILE A 1 357 ? 7.108 10.926 -0.824 1.00 84.06 357 ILE A N 1
ATOM 2838 C CA . ILE A 1 357 ? 7.031 11.707 0.419 1.00 84.06 357 ILE A CA 1
ATOM 2839 C C . ILE A 1 357 ? 7.703 10.968 1.578 1.00 84.06 357 ILE A C 1
ATOM 2841 O O . ILE A 1 357 ? 8.512 11.554 2.292 1.00 84.06 357 ILE A O 1
ATOM 2845 N N . TYR A 1 358 ? 7.391 9.682 1.764 1.00 81.69 358 TYR A N 1
ATOM 2846 C CA . TYR A 1 358 ? 7.831 8.931 2.949 1.00 81.69 358 TYR A CA 1
ATOM 2847 C C . TYR A 1 358 ? 9.109 8.113 2.734 1.00 81.69 358 TYR A C 1
ATOM 2849 O O . TYR A 1 358 ? 9.626 7.533 3.689 1.00 81.69 358 TYR A O 1
ATOM 2857 N N . HIS A 1 359 ? 9.607 8.021 1.497 1.00 84.25 359 HIS A N 1
ATOM 2858 C CA . HIS A 1 359 ? 10.810 7.261 1.116 1.00 84.25 359 HIS A CA 1
ATOM 2859 C C . HIS A 1 359 ? 10.797 5.794 1.571 1.00 84.25 359 HIS A C 1
ATOM 2861 O O . HIS A 1 359 ? 11.842 5.181 1.792 1.00 84.25 359 HIS A O 1
ATOM 2867 N N . SER A 1 360 ? 9.601 5.241 1.736 1.00 78.06 360 SER A N 1
ATOM 2868 C CA . SER A 1 360 ? 9.346 3.905 2.257 1.00 78.06 360 SER A CA 1
ATOM 2869 C C . SER A 1 360 ? 8.011 3.402 1.723 1.00 78.06 360 SER A C 1
ATOM 2871 O O . SER A 1 360 ? 7.168 4.185 1.278 1.00 78.06 360 SER A O 1
ATOM 2873 N N . PHE A 1 361 ? 7.827 2.085 1.759 1.00 77.38 361 PHE A N 1
ATOM 2874 C CA . PHE A 1 361 ? 6.533 1.472 1.492 1.00 77.38 361 PHE A CA 1
ATOM 2875 C C . PHE A 1 361 ? 5.781 1.335 2.808 1.00 77.38 361 PHE A C 1
ATOM 2877 O O . PHE A 1 361 ? 6.284 0.732 3.755 1.00 77.38 361 PHE A O 1
ATOM 2884 N N . SER A 1 362 ? 4.577 1.891 2.865 1.00 66.88 362 SER A N 1
ATOM 2885 C CA . SER A 1 362 ? 3.733 1.822 4.058 1.00 66.88 362 SER A CA 1
ATOM 2886 C C . SER A 1 362 ? 3.002 0.481 4.182 1.00 66.88 362 SER A C 1
ATOM 2888 O O . SER A 1 362 ? 2.608 0.101 5.278 1.00 66.88 362 SER A O 1
ATOM 2890 N N . HIS A 1 363 ? 2.783 -0.227 3.068 1.00 74.88 363 HIS A N 1
ATOM 2891 C CA . HIS A 1 363 ? 2.102 -1.527 3.020 1.00 74.88 363 HIS A CA 1
ATOM 2892 C C . HIS A 1 363 ? 2.449 -2.292 1.730 1.00 74.88 363 HIS A C 1
ATOM 2894 O O . HIS A 1 363 ? 2.946 -1.710 0.760 1.00 74.88 363 HIS A O 1
ATOM 2900 N N . LEU A 1 364 ? 2.156 -3.599 1.692 1.00 80.19 364 LEU A N 1
ATOM 2901 C CA . LEU A 1 364 ? 2.410 -4.443 0.515 1.00 80.19 364 LEU A CA 1
ATOM 2902 C C . LEU A 1 364 ? 1.685 -3.930 -0.729 1.00 80.19 364 LEU A C 1
ATOM 2904 O O . LEU A 1 364 ? 2.274 -3.883 -1.801 1.00 80.19 364 LEU A O 1
ATOM 2908 N N . SER A 1 365 ? 0.434 -3.494 -0.601 1.00 84.56 365 SER A N 1
ATOM 2909 C CA . SER A 1 365 ? -0.346 -3.014 -1.749 1.00 84.56 365 SER A CA 1
ATOM 2910 C C . SER A 1 365 ? 0.303 -1.802 -2.425 1.00 84.56 365 SER A C 1
ATOM 2912 O O . SER A 1 365 ? 0.118 -1.604 -3.619 1.00 84.56 365 SER A O 1
ATOM 2914 N N . GLN A 1 366 ? 1.099 -1.011 -1.699 1.00 85.25 366 GLN A N 1
ATOM 2915 C CA . GLN A 1 366 ? 1.848 0.124 -2.238 1.00 85.25 366 GLN A CA 1
ATOM 2916 C C . GLN A 1 366 ? 3.016 -0.352 -3.105 1.00 85.25 366 GLN A C 1
ATOM 2918 O O . GLN A 1 366 ? 3.176 0.114 -4.230 1.00 85.25 366 GLN A O 1
ATOM 2923 N N . ILE A 1 367 ? 3.822 -1.302 -2.618 1.00 87.50 367 ILE A N 1
ATOM 2924 C CA . ILE A 1 367 ? 4.913 -1.867 -3.424 1.00 87.50 367 ILE A CA 1
ATOM 2925 C C . ILE A 1 367 ? 4.370 -2.716 -4.582 1.00 87.50 367 ILE A C 1
ATOM 2927 O O . ILE A 1 367 ? 4.919 -2.639 -5.676 1.00 87.50 367 ILE A O 1
ATOM 2931 N N . ALA A 1 368 ? 3.266 -3.443 -4.383 1.00 89.31 368 ALA A N 1
ATOM 2932 C CA . ALA A 1 368 ? 2.620 -4.249 -5.414 1.00 89.31 368 ALA A CA 1
ATOM 2933 C C . ALA A 1 368 ? 2.160 -3.380 -6.591 1.00 89.31 368 ALA A C 1
ATOM 2935 O O . ALA A 1 368 ? 2.569 -3.627 -7.722 1.00 89.31 368 ALA A O 1
ATOM 2936 N N . ILE A 1 369 ? 1.396 -2.307 -6.342 1.00 90.88 369 ILE A N 1
ATOM 2937 C CA . ILE A 1 369 ? 0.941 -1.428 -7.431 1.00 90.88 369 ILE A CA 1
ATOM 2938 C C . ILE A 1 369 ? 2.096 -0.696 -8.108 1.00 90.88 369 ILE A C 1
ATOM 2940 O O . ILE A 1 369 ? 2.066 -0.521 -9.323 1.00 90.88 369 ILE A O 1
ATOM 2944 N N . LEU A 1 370 ? 3.135 -0.302 -7.364 1.00 92.69 370 LEU A N 1
ATOM 2945 C CA . LEU A 1 370 ? 4.326 0.296 -7.961 1.00 92.69 370 LEU A CA 1
ATOM 2946 C C . LEU A 1 370 ? 5.035 -0.697 -8.881 1.00 92.69 370 LEU A C 1
ATOM 2948 O O . LEU A 1 370 ? 5.367 -0.351 -10.011 1.00 92.69 370 LEU A O 1
ATOM 2952 N N . PHE A 1 371 ? 5.249 -1.927 -8.421 1.00 92.62 371 PHE A N 1
ATOM 2953 C CA . PHE A 1 371 ? 5.948 -2.941 -9.195 1.00 92.62 371 PHE A CA 1
ATOM 2954 C C . PHE A 1 371 ? 5.138 -3.361 -10.424 1.00 92.62 371 PHE A C 1
ATOM 2956 O O . PHE A 1 371 ? 5.608 -3.198 -11.550 1.00 92.62 371 PHE A O 1
ATOM 2963 N N . GLU A 1 372 ? 3.911 -3.847 -10.231 1.00 92.62 372 GLU A N 1
ATOM 2964 C CA . GLU A 1 372 ? 3.075 -4.342 -11.329 1.00 92.62 372 GLU A CA 1
ATOM 2965 C C . GLU A 1 372 ? 2.683 -3.200 -12.280 1.00 92.62 372 GLU A C 1
ATOM 2967 O O . GLU A 1 372 ? 2.760 -3.340 -13.502 1.00 92.62 372 GLU A O 1
ATOM 2972 N N . GLY A 1 373 ? 2.364 -2.018 -11.745 1.00 92.44 373 GLY A N 1
ATOM 2973 C CA . GLY A 1 373 ? 2.027 -0.847 -12.551 1.00 92.44 373 GLY A CA 1
ATOM 2974 C C . GLY A 1 373 ? 3.188 -0.364 -13.420 1.00 92.44 373 GLY A C 1
ATOM 2975 O O . GLY A 1 373 ? 3.001 -0.118 -14.617 1.00 92.44 373 GLY A O 1
ATOM 2976 N N . PHE A 1 374 ? 4.410 -0.289 -12.878 1.00 93.94 374 PHE A N 1
ATOM 2977 C CA . PHE A 1 374 ? 5.582 0.051 -13.689 1.00 93.94 374 PHE A CA 1
ATOM 2978 C C . PHE A 1 374 ? 5.994 -1.067 -14.645 1.00 93.94 374 PHE A C 1
ATOM 2980 O O . PHE A 1 374 ? 6.510 -0.757 -15.723 1.00 93.94 374 PHE A O 1
ATOM 2987 N N . TYR A 1 375 ? 5.753 -2.337 -14.312 1.00 93.62 375 TYR A N 1
ATOM 2988 C CA . TYR A 1 375 ? 5.930 -3.448 -15.248 1.00 93.62 375 TYR A CA 1
ATOM 2989 C C . TYR A 1 375 ? 5.018 -3.279 -16.462 1.00 93.62 375 TYR A C 1
ATOM 2991 O O . TYR A 1 375 ? 5.506 -3.257 -17.596 1.00 93.62 375 TYR A O 1
ATOM 2999 N N . HIS A 1 376 ? 3.721 -3.046 -16.246 1.00 90.38 376 HIS A N 1
ATOM 3000 C CA . HIS A 1 376 ? 2.783 -2.816 -17.340 1.00 90.38 376 HIS A CA 1
ATOM 3001 C C . HIS A 1 376 ? 3.117 -1.556 -18.143 1.00 90.38 376 HIS A C 1
ATOM 3003 O O . HIS A 1 376 ? 3.048 -1.599 -19.373 1.00 90.38 376 HIS A O 1
ATOM 3009 N N . LEU A 1 377 ? 3.538 -0.465 -17.490 1.00 90.62 377 LEU A N 1
ATOM 3010 C CA . LEU A 1 377 ? 3.916 0.773 -18.180 1.00 90.62 377 LEU A CA 1
ATOM 3011 C C . LEU A 1 377 ? 5.143 0.540 -19.063 1.00 90.62 377 LEU A C 1
ATOM 3013 O O . LEU A 1 377 ? 5.158 0.926 -20.230 1.00 90.62 377 LEU A O 1
ATOM 3017 N N . SER A 1 378 ? 6.157 -0.133 -18.520 1.00 90.75 378 SER A N 1
ATOM 3018 C CA . SER A 1 378 ? 7.391 -0.444 -19.240 1.00 90.75 378 SER A CA 1
ATOM 3019 C C . SER A 1 378 ? 7.115 -1.369 -20.417 1.00 90.75 378 SER A C 1
ATOM 3021 O O . SER A 1 378 ? 7.532 -1.074 -21.531 1.00 90.75 378 SER A O 1
ATOM 3023 N N . LYS A 1 379 ? 6.343 -2.442 -20.210 1.00 88.81 379 LYS A N 1
ATOM 3024 C CA . LYS A 1 379 ? 5.934 -3.369 -21.273 1.00 88.81 379 LYS A CA 1
ATOM 3025 C C . LYS A 1 379 ? 5.182 -2.637 -22.384 1.00 88.81 379 LYS A C 1
ATOM 3027 O O . LYS A 1 379 ? 5.461 -2.863 -23.557 1.00 88.81 379 LYS A O 1
ATOM 3032 N N . ALA A 1 380 ? 4.244 -1.759 -22.030 1.00 85.25 380 ALA A N 1
ATOM 3033 C CA . ALA A 1 380 ? 3.461 -0.999 -22.998 1.00 85.25 380 ALA A CA 1
ATOM 3034 C C . ALA A 1 380 ? 4.321 0.005 -23.784 1.00 85.25 380 ALA A C 1
ATOM 3036 O O . ALA A 1 380 ? 4.188 0.081 -25.001 1.00 85.25 380 ALA A O 1
ATOM 3037 N N . LEU A 1 381 ? 5.243 0.718 -23.125 1.00 84.62 381 LEU A N 1
ATOM 3038 C CA . LEU A 1 381 ? 6.175 1.632 -23.795 1.00 84.62 381 LEU A CA 1
ATOM 3039 C C . LEU A 1 381 ? 7.148 0.881 -24.710 1.00 84.62 381 LEU A C 1
ATOM 3041 O O . LEU A 1 381 ? 7.336 1.279 -25.854 1.00 84.62 381 LEU A O 1
ATOM 3045 N N . LEU A 1 382 ? 7.747 -0.213 -24.233 1.00 85.62 382 LEU A N 1
ATOM 3046 C CA . LEU A 1 382 ? 8.750 -0.963 -24.990 1.00 85.62 382 LEU A CA 1
ATOM 3047 C C . LEU A 1 382 ? 8.179 -1.572 -26.270 1.00 85.62 382 LEU A C 1
ATOM 3049 O O . LEU A 1 382 ? 8.890 -1.583 -27.267 1.00 85.62 382 LEU A O 1
ATOM 3053 N N . LYS A 1 383 ? 6.898 -1.973 -26.300 1.00 84.12 383 LYS A N 1
ATOM 3054 C CA . LYS A 1 383 ? 6.235 -2.474 -27.521 1.00 84.12 383 LYS A CA 1
ATOM 3055 C C . LYS A 1 383 ? 6.352 -1.526 -28.725 1.00 84.12 383 LYS A C 1
ATOM 3057 O O . LYS A 1 383 ? 6.340 -2.006 -29.852 1.00 84.12 383 LYS A O 1
ATOM 3062 N N . TYR A 1 384 ? 6.484 -0.215 -28.505 1.00 79.44 384 TYR A N 1
ATOM 3063 C CA . TYR A 1 384 ? 6.666 0.779 -29.574 1.00 79.44 384 TYR A CA 1
ATOM 3064 C C . TYR A 1 384 ? 8.091 0.855 -30.126 1.00 79.44 384 TYR A C 1
ATOM 3066 O O . TYR A 1 384 ? 8.335 1.499 -31.142 1.00 79.44 384 TYR A O 1
ATOM 3074 N N . PHE A 1 385 ? 9.045 0.249 -29.431 1.00 78.50 385 PHE A N 1
ATOM 3075 C CA . PHE A 1 385 ? 10.462 0.512 -29.610 1.00 78.50 385 PHE A CA 1
ATOM 3076 C C . PHE A 1 385 ? 11.267 -0.753 -29.893 1.00 78.50 385 PHE A C 1
ATOM 3078 O O . PHE A 1 385 ? 12.177 -0.741 -30.718 1.00 78.50 385 PHE A O 1
ATOM 3085 N N . CYS A 1 386 ? 10.955 -1.845 -29.200 1.00 77.19 386 CYS A N 1
ATOM 3086 C CA . CYS A 1 386 ? 11.642 -3.114 -29.343 1.00 77.19 386 CYS A CA 1
ATOM 3087 C C . CYS A 1 386 ? 10.788 -4.278 -28.830 1.00 77.19 386 CYS A C 1
ATOM 3089 O O . CYS A 1 386 ? 9.940 -4.136 -27.951 1.00 77.19 386 CYS A O 1
ATOM 3091 N N . ASN A 1 387 ? 11.050 -5.472 -29.361 1.00 78.12 387 ASN A N 1
ATOM 3092 C CA . ASN A 1 387 ? 10.497 -6.693 -28.794 1.00 78.12 387 ASN A CA 1
ATOM 3093 C C . ASN A 1 387 ? 11.410 -7.172 -27.657 1.00 78.12 387 ASN A C 1
ATOM 3095 O O . ASN A 1 387 ? 12.588 -7.455 -27.881 1.00 78.12 387 ASN A O 1
ATOM 3099 N N . VAL A 1 388 ? 10.875 -7.244 -26.442 1.00 82.75 388 VAL A N 1
ATOM 3100 C CA . VAL A 1 388 ? 11.605 -7.658 -25.238 1.00 82.75 388 VAL A CA 1
ATOM 3101 C C . VAL A 1 388 ? 10.873 -8.844 -24.631 1.00 82.75 388 VAL A C 1
ATOM 3103 O O . VAL A 1 388 ? 9.644 -8.838 -24.543 1.00 82.75 388 VAL A O 1
ATOM 3106 N N . THR A 1 389 ? 11.616 -9.875 -24.222 1.00 87.25 389 THR A N 1
ATOM 3107 C CA . THR A 1 389 ? 11.014 -10.995 -23.490 1.00 87.25 389 THR A CA 1
ATOM 3108 C C . THR A 1 389 ? 10.424 -10.478 -22.183 1.00 87.25 389 THR A C 1
ATOM 3110 O O . THR A 1 389 ? 10.976 -9.568 -21.561 1.00 87.25 389 THR A O 1
ATOM 3113 N N . ILE A 1 390 ? 9.288 -11.029 -21.763 1.00 85.81 390 ILE A N 1
ATOM 3114 C CA . ILE A 1 390 ? 8.509 -10.478 -20.647 1.00 85.81 390 ILE A CA 1
ATOM 3115 C C . ILE A 1 390 ? 9.340 -10.358 -19.357 1.00 85.81 390 ILE A C 1
ATOM 3117 O O . ILE A 1 390 ? 9.198 -9.377 -18.628 1.00 85.81 390 ILE A O 1
ATOM 3121 N N . GLU A 1 391 ? 10.297 -11.262 -19.144 1.00 92.06 391 GLU A N 1
ATOM 3122 C CA . GLU A 1 391 ? 11.190 -11.322 -17.981 1.00 92.06 391 GLU A CA 1
ATOM 3123 C C . GLU A 1 391 ? 12.295 -10.252 -17.990 1.00 92.06 391 GLU A C 1
ATOM 3125 O O . GLU A 1 391 ? 12.900 -9.966 -16.958 1.00 92.06 391 GLU A O 1
ATOM 3130 N N . LYS A 1 392 ? 12.575 -9.649 -19.152 1.00 92.19 392 LYS A N 1
ATOM 3131 C CA . LYS A 1 392 ? 13.620 -8.627 -19.339 1.00 92.19 392 LYS A CA 1
ATOM 3132 C C . LYS A 1 392 ? 13.065 -7.208 -19.423 1.00 92.19 392 LYS A C 1
ATOM 3134 O O . LYS A 1 392 ? 13.820 -6.272 -19.676 1.00 92.19 392 LYS A O 1
ATOM 3139 N N . THR A 1 393 ? 11.766 -7.026 -19.196 1.00 92.31 393 THR A N 1
ATOM 3140 C CA . THR A 1 393 ? 11.089 -5.722 -19.280 1.00 92.31 393 THR A CA 1
ATOM 3141 C C . THR A 1 393 ? 11.798 -4.662 -18.426 1.00 92.31 393 THR A C 1
ATOM 3143 O O . THR A 1 393 ? 12.099 -3.568 -18.905 1.00 92.31 393 THR A O 1
ATOM 3146 N N . PHE A 1 394 ? 12.154 -4.993 -17.182 1.00 94.25 394 PHE A N 1
ATOM 3147 C CA . PHE A 1 394 ? 12.846 -4.065 -16.283 1.00 94.25 394 PHE A CA 1
ATOM 3148 C C . PHE A 1 394 ? 14.328 -3.847 -16.576 1.00 94.25 394 PHE A C 1
ATOM 3150 O O . PHE A 1 394 ? 14.917 -2.899 -16.055 1.00 94.25 394 PHE A O 1
ATOM 3157 N N . GLU A 1 395 ? 14.941 -4.621 -17.472 1.00 90.81 395 GLU A N 1
ATOM 3158 C CA . GLU A 1 395 ? 16.305 -4.323 -17.912 1.00 90.81 395 GLU A CA 1
ATOM 3159 C C . GLU A 1 395 ? 16.405 -3.009 -18.701 1.00 90.81 395 GLU A C 1
ATOM 3161 O O . GLU A 1 395 ? 17.512 -2.506 -18.874 1.00 90.81 395 GLU A O 1
ATOM 3166 N N . PHE A 1 396 ? 15.282 -2.429 -19.135 1.00 90.00 396 PHE A N 1
ATOM 3167 C CA . PHE A 1 396 ? 15.218 -1.153 -19.859 1.00 90.00 396 PHE A CA 1
ATOM 3168 C C . PHE A 1 396 ? 14.622 -0.008 -19.027 1.00 90.00 396 PHE A C 1
ATOM 3170 O O . PHE A 1 396 ? 14.362 1.078 -19.552 1.00 90.00 396 PHE A O 1
ATOM 3177 N N . LEU A 1 397 ? 14.381 -0.228 -17.732 1.00 90.88 397 LEU A N 1
ATOM 3178 C CA . LEU A 1 397 ? 13.659 0.723 -16.886 1.00 90.88 397 LEU A CA 1
ATOM 3179 C C . LEU A 1 397 ? 14.380 2.075 -16.731 1.00 90.88 397 LEU A C 1
ATOM 3181 O O . LEU A 1 397 ? 13.743 3.113 -16.577 1.00 90.88 397 LEU A O 1
ATOM 3185 N N . ASP A 1 398 ? 15.704 2.089 -16.837 1.00 87.75 398 ASP A N 1
ATOM 3186 C CA . ASP A 1 398 ? 16.536 3.293 -16.876 1.00 87.75 398 ASP A CA 1
ATOM 3187 C C . ASP A 1 398 ? 16.230 4.198 -18.081 1.00 87.75 398 ASP A C 1
ATOM 3189 O O . ASP A 1 398 ? 16.186 5.420 -17.932 1.00 87.75 398 ASP A O 1
ATOM 3193 N N . TYR A 1 399 ? 15.935 3.629 -19.253 1.00 87.44 399 TYR A N 1
ATOM 3194 C CA . TYR A 1 399 ? 15.481 4.401 -20.418 1.00 87.44 399 TYR A CA 1
ATOM 3195 C C . TYR A 1 399 ? 14.059 4.939 -20.224 1.00 87.44 399 TYR A C 1
ATOM 3197 O O . TYR A 1 399 ? 13.771 6.091 -20.565 1.00 87.44 399 TYR A O 1
ATOM 3205 N N . ILE A 1 400 ? 13.177 4.125 -19.638 1.00 90.56 400 ILE A N 1
ATOM 3206 C CA . ILE A 1 400 ? 11.791 4.503 -19.330 1.00 90.56 400 ILE A CA 1
ATOM 3207 C C . ILE A 1 400 ? 11.768 5.682 -18.354 1.00 90.56 400 ILE A C 1
ATOM 3209 O O . ILE A 1 400 ? 11.135 6.703 -18.622 1.00 90.56 400 ILE A O 1
ATOM 3213 N N . PHE A 1 401 ? 12.520 5.606 -17.257 1.00 90.75 401 PHE A N 1
ATOM 3214 C CA . PHE A 1 401 ? 12.597 6.704 -16.299 1.00 90.75 401 PHE A CA 1
ATOM 3215 C C . PHE A 1 401 ? 13.408 7.892 -16.811 1.00 90.75 401 PHE A C 1
ATOM 3217 O O . PHE A 1 401 ? 13.049 9.029 -16.515 1.00 90.75 401 PHE A O 1
ATOM 3224 N N . GLY A 1 402 ? 14.429 7.676 -17.646 1.00 88.81 402 GLY A N 1
ATOM 3225 C CA . GLY A 1 402 ? 15.080 8.759 -18.385 1.00 88.81 402 GLY A CA 1
ATOM 3226 C C . GLY A 1 402 ? 14.075 9.565 -19.215 1.00 88.81 402 GLY A C 1
ATOM 3227 O O . GLY A 1 402 ? 14.098 10.798 -19.209 1.00 88.81 402 GLY A O 1
ATOM 3228 N N . LEU A 1 403 ? 13.128 8.882 -19.867 1.00 88.44 403 LEU A N 1
ATOM 3229 C CA . LEU A 1 403 ? 12.048 9.508 -20.628 1.00 88.44 403 LEU A CA 1
ATOM 3230 C C . LEU A 1 403 ? 11.054 10.237 -19.717 1.00 88.44 403 LEU A C 1
ATOM 3232 O O . LEU A 1 403 ? 10.749 11.398 -19.980 1.00 88.44 403 LEU A O 1
ATOM 3236 N N . ILE A 1 404 ? 10.596 9.608 -18.632 1.00 90.19 404 ILE A N 1
ATOM 3237 C CA . ILE A 1 404 ? 9.685 10.239 -17.660 1.00 90.19 404 ILE A CA 1
ATOM 3238 C C . ILE A 1 404 ? 10.309 11.521 -17.086 1.00 90.19 404 ILE A C 1
ATOM 3240 O O . ILE A 1 404 ? 9.651 12.558 -17.038 1.00 90.19 404 ILE A O 1
ATOM 3244 N N . ILE A 1 405 ? 11.596 11.490 -16.722 1.00 87.81 405 ILE A N 1
ATOM 3245 C CA . ILE A 1 405 ? 12.329 12.655 -16.200 1.00 87.81 405 ILE A CA 1
ATOM 3246 C C . ILE A 1 405 ? 12.530 13.727 -17.280 1.00 87.81 405 ILE A C 1
ATOM 3248 O O . ILE A 1 405 ? 12.504 14.920 -16.979 1.00 87.81 405 ILE A O 1
ATOM 3252 N N . LYS A 1 406 ? 12.752 13.341 -18.543 1.00 87.00 406 LYS A N 1
ATOM 3253 C CA . LYS A 1 406 ? 12.794 14.299 -19.659 1.00 87.00 406 LYS A CA 1
ATOM 3254 C C . LYS A 1 406 ? 11.459 15.034 -19.768 1.00 87.00 406 LYS A C 1
ATOM 3256 O O . LYS A 1 406 ? 11.445 16.262 -19.746 1.00 87.00 406 LYS A O 1
ATOM 3261 N N . LEU A 1 407 ? 10.360 14.284 -19.841 1.00 86.00 407 LEU A N 1
ATOM 3262 C CA . LEU A 1 407 ? 9.011 14.829 -19.990 1.00 86.00 407 LEU A CA 1
ATOM 3263 C C . LEU A 1 407 ? 8.602 15.696 -18.793 1.00 86.00 407 LEU A C 1
ATOM 3265 O O . LEU A 1 407 ? 7.941 16.720 -18.975 1.00 86.00 407 LEU A O 1
ATOM 3269 N N . SER A 1 408 ? 9.031 15.334 -17.582 1.00 85.25 408 SER A N 1
ATOM 3270 C CA . SER A 1 408 ? 8.708 16.086 -16.366 1.00 85.25 408 SER A CA 1
ATOM 3271 C C . SER A 1 408 ? 9.407 17.444 -16.294 1.00 85.25 408 SER A C 1
ATOM 3273 O O . SER A 1 408 ? 8.908 18.347 -15.630 1.00 85.25 408 SER A O 1
ATOM 3275 N N . LYS A 1 409 ? 10.532 17.617 -17.000 1.00 82.50 409 LYS A N 1
ATOM 3276 C CA . LYS A 1 409 ? 11.246 18.901 -17.111 1.00 82.50 409 LYS A CA 1
ATOM 3277 C C . LYS A 1 409 ? 10.703 19.806 -18.212 1.00 82.50 409 LYS A C 1
ATOM 3279 O O . LYS A 1 409 ? 10.874 21.016 -18.128 1.00 82.50 409 LYS A O 1
ATOM 3284 N N . THR A 1 410 ? 10.124 19.233 -19.265 1.00 72.44 410 THR A N 1
ATOM 3285 C CA . THR A 1 410 ? 9.615 19.991 -20.421 1.00 72.44 410 THR A CA 1
ATOM 3286 C C . THR A 1 410 ? 8.151 20.389 -20.280 1.00 72.44 410 THR A C 1
ATOM 3288 O O . THR A 1 410 ? 7.666 21.205 -21.055 1.00 72.44 410 THR A O 1
ATOM 3291 N N . THR A 1 411 ? 7.437 19.804 -19.322 1.00 65.56 411 THR A N 1
ATOM 3292 C CA . THR A 1 411 ? 6.028 20.104 -19.072 1.00 65.56 411 THR A CA 1
ATOM 3293 C C . THR A 1 411 ? 5.939 21.175 -17.989 1.00 65.56 411 THR A C 1
ATOM 3295 O O . THR A 1 411 ? 6.358 20.937 -16.859 1.00 65.56 411 THR A O 1
ATOM 3298 N N . SER A 1 412 ? 5.409 22.355 -18.319 1.00 56.16 412 SER A N 1
ATOM 3299 C CA . SER A 1 412 ? 5.037 23.375 -17.332 1.00 56.16 412 SER A CA 1
ATOM 3300 C C . SER A 1 412 ? 3.943 22.810 -16.420 1.00 56.16 412 SER A C 1
ATOM 3302 O O . SER A 1 412 ? 2.875 22.432 -16.901 1.00 56.16 412 SER A O 1
ATOM 3304 N N . SER A 1 413 ? 4.234 22.677 -15.125 1.00 52.59 413 SER A N 1
ATOM 3305 C CA . SER A 1 413 ? 3.320 22.118 -14.127 1.00 52.59 413 SER A CA 1
ATOM 3306 C C . SER A 1 413 ? 2.142 23.062 -13.867 1.00 52.59 413 SER A C 1
ATOM 3308 O O . SER A 1 413 ? 2.383 24.254 -13.682 1.00 52.59 413 SER A O 1
ATOM 3310 N N . ASN A 1 414 ? 0.905 22.537 -13.814 1.00 47.62 414 ASN A N 1
ATOM 3311 C CA . ASN A 1 414 ? 0.059 22.636 -12.603 1.00 47.62 414 ASN A CA 1
ATOM 3312 C C . ASN A 1 414 ? -1.387 22.087 -12.666 1.00 47.62 414 ASN A C 1
ATOM 3314 O O . ASN A 1 414 ? -2.001 22.031 -11.610 1.00 47.62 414 ASN A O 1
ATOM 3318 N N . ASP A 1 415 ? -1.943 21.597 -13.779 1.00 52.50 415 ASP A N 1
ATOM 3319 C CA . ASP A 1 415 ? -3.427 21.565 -13.848 1.00 52.50 415 ASP A CA 1
ATOM 3320 C C . ASP A 1 415 ? -4.160 20.213 -13.690 1.00 52.50 415 ASP A C 1
ATOM 3322 O O . ASP A 1 415 ? -5.357 20.161 -13.972 1.00 52.50 415 ASP A O 1
ATOM 3326 N N . HIS A 1 416 ? -3.533 19.099 -13.275 1.00 58.09 416 HIS A N 1
ATOM 3327 C CA . HIS A 1 416 ? -4.224 17.788 -13.384 1.00 58.09 416 HIS A CA 1
ATOM 3328 C C . HIS A 1 416 ? -4.290 16.890 -12.142 1.00 58.09 416 HIS A C 1
ATOM 3330 O O . HIS A 1 416 ? -5.090 15.957 -12.147 1.00 58.09 416 HIS A O 1
ATOM 3336 N N . LEU A 1 417 ? -3.496 17.123 -11.094 1.00 74.75 417 LEU A N 1
ATOM 3337 C CA . LEU A 1 417 ? -3.469 16.252 -9.911 1.00 74.75 417 LEU A CA 1
ATOM 3338 C C . LEU A 1 417 ? -3.287 17.071 -8.637 1.00 74.75 417 LEU A C 1
ATOM 3340 O O . LEU A 1 417 ? -2.227 17.669 -8.446 1.00 74.75 417 LEU A O 1
ATOM 3344 N N . SER A 1 418 ? -4.286 17.048 -7.757 1.00 81.81 418 SER A N 1
ATOM 3345 C CA . SER A 1 418 ? -4.155 17.507 -6.375 1.00 81.81 418 SER A CA 1
ATOM 3346 C C . SER A 1 418 ? -4.168 16.315 -5.420 1.00 81.81 418 SER A C 1
ATOM 3348 O O . SER A 1 418 ? -4.783 15.278 -5.674 1.00 81.81 418 SER A O 1
ATOM 3350 N N . PHE A 1 419 ? -3.423 16.447 -4.326 1.00 85.38 419 PHE A N 1
ATOM 3351 C CA . PHE A 1 419 ? -3.388 15.462 -3.254 1.00 85.38 419 PHE A CA 1
ATOM 3352 C C . PHE A 1 419 ? -3.877 16.111 -1.969 1.00 85.38 419 PHE A C 1
ATOM 3354 O O . PHE A 1 419 ? -3.398 17.183 -1.596 1.00 85.38 419 PHE A O 1
ATOM 3361 N N . LYS A 1 420 ? -4.794 15.432 -1.279 1.00 88.19 420 LYS A N 1
ATOM 3362 C CA . LYS A 1 420 ? -5.253 15.808 0.057 1.00 88.19 420 LYS A CA 1
ATOM 3363 C C . LYS A 1 420 ? -4.530 14.976 1.099 1.00 88.19 420 LYS A C 1
ATOM 3365 O O . LYS A 1 420 ? -4.355 13.768 0.940 1.00 88.19 420 LYS A O 1
ATOM 3370 N N . VAL A 1 421 ? -4.157 15.630 2.194 1.00 88.94 421 VAL A N 1
ATOM 3371 C CA . VAL A 1 421 ? -3.670 14.945 3.389 1.00 88.94 421 VAL A CA 1
ATOM 3372 C C . VAL A 1 421 ? -4.860 14.616 4.281 1.00 88.94 421 VAL A C 1
ATOM 3374 O O . VAL A 1 421 ? -5.518 15.525 4.786 1.00 88.94 421 VAL A O 1
ATOM 3377 N N . ILE A 1 422 ? -5.120 13.330 4.502 1.00 88.69 422 ILE A N 1
ATOM 3378 C CA . ILE A 1 422 ? -6.079 12.866 5.508 1.00 88.69 422 ILE A CA 1
ATOM 3379 C C . ILE A 1 422 ? -5.320 12.531 6.789 1.00 88.69 422 ILE A C 1
ATOM 3381 O O . ILE A 1 422 ? -4.391 11.726 6.776 1.00 88.69 422 ILE A O 1
ATOM 3385 N N . ARG A 1 423 ? -5.721 13.144 7.905 1.00 90.69 423 ARG A N 1
ATOM 3386 C CA . ARG A 1 423 ? -5.082 12.958 9.212 1.00 90.69 423 ARG A CA 1
ATOM 3387 C C . ARG A 1 423 ? -5.842 11.910 10.023 1.00 90.69 423 ARG A C 1
ATOM 3389 O O . ARG A 1 423 ? -6.966 12.154 10.437 1.00 90.69 423 ARG A O 1
ATOM 3396 N N . LEU A 1 424 ? -5.198 10.787 10.324 1.00 90.50 424 LEU A N 1
ATOM 3397 C CA . LEU A 1 424 ? -5.691 9.733 11.222 1.00 90.50 424 LEU A CA 1
ATOM 3398 C C . LEU A 1 424 ? -5.552 10.086 12.713 1.00 90.50 424 LEU A C 1
ATOM 3400 O O . LEU A 1 424 ? -5.716 9.225 13.577 1.00 90.50 424 LEU A O 1
ATOM 3404 N N . ARG A 1 425 ? -5.170 11.323 13.035 1.00 91.19 425 ARG A N 1
ATOM 3405 C CA . ARG A 1 425 ? -4.946 11.797 14.403 1.00 91.19 425 ARG A CA 1
ATOM 3406 C C . ARG A 1 425 ? -6.000 12.815 14.805 1.00 91.19 425 ARG A C 1
ATOM 3408 O O . ARG A 1 425 ? -6.365 13.678 14.013 1.00 91.19 425 ARG A O 1
ATOM 3415 N N . CYS A 1 426 ? -6.435 12.740 16.055 1.00 92.12 426 CYS A N 1
ATOM 3416 C CA . CYS A 1 426 ? -7.430 13.646 16.599 1.00 92.12 426 CYS A CA 1
ATOM 3417 C C . CYS A 1 426 ? -6.817 15.044 16.805 1.00 92.12 426 CYS A C 1
ATOM 3419 O O . CYS A 1 426 ? -5.769 15.148 17.450 1.00 92.12 426 CYS A O 1
ATOM 3421 N N . PRO A 1 427 ? -7.477 16.131 16.366 1.00 92.19 427 PRO A N 1
ATOM 3422 C CA . PRO A 1 427 ? -7.032 17.499 16.645 1.00 92.19 427 PRO A CA 1
ATOM 3423 C C . PRO A 1 427 ? -6.983 17.855 18.141 1.00 92.19 427 PRO A C 1
ATOM 3425 O O . PRO A 1 427 ? -6.239 18.748 18.532 1.00 92.19 427 PRO A O 1
ATOM 3428 N N . ILE A 1 428 ? -7.764 17.166 18.984 1.00 93.06 428 ILE A N 1
ATOM 3429 C CA . ILE A 1 428 ? -7.844 17.420 20.433 1.00 93.06 428 ILE A CA 1
ATOM 3430 C C . ILE A 1 428 ? -6.704 16.724 21.175 1.00 93.06 428 ILE A C 1
ATOM 3432 O O . ILE A 1 428 ? -6.036 17.337 22.001 1.00 93.06 428 ILE A O 1
ATOM 3436 N N . THR A 1 429 ? -6.498 15.433 20.905 1.00 90.25 429 THR A N 1
ATOM 3437 C CA . THR A 1 429 ? -5.536 14.615 21.660 1.00 90.25 429 THR A CA 1
ATOM 3438 C C . THR A 1 429 ? -4.168 14.538 20.992 1.00 90.25 429 THR A C 1
ATOM 3440 O O . THR A 1 429 ? -3.220 14.104 21.633 1.00 90.25 429 THR A O 1
ATOM 3443 N N . ALA A 1 430 ? -4.063 14.916 19.713 1.00 89.62 430 ALA A N 1
ATOM 3444 C CA . ALA A 1 430 ? -2.915 14.689 18.831 1.00 89.62 430 ALA A CA 1
ATOM 3445 C C . ALA A 1 430 ? -2.530 13.208 18.620 1.00 89.62 430 ALA A C 1
ATOM 3447 O O . ALA A 1 430 ? -1.577 12.921 17.892 1.00 89.62 430 ALA A O 1
ATOM 3448 N N . HIS A 1 431 ? -3.284 12.266 19.190 1.00 88.81 431 HIS A N 1
ATOM 3449 C CA . HIS A 1 431 ? -3.065 10.828 19.057 1.00 88.81 431 HIS A CA 1
ATOM 3450 C C . HIS A 1 431 ? -3.908 10.238 17.927 1.00 88.81 431 HIS A C 1
ATOM 3452 O O . HIS A 1 431 ? -4.879 10.849 17.478 1.00 88.81 431 HIS A O 1
ATOM 3458 N N . LYS A 1 432 ? -3.532 9.039 17.468 1.00 88.38 432 LYS A N 1
ATOM 3459 C CA . LYS A 1 432 ? -4.307 8.281 16.477 1.00 88.38 432 LYS A CA 1
ATOM 3460 C C . LYS A 1 432 ? -5.734 8.051 16.990 1.00 88.38 432 LYS A C 1
ATOM 3462 O O . LYS A 1 432 ? -5.898 7.688 18.153 1.00 88.38 432 LYS A O 1
ATOM 3467 N N . ILE A 1 433 ? -6.721 8.299 16.135 1.00 91.62 433 ILE A N 1
ATOM 3468 C CA . ILE A 1 433 ? -8.144 8.128 16.446 1.00 91.62 433 ILE A CA 1
ATOM 3469 C C . ILE A 1 433 ? -8.466 6.632 16.537 1.00 91.62 433 ILE A C 1
ATOM 3471 O O . ILE A 1 433 ? -7.947 5.849 15.741 1.00 91.62 433 ILE A O 1
ATOM 3475 N N . ILE A 1 434 ? -9.323 6.251 17.486 1.00 91.00 434 ILE A N 1
ATOM 3476 C CA . ILE A 1 434 ? -9.858 4.894 17.622 1.00 91.00 434 ILE A CA 1
ATOM 3477 C C . ILE A 1 434 ? -11.365 4.873 17.372 1.00 91.00 434 ILE A C 1
ATOM 3479 O O . ILE A 1 434 ? -11.817 4.056 16.574 1.00 91.00 434 ILE A O 1
ATOM 3483 N N . GLU A 1 435 ? -12.125 5.776 17.997 1.00 92.69 435 GLU A N 1
ATOM 3484 C CA . GLU A 1 435 ? -13.568 5.916 17.765 1.00 92.69 435 GLU A CA 1
ATOM 3485 C C . GLU A 1 435 ? -13.855 7.237 17.044 1.00 92.69 435 GLU A C 1
ATOM 3487 O O . GLU A 1 435 ? -14.100 8.263 17.691 1.00 92.69 435 GLU A O 1
ATOM 3492 N N . PRO A 1 436 ? -13.793 7.251 15.700 1.00 93.88 436 PRO A N 1
ATOM 3493 C CA . PRO A 1 436 ? -13.904 8.480 14.939 1.00 93.88 436 PRO A CA 1
ATOM 3494 C C . PRO A 1 436 ? -15.343 9.002 14.919 1.00 93.88 436 PRO A C 1
ATOM 3496 O O . PRO A 1 436 ? -16.280 8.327 14.484 1.00 93.88 436 PRO A O 1
ATOM 3499 N N . VAL A 1 437 ? -15.505 10.253 15.344 1.00 94.25 437 VAL A N 1
ATOM 3500 C CA . VAL A 1 437 ? -16.745 11.024 15.205 1.00 94.25 437 VAL A CA 1
ATOM 3501 C C . VAL A 1 437 ? -16.485 12.317 14.452 1.00 94.25 437 VAL A C 1
ATOM 3503 O O . VAL A 1 437 ? -15.391 12.874 14.505 1.00 94.25 437 VAL A O 1
ATOM 3506 N N . MET A 1 438 ? -17.501 12.828 13.777 1.00 93.44 438 MET A N 1
ATOM 3507 C CA . MET A 1 438 ? -17.443 14.094 13.063 1.00 93.44 438 MET A CA 1
ATOM 3508 C C . MET A 1 438 ? -18.682 14.938 13.344 1.00 93.44 438 MET A C 1
ATOM 3510 O O . MET A 1 438 ? -19.703 14.454 13.832 1.00 93.44 438 MET A O 1
ATOM 3514 N N . VAL A 1 439 ? -18.586 16.214 12.990 1.00 90.38 439 VAL A N 1
ATOM 3515 C CA . VAL A 1 439 ? -19.721 17.136 12.938 1.00 90.38 439 VAL A CA 1
ATOM 3516 C C . VAL A 1 439 ? -20.159 17.256 11.481 1.00 90.38 439 VAL A C 1
ATOM 3518 O O . VAL A 1 439 ? -19.323 17.399 10.588 1.00 90.38 439 VAL A O 1
ATOM 3521 N N . LEU A 1 440 ? -21.466 17.215 11.217 1.00 81.44 440 LEU A N 1
ATOM 3522 C CA . LEU A 1 440 ? -22.007 17.426 9.870 1.00 81.44 440 LEU A CA 1
ATOM 3523 C C . LEU A 1 440 ? -21.467 18.729 9.259 1.00 81.44 440 LEU A C 1
ATOM 3525 O O . LEU A 1 440 ? -21.561 19.789 9.870 1.00 81.44 440 LEU A O 1
ATOM 3529 N N . LYS A 1 441 ? -20.961 18.648 8.020 1.00 75.38 441 LYS A N 1
ATOM 3530 C CA . LYS A 1 441 ? -20.326 19.757 7.273 1.00 75.38 441 LYS A CA 1
ATOM 3531 C C . LYS A 1 441 ? -18.967 20.224 7.819 1.00 75.38 441 LYS A C 1
ATOM 3533 O O . LYS A 1 441 ? -18.449 21.222 7.328 1.00 75.38 441 LYS A O 1
ATOM 3538 N N . ASN A 1 442 ? -18.384 19.512 8.781 1.00 81.50 442 ASN A N 1
ATOM 3539 C CA . ASN A 1 442 ? -16.996 19.693 9.191 1.00 81.50 442 ASN A CA 1
ATOM 3540 C C . ASN A 1 442 ? -16.094 18.676 8.482 1.00 81.50 442 ASN A C 1
ATOM 3542 O O . ASN A 1 442 ? -16.499 17.534 8.276 1.00 81.50 442 ASN A O 1
ATOM 3546 N N . GLU A 1 443 ? -14.869 19.071 8.137 1.00 80.12 443 GLU A N 1
ATOM 3547 C CA . GLU A 1 443 ? -13.907 18.153 7.510 1.00 80.12 443 GLU A CA 1
ATOM 3548 C C . GLU A 1 443 ? -13.091 17.336 8.522 1.00 80.12 443 GLU A C 1
ATOM 3550 O O . GLU A 1 443 ? -12.503 16.323 8.146 1.00 80.12 443 GLU A O 1
ATOM 3555 N N . SER A 1 444 ? -13.035 17.765 9.787 1.00 87.31 444 SER A N 1
ATOM 3556 C CA . SER A 1 444 ? -12.195 17.133 10.808 1.00 87.31 444 SER A CA 1
ATOM 3557 C C . SER A 1 444 ? -12.945 16.052 11.589 1.00 87.31 444 SER A C 1
ATOM 3559 O O . SER A 1 444 ? -14.078 16.261 12.039 1.00 87.31 444 SER A O 1
ATOM 3561 N N . SER A 1 445 ? -12.257 14.930 11.808 1.00 93.00 445 SER A N 1
ATOM 3562 C CA . SER A 1 445 ? -12.686 13.825 12.671 1.00 93.00 445 SER A CA 1
ATOM 3563 C C . SER A 1 445 ? -12.040 13.940 14.057 1.00 93.00 445 SER A C 1
ATOM 3565 O O . SER A 1 445 ? -10.883 14.345 14.203 1.00 93.00 445 SER A O 1
ATOM 3567 N N . TYR A 1 446 ? -12.772 13.543 15.091 1.00 94.38 446 TYR A N 1
ATOM 3568 C CA . TYR A 1 446 ? -12.358 13.598 16.488 1.00 94.38 446 TYR A CA 1
ATOM 3569 C C . TYR A 1 446 ? -12.426 12.216 17.137 1.00 94.38 446 TYR A C 1
ATOM 3571 O O . TYR A 1 446 ? -13.153 11.340 16.683 1.00 94.38 446 TYR A O 1
ATOM 3579 N N . GLU A 1 447 ? -11.683 12.042 18.228 1.00 94.62 447 GLU A N 1
ATOM 3580 C CA . GLU A 1 447 ? -11.851 10.907 19.133 1.00 94.62 447 GLU A CA 1
ATOM 3581 C C . GLU A 1 447 ? -13.098 11.140 19.992 1.00 94.62 447 GLU A C 1
ATOM 3583 O O . GLU A 1 447 ? -13.186 12.173 20.666 1.00 94.62 447 GLU A O 1
ATOM 3588 N N . LYS A 1 448 ? -14.051 10.202 19.971 1.00 94.06 448 LYS A N 1
ATOM 3589 C CA . LYS A 1 448 ? -15.370 10.347 20.601 1.00 94.06 448 LYS A CA 1
ATOM 3590 C C . LYS A 1 448 ? -15.287 10.796 22.055 1.00 94.06 448 LYS A C 1
ATOM 3592 O O . LYS A 1 448 ? -15.895 11.803 22.416 1.00 94.06 448 LYS A O 1
ATOM 3597 N N . GLY A 1 449 ? -14.506 10.093 22.877 1.00 92.12 449 GLY A N 1
ATOM 3598 C CA . GLY A 1 449 ? -14.384 10.412 24.303 1.00 92.12 449 GLY A CA 1
ATOM 3599 C C . GLY A 1 449 ? -13.803 11.808 24.554 1.00 92.12 449 GLY A C 1
ATOM 3600 O O . GLY A 1 449 ? -14.260 12.530 25.438 1.00 92.12 449 GLY A O 1
ATOM 3601 N N . ALA A 1 450 ? -12.835 12.231 23.737 1.00 93.38 450 ALA A N 1
ATOM 3602 C CA . ALA A 1 450 ? -12.213 13.548 23.862 1.00 93.38 450 ALA A CA 1
ATOM 3603 C C . ALA A 1 450 ? -13.133 14.686 23.393 1.00 93.38 450 ALA A C 1
ATOM 3605 O O . ALA A 1 450 ? -13.101 15.774 23.970 1.00 93.38 450 ALA A O 1
ATOM 3606 N N . ALA A 1 451 ? -13.940 14.446 22.356 1.00 94.38 451 ALA A N 1
ATOM 3607 C CA . ALA A 1 451 ? -14.928 15.405 21.876 1.00 94.38 451 ALA A CA 1
ATOM 3608 C C . ALA A 1 451 ? -16.031 15.625 22.920 1.00 94.38 451 ALA A C 1
ATOM 3610 O O . ALA A 1 451 ? -16.278 16.769 23.294 1.00 94.38 451 ALA A O 1
ATOM 3611 N N . LEU A 1 452 ? -16.615 14.544 23.453 1.00 94.62 452 LEU A N 1
ATOM 3612 C CA . LEU A 1 452 ? -17.642 14.616 24.499 1.00 94.62 452 LEU A CA 1
ATOM 3613 C C . LEU A 1 452 ? -17.136 15.373 25.734 1.00 94.62 452 LEU A C 1
ATOM 3615 O O . LEU A 1 452 ? -17.756 16.347 26.145 1.00 94.62 452 LEU A O 1
ATOM 3619 N N . ALA A 1 453 ? -15.943 15.038 26.236 1.00 93.75 453 ALA A N 1
ATOM 3620 C CA . ALA A 1 453 ? -15.363 15.712 27.399 1.00 93.75 453 ALA A CA 1
ATOM 3621 C C . ALA A 1 453 ? -15.138 17.228 27.203 1.00 93.75 453 ALA A C 1
ATOM 3623 O O . ALA A 1 453 ? -15.123 17.980 28.178 1.00 93.75 453 ALA A O 1
ATOM 3624 N N . LYS A 1 454 ? -14.929 17.698 25.963 1.00 93.81 454 LYS A N 1
ATOM 3625 C CA . LYS A 1 454 ? -14.860 19.137 25.651 1.00 93.81 454 LYS A CA 1
ATOM 3626 C C . LYS A 1 454 ? -16.242 19.782 25.623 1.00 93.81 454 LYS A C 1
ATOM 3628 O O . LYS A 1 454 ? -16.410 20.861 26.189 1.00 93.81 454 LYS A O 1
ATOM 3633 N N . LEU A 1 455 ? -17.215 19.121 25.000 1.00 92.75 455 LEU A N 1
ATOM 3634 C CA . LEU A 1 455 ? -18.588 19.617 24.904 1.00 92.75 455 LEU A CA 1
ATOM 3635 C C . LEU A 1 455 ? -19.250 19.716 26.285 1.00 92.75 455 LEU A C 1
ATOM 3637 O O . LEU A 1 455 ? -19.849 20.743 26.588 1.00 92.75 455 LEU A O 1
ATOM 3641 N N . GLU A 1 456 ? -19.024 18.741 27.170 1.00 93.50 456 GLU A N 1
ATOM 3642 C CA . GLU A 1 456 ? -19.462 18.780 28.576 1.00 93.50 456 GLU A CA 1
ATOM 3643 C C . GLU A 1 456 ? -18.908 20.001 29.337 1.00 93.50 456 GLU A C 1
ATOM 3645 O O . GLU A 1 456 ? -19.550 20.541 30.240 1.00 93.50 456 GLU A O 1
ATOM 3650 N N . ARG A 1 457 ? -17.713 20.477 28.961 1.00 92.06 457 ARG A N 1
ATOM 3651 C CA . ARG A 1 457 ? -17.076 21.678 29.529 1.00 92.06 457 ARG A CA 1
ATOM 3652 C C . ARG A 1 457 ? -17.504 22.974 28.839 1.00 92.06 457 ARG A C 1
ATOM 3654 O O . ARG A 1 457 ? -16.965 24.030 29.162 1.00 92.06 457 ARG A O 1
ATOM 3661 N N . ASN A 1 458 ? -18.465 22.915 27.916 1.00 89.00 458 ASN A N 1
ATOM 3662 C CA . ASN A 1 458 ? -18.866 24.021 27.043 1.00 89.00 458 ASN A CA 1
ATOM 3663 C C . ASN A 1 458 ? -17.687 24.613 26.245 1.00 89.00 458 ASN A C 1
ATOM 3665 O O . ASN A 1 458 ? -17.663 25.807 25.937 1.00 89.00 458 ASN A O 1
ATOM 3669 N N . GLU A 1 459 ? -16.685 23.792 25.918 1.00 90.88 459 GLU A N 1
ATOM 3670 C CA . GLU A 1 459 ? -15.548 24.193 25.095 1.00 90.88 459 GLU A CA 1
ATOM 3671 C C . GLU A 1 459 ? -15.810 23.884 23.618 1.00 90.88 459 GLU A C 1
ATOM 3673 O O . GLU A 1 459 ? -16.294 22.810 23.262 1.00 90.88 459 GLU A O 1
ATOM 3678 N N . ALA A 1 460 ? -15.410 24.796 22.730 1.00 89.44 460 ALA A N 1
ATOM 3679 C CA . ALA A 1 460 ? -15.489 24.561 21.293 1.00 89.44 460 ALA A CA 1
ATOM 3680 C C . ALA A 1 460 ? -14.536 23.437 20.841 1.00 89.44 460 ALA A C 1
ATOM 3682 O O . ALA A 1 460 ? -13.405 23.303 21.338 1.00 89.44 460 ALA A O 1
ATOM 3683 N N . LEU A 1 461 ? -14.977 22.658 19.848 1.00 91.25 461 LEU A N 1
ATOM 3684 C CA . LEU A 1 461 ? -14.125 21.684 19.172 1.00 91.25 461 LEU A CA 1
ATOM 3685 C C . LEU A 1 461 ? -13.111 22.412 18.266 1.00 91.25 461 LEU A C 1
ATOM 3687 O O . LEU A 1 461 ? -13.496 23.322 17.529 1.00 91.25 461 LEU A O 1
ATOM 3691 N N . PRO A 1 462 ? -11.820 22.027 18.280 1.00 88.94 462 PRO A N 1
ATOM 3692 C CA . PRO A 1 462 ? -10.817 22.614 17.394 1.00 88.94 462 PRO A CA 1
ATOM 3693 C C . PRO A 1 462 ? -11.204 22.436 15.927 1.00 88.94 462 PRO A C 1
ATOM 3695 O O . PRO A 1 462 ? -11.729 21.388 15.564 1.00 88.94 462 PRO A O 1
ATOM 3698 N N . GLU A 1 463 ? -10.908 23.426 15.084 1.00 85.94 463 GLU A N 1
ATOM 3699 C CA . GLU A 1 463 ? -11.189 23.390 13.636 1.00 85.94 463 GLU A CA 1
ATOM 3700 C C . GLU A 1 463 ? -12.686 23.288 13.273 1.00 85.94 463 GLU A C 1
ATOM 3702 O O . GLU A 1 463 ? -13.017 23.209 12.096 1.00 85.94 463 GLU A O 1
ATOM 3707 N N . CYS A 1 464 ? -13.598 23.355 14.250 1.00 85.31 464 CYS A N 1
ATOM 3708 C CA . CYS A 1 464 ? -15.037 23.398 14.016 1.00 85.31 464 CYS A CA 1
ATOM 3709 C C . CYS A 1 464 ? -15.530 24.850 14.059 1.00 85.31 464 CYS A C 1
ATOM 3711 O O . CYS A 1 464 ? -15.363 25.549 15.058 1.00 85.31 464 CYS A O 1
ATOM 3713 N N . SER A 1 465 ? -16.143 25.318 12.972 1.00 79.00 465 SER A N 1
ATOM 3714 C CA . SER A 1 465 ? -16.680 26.683 12.859 1.00 79.00 465 SER A CA 1
ATOM 3715 C C . SER A 1 465 ? -18.114 26.828 13.379 1.00 79.00 465 SER A C 1
ATOM 3717 O O . SER A 1 465 ? -18.638 27.941 13.439 1.00 79.00 465 SER A O 1
ATOM 3719 N N . VAL A 1 466 ? -18.758 25.718 13.741 1.00 81.38 466 VAL A N 1
ATOM 3720 C CA . VAL A 1 466 ? -20.164 25.659 14.148 1.00 81.38 466 VAL A CA 1
ATOM 3721 C C . VAL A 1 466 ? -20.239 25.366 15.643 1.00 81.38 466 VAL A C 1
ATOM 3723 O O . VAL A 1 466 ? -19.479 24.552 16.158 1.00 81.38 466 VAL A O 1
ATOM 3726 N N . SER A 1 467 ? -21.155 26.032 16.348 1.00 81.44 467 SER A N 1
ATOM 3727 C CA . SER A 1 467 ? -21.482 25.662 17.727 1.00 81.44 467 SER A CA 1
ATOM 3728 C C . SER A 1 467 ? -22.198 24.317 17.714 1.00 81.44 467 SER A C 1
ATOM 3730 O O . SER A 1 467 ? -23.183 24.150 16.995 1.00 81.44 467 SER A O 1
ATOM 3732 N N . VAL A 1 468 ? -21.671 23.368 18.477 1.00 85.38 468 VAL A N 1
ATOM 3733 C CA . VAL A 1 468 ? -22.144 21.987 18.507 1.00 85.38 468 VAL A CA 1
ATOM 3734 C C . VAL A 1 468 ? -22.380 21.521 19.930 1.00 85.38 468 VAL A C 1
ATOM 3736 O O . VAL A 1 468 ? -21.662 21.923 20.843 1.00 85.38 468 VAL A O 1
ATOM 3739 N N . ASP A 1 469 ? -23.377 20.661 20.083 1.00 85.25 469 ASP A N 1
ATOM 3740 C CA . ASP A 1 469 ? -23.651 19.861 21.268 1.00 85.25 469 ASP A CA 1
ATOM 3741 C C . ASP A 1 469 ? -23.331 18.377 21.013 1.00 85.25 469 ASP A C 1
ATOM 3743 O O . ASP A 1 469 ? -22.935 17.972 19.914 1.00 85.25 469 ASP A O 1
ATOM 3747 N N . GLU A 1 470 ? -23.478 17.547 22.047 1.00 84.50 470 GLU A N 1
ATOM 3748 C CA . GLU A 1 470 ? -23.211 16.105 21.969 1.00 84.50 470 GLU A CA 1
ATOM 3749 C C . GLU A 1 470 ? -24.054 15.399 20.897 1.00 84.50 470 GLU A C 1
ATOM 3751 O O . GLU A 1 470 ? -23.570 14.480 20.235 1.00 84.50 470 GLU A O 1
ATOM 3756 N N . GLY A 1 471 ? -25.295 15.848 20.682 1.00 85.06 471 GLY A N 1
ATOM 3757 C CA . GLY A 1 471 ? -26.216 15.281 19.697 1.00 85.06 471 GLY A CA 1
ATOM 3758 C C . GLY A 1 471 ? -25.817 15.574 18.251 1.00 85.06 471 GLY A C 1
ATOM 3759 O O . GLY A 1 471 ? -26.367 14.976 17.325 1.00 85.06 471 GLY A O 1
ATOM 3760 N N . ASN A 1 472 ? -24.861 16.478 18.030 1.00 88.69 472 ASN A N 1
ATOM 3761 C CA . ASN A 1 472 ? -24.335 16.789 16.703 1.00 88.69 472 ASN A CA 1
ATOM 3762 C C . ASN A 1 472 ? -23.160 15.896 16.283 1.00 88.69 472 ASN A C 1
ATOM 3764 O O . ASN A 1 472 ? -22.769 15.935 15.112 1.00 88.69 472 ASN A O 1
ATOM 3768 N N . LEU A 1 473 ? -22.598 15.104 17.203 1.00 91.94 473 LEU A N 1
ATOM 3769 C CA . LEU A 1 473 ? -21.535 14.153 16.894 1.00 91.94 473 LEU A CA 1
ATOM 3770 C C . LEU A 1 473 ? -22.120 12.908 16.224 1.00 91.94 473 LEU A C 1
ATOM 3772 O O . LEU A 1 473 ? -22.903 12.170 16.819 1.00 91.94 473 LEU A O 1
ATOM 3776 N N . ILE A 1 474 ? -21.695 12.648 14.991 1.00 92.75 474 ILE A N 1
ATOM 3777 C CA . ILE A 1 474 ? -22.070 11.448 14.238 1.00 92.75 474 ILE A CA 1
ATOM 3778 C C . ILE A 1 474 ? -20.840 10.567 13.983 1.00 92.75 474 ILE A C 1
ATOM 3780 O O . ILE A 1 474 ? -19.731 11.097 13.886 1.00 92.75 474 ILE A O 1
ATOM 3784 N N . PRO A 1 475 ? -20.995 9.236 13.863 1.00 92.06 475 PRO A N 1
ATOM 3785 C CA . PRO A 1 475 ? -19.897 8.360 13.462 1.00 92.06 475 PRO A CA 1
ATOM 3786 C C . PRO A 1 475 ? -19.299 8.782 12.114 1.00 92.06 475 PRO A C 1
ATOM 3788 O O . PRO A 1 475 ? -20.036 9.078 11.172 1.00 92.06 475 PRO A O 1
ATOM 3791 N N . ASP A 1 476 ? -17.971 8.782 12.009 1.00 92.38 476 ASP A N 1
ATOM 3792 C CA . ASP A 1 476 ? -17.272 9.057 10.752 1.00 92.38 476 ASP A CA 1
ATOM 3793 C C . ASP A 1 476 ? -16.883 7.743 10.059 1.00 92.38 476 ASP A C 1
ATOM 3795 O O . ASP A 1 476 ? -15.809 7.174 10.273 1.00 92.38 476 ASP A O 1
ATOM 3799 N N . ASP A 1 477 ? -17.788 7.253 9.210 1.00 88.19 477 ASP A N 1
ATOM 3800 C CA . ASP A 1 477 ? -17.607 6.004 8.465 1.00 88.19 477 ASP A CA 1
ATOM 3801 C C . ASP A 1 477 ? -16.405 6.044 7.506 1.00 88.19 477 ASP A C 1
ATOM 3803 O O . ASP A 1 477 ? -15.778 5.010 7.261 1.00 88.19 477 ASP A O 1
ATOM 3807 N N . HIS A 1 478 ? -16.068 7.216 6.953 1.00 87.00 478 HIS A N 1
ATOM 3808 C CA . HIS A 1 478 ? -14.934 7.342 6.036 1.00 87.00 478 HIS A CA 1
ATOM 3809 C C . HIS A 1 478 ? -13.612 7.203 6.790 1.00 87.00 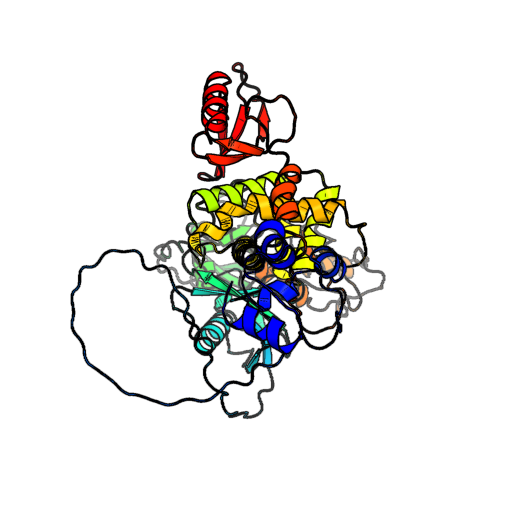478 HIS A C 1
ATOM 3811 O O . HIS A 1 478 ? -12.738 6.440 6.373 1.00 87.00 478 HIS A O 1
ATOM 3817 N N . MET A 1 479 ? -13.486 7.880 7.933 1.00 89.56 479 MET A N 1
ATOM 3818 C CA . MET A 1 479 ? -12.325 7.728 8.802 1.00 89.56 479 MET A CA 1
ATOM 3819 C C . MET A 1 479 ? -12.236 6.305 9.359 1.00 89.56 479 MET A C 1
ATOM 3821 O O . MET A 1 479 ? -11.152 5.731 9.370 1.00 89.56 479 MET A O 1
ATOM 3825 N N . GLN A 1 480 ? -13.361 5.686 9.735 1.00 88.38 480 GLN A N 1
ATOM 3826 C CA . GLN A 1 480 ? -13.386 4.291 10.183 1.00 88.38 480 GLN A CA 1
ATOM 3827 C C . GLN A 1 480 ? -12.856 3.332 9.107 1.00 88.38 480 GLN A C 1
ATOM 3829 O O . GLN A 1 480 ? -12.054 2.448 9.408 1.00 88.38 480 GLN A O 1
ATOM 3834 N N . HIS A 1 481 ? -13.254 3.523 7.845 1.00 87.44 481 HIS A N 1
ATOM 3835 C CA . HIS A 1 481 ? -12.727 2.754 6.716 1.00 87.44 481 HIS A CA 1
ATOM 3836 C C . HIS A 1 481 ? -11.200 2.890 6.595 1.00 87.44 481 HIS A C 1
ATOM 3838 O O . HIS A 1 481 ? -10.487 1.891 6.469 1.00 87.44 481 HIS A O 1
ATOM 3844 N N . LEU A 1 482 ? -10.681 4.118 6.690 1.00 87.69 482 LEU A N 1
ATOM 3845 C CA . LEU A 1 482 ? -9.240 4.374 6.646 1.00 87.69 482 LEU A CA 1
ATOM 3846 C C . LEU A 1 482 ? -8.512 3.789 7.860 1.00 87.69 482 LEU A C 1
ATOM 3848 O O . LEU A 1 482 ? -7.429 3.236 7.705 1.00 87.69 482 LEU A O 1
ATOM 3852 N N . LEU A 1 483 ? -9.094 3.836 9.057 1.00 87.19 483 LEU A N 1
ATOM 3853 C CA . LEU A 1 483 ? -8.507 3.218 10.247 1.00 87.19 483 LEU A CA 1
ATOM 3854 C C . LEU A 1 483 ? -8.419 1.695 10.115 1.00 87.19 483 LEU A C 1
ATOM 3856 O O . LEU A 1 483 ? -7.426 1.125 10.554 1.00 87.19 483 LEU A O 1
ATOM 3860 N N . ILE A 1 484 ? -9.378 1.033 9.456 1.00 86.06 484 ILE A N 1
ATOM 3861 C CA . ILE A 1 484 ? -9.283 -0.405 9.146 1.00 86.06 484 ILE A CA 1
ATOM 3862 C C . ILE A 1 484 ? -8.138 -0.669 8.160 1.00 86.06 484 ILE A C 1
ATOM 3864 O O . ILE A 1 484 ? -7.335 -1.576 8.382 1.00 86.06 484 ILE A O 1
ATOM 3868 N N . ALA A 1 485 ? -8.030 0.129 7.093 1.00 82.62 485 ALA A N 1
ATOM 3869 C CA . ALA A 1 485 ? -6.959 -0.015 6.108 1.00 82.62 485 ALA A CA 1
ATOM 3870 C C . ALA A 1 485 ? -5.570 0.289 6.707 1.00 82.62 485 ALA A C 1
ATOM 3872 O O . ALA A 1 485 ? -4.595 -0.385 6.407 1.00 82.62 485 ALA A O 1
ATOM 3873 N N . PHE A 1 486 ? -5.459 1.262 7.608 1.00 82.00 486 PHE A N 1
ATOM 3874 C CA . PHE A 1 486 ? -4.184 1.738 8.151 1.00 82.00 486 PHE A CA 1
ATOM 3875 C C . PHE A 1 486 ? -4.014 1.425 9.647 1.00 82.00 486 PHE A C 1
ATOM 3877 O O . PHE A 1 486 ? -3.257 2.099 10.352 1.00 82.00 486 PHE A O 1
ATOM 3884 N N . SER A 1 487 ? -4.679 0.385 10.155 1.00 77.38 487 SER A N 1
ATOM 3885 C CA . SER A 1 487 ? -4.725 0.043 11.589 1.00 77.38 487 SER A CA 1
ATOM 3886 C C . SER A 1 487 ? -3.344 -0.225 12.195 1.00 77.38 487 SER A C 1
ATOM 3888 O O . SER A 1 487 ? -3.066 0.114 13.340 1.00 77.38 487 SER A O 1
ATOM 3890 N N . PHE A 1 488 ? -2.444 -0.794 11.399 1.00 73.62 488 PHE A N 1
ATOM 3891 C CA . PHE A 1 488 ? -1.090 -1.181 11.793 1.00 73.62 488 PHE A CA 1
ATOM 3892 C C . PHE A 1 488 ? -0.023 -0.146 11.401 1.00 73.62 488 PHE A C 1
ATOM 3894 O O . PHE A 1 488 ? 1.139 -0.281 11.781 1.00 73.62 488 PHE A O 1
ATOM 3901 N N . SER A 1 489 ? -0.405 0.880 10.631 1.00 72.00 489 SER A N 1
ATOM 3902 C CA . SER A 1 489 ? 0.512 1.903 10.134 1.00 72.00 489 SER A CA 1
ATOM 3903 C C . SER A 1 489 ? 0.864 2.909 11.227 1.00 72.00 489 SER A C 1
ATOM 3905 O O . SER A 1 489 ? -0.001 3.381 11.969 1.00 72.00 489 SER A O 1
ATOM 3907 N N . LYS A 1 490 ? 2.146 3.286 11.284 1.00 71.94 490 LYS A N 1
ATOM 3908 C CA . LYS A 1 490 ? 2.619 4.440 12.068 1.00 71.94 490 LYS A CA 1
ATOM 3909 C C . LYS A 1 490 ? 2.373 5.773 11.368 1.00 71.94 490 LYS A C 1
ATOM 3911 O O . LYS A 1 490 ? 2.525 6.823 11.986 1.00 71.94 490 LYS A O 1
ATOM 3916 N N . ILE A 1 491 ? 2.039 5.743 10.081 1.00 75.31 491 ILE A N 1
ATOM 3917 C CA . ILE A 1 491 ? 1.752 6.947 9.310 1.00 75.31 491 ILE A CA 1
ATOM 3918 C C . ILE A 1 491 ? 0.393 7.473 9.753 1.00 75.31 491 ILE A C 1
ATOM 3920 O O . ILE A 1 491 ? -0.620 6.793 9.615 1.00 75.31 491 ILE A O 1
ATOM 3924 N N . LEU A 1 492 ? 0.397 8.690 10.291 1.00 83.44 492 LEU A N 1
ATOM 3925 C CA . LEU A 1 492 ? -0.808 9.382 10.748 1.00 83.44 492 LEU A CA 1
ATOM 3926 C C . LEU A 1 492 ? -1.375 10.336 9.698 1.00 83.44 492 LEU A C 1
ATOM 3928 O O . LEU A 1 492 ? -2.510 10.767 9.838 1.00 83.44 492 LEU A O 1
ATOM 3932 N N . ASP A 1 493 ? -0.612 10.634 8.650 1.00 87.00 493 ASP A N 1
ATOM 3933 C CA . ASP A 1 493 ? -1.009 11.534 7.574 1.00 87.00 493 ASP A CA 1
ATOM 3934 C C . ASP A 1 493 ? -0.983 10.739 6.260 1.00 87.00 493 ASP A C 1
ATOM 3936 O O . ASP A 1 493 ? 0.090 10.379 5.777 1.00 87.00 493 ASP A O 1
ATOM 3940 N N . ILE A 1 494 ? -2.148 10.418 5.698 1.00 85.75 494 ILE A N 1
ATOM 3941 C CA . ILE A 1 494 ? -2.293 9.663 4.444 1.00 85.75 494 ILE A CA 1
ATOM 3942 C C . ILE A 1 494 ? -2.430 10.639 3.279 1.00 85.75 494 ILE A C 1
ATOM 3944 O O . ILE A 1 494 ? -3.173 11.614 3.363 1.00 85.75 494 ILE A O 1
ATOM 3948 N N . GLN A 1 495 ? -1.753 10.347 2.172 1.00 85.81 495 GLN A N 1
ATOM 3949 C CA . GLN A 1 495 ? -1.887 11.096 0.926 1.00 85.81 495 GLN A CA 1
ATOM 3950 C C . GLN A 1 495 ? -2.937 10.422 0.043 1.00 85.81 495 GLN A C 1
ATOM 3952 O O . GLN A 1 495 ? -2.741 9.281 -0.373 1.00 85.81 495 GLN A O 1
ATOM 3957 N N . VAL A 1 496 ? -4.026 11.121 -0.268 1.00 85.62 496 VAL A N 1
ATOM 3958 C CA . VAL A 1 496 ? -5.045 10.639 -1.212 1.00 85.62 496 VAL A CA 1
ATOM 3959 C C . VAL A 1 496 ? -5.099 11.538 -2.434 1.00 85.62 496 VAL A C 1
ATOM 3961 O O . VAL A 1 496 ? -4.938 12.753 -2.326 1.00 85.62 496 VAL A O 1
ATOM 3964 N N . CYS A 1 497 ? -5.317 10.949 -3.606 1.00 85.25 497 CYS A N 1
ATOM 3965 C CA . CYS A 1 497 ? -5.501 11.724 -4.823 1.00 85.25 497 CYS A CA 1
ATOM 3966 C C . CYS A 1 497 ? -6.911 12.321 -4.832 1.00 85.25 497 CYS A C 1
ATOM 3968 O O . CYS A 1 497 ? -7.900 11.589 -4.823 1.00 85.25 497 CYS A O 1
ATOM 3970 N N . GLU A 1 498 ? -7.013 13.643 -4.902 1.00 80.69 498 GLU A N 1
ATOM 3971 C CA . GLU A 1 498 ? -8.261 14.317 -5.239 1.00 80.69 498 GLU A CA 1
ATOM 3972 C C . GLU A 1 498 ? -8.410 14.227 -6.758 1.00 80.69 498 GLU A C 1
ATOM 3974 O O . GLU A 1 498 ? -7.728 14.905 -7.526 1.00 80.69 498 GLU A O 1
ATOM 3979 N N . THR A 1 499 ? -9.220 13.287 -7.232 1.00 65.38 499 THR A N 1
ATOM 3980 C CA . THR A 1 499 ? -9.414 13.108 -8.671 1.00 65.38 499 THR A CA 1
ATOM 3981 C C . THR A 1 499 ? -10.143 14.312 -9.265 1.00 65.38 499 THR A C 1
ATOM 3983 O O . THR A 1 499 ? -11.277 14.601 -8.891 1.00 65.38 499 THR A O 1
ATOM 3986 N N . VAL A 1 500 ? -9.514 14.973 -10.240 1.00 54.50 500 VAL A N 1
ATOM 3987 C CA . VAL A 1 500 ? -10.092 16.079 -11.021 1.00 54.50 500 VAL A CA 1
ATOM 3988 C C . VAL A 1 500 ? -10.953 15.511 -12.164 1.00 54.50 500 VAL A C 1
ATOM 3990 O O . VAL A 1 500 ? -10.562 15.574 -13.323 1.00 54.50 500 VAL A O 1
ATOM 3993 N N . SER A 1 501 ? -12.065 14.843 -11.839 1.00 53.31 501 SER A N 1
ATOM 3994 C CA . SER A 1 501 ? -13.257 14.606 -12.692 1.00 53.31 501 SER A CA 1
ATOM 3995 C C . SER A 1 501 ? -14.124 13.496 -12.078 1.00 53.31 501 SER A C 1
ATOM 3997 O O . SER A 1 501 ? -13.602 12.470 -11.648 1.00 53.31 501 SER A O 1
ATOM 3999 N N . GLU A 1 502 ? -15.449 13.677 -12.091 1.00 50.66 502 GLU A N 1
ATOM 4000 C CA . GLU A 1 502 ? -16.458 12.658 -11.735 1.00 50.66 502 GLU A CA 1
ATOM 4001 C C . GLU A 1 502 ? -16.610 11.549 -12.794 1.00 50.66 502 GLU A C 1
ATOM 4003 O O . GLU A 1 502 ? -17.431 10.640 -12.650 1.00 50.66 502 GLU A O 1
ATOM 4008 N N . ASP A 1 503 ? -15.833 11.610 -13.876 1.00 53.03 503 ASP A N 1
ATOM 4009 C CA . ASP A 1 503 ? -15.856 10.588 -14.906 1.00 53.03 503 ASP A CA 1
ATOM 4010 C C . ASP A 1 503 ? -15.495 9.204 -14.344 1.00 53.03 503 ASP A C 1
ATOM 4012 O O . ASP A 1 503 ? -14.727 9.051 -13.391 1.00 53.03 503 ASP A O 1
ATOM 4016 N N . LYS A 1 504 ? -16.070 8.173 -14.972 1.00 56.72 504 LYS A N 1
ATOM 4017 C CA . LYS A 1 504 ? -15.775 6.755 -14.723 1.00 56.72 504 LYS A CA 1
ATOM 4018 C C . LYS A 1 504 ? -14.271 6.514 -14.564 1.00 56.72 504 LYS A C 1
ATOM 4020 O O . LYS A 1 504 ? -13.463 7.256 -15.116 1.00 56.72 504 LYS A O 1
ATOM 4025 N N . MET A 1 505 ? -13.893 5.446 -13.862 1.00 63.62 505 MET A N 1
ATOM 4026 C CA . MET A 1 505 ? -12.489 5.036 -13.773 1.00 63.62 505 MET A CA 1
ATOM 4027 C C . MET A 1 505 ? -11.876 4.980 -15.179 1.00 63.62 505 MET A C 1
ATOM 4029 O O . MET A 1 505 ? -12.347 4.235 -16.035 1.00 63.62 505 MET A O 1
ATOM 4033 N N . ARG A 1 506 ? -10.869 5.819 -15.439 1.00 64.12 506 ARG A N 1
ATOM 4034 C CA . ARG A 1 506 ? -10.246 5.955 -16.757 1.00 64.12 506 ARG A CA 1
ATOM 4035 C C . ARG A 1 506 ? -8.796 5.547 -16.666 1.00 64.12 506 ARG A C 1
ATOM 4037 O O . ARG A 1 506 ? -7.986 6.259 -16.086 1.00 64.12 506 ARG A O 1
ATOM 4044 N N . ILE A 1 507 ? -8.473 4.440 -17.313 1.00 63.41 507 ILE A N 1
ATOM 4045 C CA . ILE A 1 507 ? -7.098 4.126 -17.658 1.00 63.41 507 ILE A CA 1
ATOM 4046 C C . ILE A 1 507 ? -6.901 4.472 -19.132 1.00 63.41 507 ILE A C 1
ATOM 4048 O O . ILE A 1 507 ? -7.646 4.021 -20.003 1.00 63.41 507 ILE A O 1
ATOM 4052 N N . SER A 1 508 ? -5.934 5.348 -19.393 1.00 63.12 508 SER A N 1
ATOM 4053 C CA . SER A 1 508 ? -5.684 5.864 -20.734 1.00 63.12 508 SER A CA 1
ATOM 4054 C C . SER A 1 508 ? -4.888 4.849 -21.553 1.00 63.12 508 SER A C 1
ATOM 4056 O O . SER A 1 508 ? -3.901 4.304 -21.047 1.00 63.12 508 SER A O 1
ATOM 4058 N N . PRO A 1 509 ? -5.240 4.622 -22.832 1.00 60.59 509 PRO A N 1
ATOM 4059 C CA . PRO A 1 509 ? -4.358 3.895 -23.725 1.00 60.59 509 PRO A CA 1
ATOM 4060 C C . PRO A 1 509 ? -3.061 4.690 -23.890 1.00 60.59 509 PRO A C 1
ATOM 4062 O O . PRO A 1 509 ? -3.067 5.900 -24.129 1.00 60.59 509 PRO A O 1
ATOM 4065 N N . LEU A 1 510 ? -1.937 4.000 -23.746 1.00 65.38 510 LEU A N 1
ATOM 4066 C CA . LEU A 1 510 ? -0.624 4.615 -23.843 1.00 65.38 510 LEU A CA 1
ATOM 4067 C C . LEU A 1 510 ? -0.297 4.913 -25.314 1.00 65.38 510 LEU A C 1
ATOM 4069 O O . LEU A 1 510 ? -0.292 3.995 -26.128 1.00 65.38 510 LEU A O 1
ATOM 4073 N N . ILE A 1 511 ? 0.044 6.160 -25.644 1.00 61.31 511 ILE A N 1
ATOM 4074 C CA . ILE A 1 511 ? 0.550 6.560 -26.969 1.00 61.31 511 ILE A CA 1
ATOM 4075 C C . ILE A 1 511 ? 2.068 6.745 -26.878 1.00 61.31 511 ILE A C 1
ATOM 4077 O O . ILE A 1 511 ? 2.553 7.302 -25.891 1.00 61.31 511 ILE A O 1
ATOM 4081 N N . ALA A 1 512 ? 2.815 6.299 -27.896 1.00 64.88 512 ALA A N 1
ATOM 4082 C CA . ALA A 1 512 ? 4.260 6.511 -27.980 1.00 64.88 512 ALA A CA 1
ATOM 4083 C C . ALA A 1 512 ? 4.586 8.014 -27.860 1.00 64.88 512 ALA A C 1
ATOM 4085 O O . ALA A 1 512 ? 4.211 8.794 -28.736 1.00 64.88 512 ALA A O 1
ATOM 4086 N N . PRO A 1 513 ? 5.274 8.454 -26.793 1.00 69.25 513 PRO A N 1
ATOM 4087 C CA . PRO A 1 513 ? 5.453 9.881 -26.540 1.00 69.25 513 PRO A CA 1
ATOM 4088 C C . PRO A 1 513 ? 6.675 10.464 -27.264 1.00 69.25 513 PRO A C 1
ATOM 4090 O O . PRO A 1 513 ? 6.942 11.658 -27.134 1.00 69.25 513 PRO A O 1
ATOM 4093 N N . CYS A 1 514 ? 7.474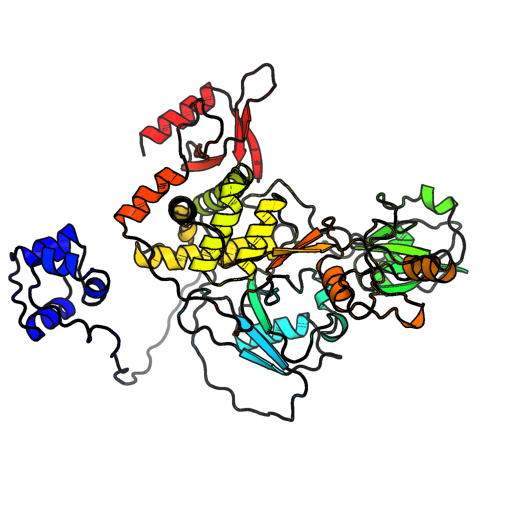 9.633 -27.943 1.00 75.75 514 CYS A N 1
ATOM 4094 C CA . CYS A 1 514 ? 8.714 10.040 -28.597 1.00 75.75 514 CYS A CA 1
ATOM 4095 C C . CYS A 1 514 ? 9.207 9.009 -29.624 1.00 75.75 514 CYS A C 1
ATOM 4097 O O . CYS A 1 514 ? 8.747 7.869 -29.661 1.00 75.75 514 CYS A O 1
ATOM 4099 N N . THR A 1 515 ? 10.194 9.411 -30.426 1.00 79.62 515 THR A N 1
ATOM 4100 C CA . THR A 1 515 ? 10.906 8.528 -31.367 1.00 79.62 515 THR A CA 1
ATOM 4101 C C . THR A 1 515 ? 11.943 7.643 -30.657 1.00 79.62 515 THR A C 1
ATOM 4103 O O . THR A 1 515 ? 12.445 7.989 -29.585 1.00 79.62 515 THR A O 1
ATOM 4106 N N . TRP A 1 516 ? 12.375 6.536 -31.278 1.00 75.81 516 TRP A N 1
ATOM 4107 C CA . TRP A 1 516 ? 13.444 5.671 -30.736 1.00 75.81 516 TRP A CA 1
ATOM 4108 C C . TRP A 1 516 ? 14.748 6.432 -30.442 1.00 75.81 516 TRP A C 1
ATOM 4110 O O . TRP A 1 516 ? 15.399 6.225 -29.415 1.00 75.81 516 TRP A O 1
ATOM 4120 N N . LYS A 1 517 ? 15.123 7.375 -31.316 1.00 79.31 517 LYS A N 1
ATOM 4121 C CA . LYS A 1 517 ? 16.310 8.224 -31.130 1.00 79.31 517 LYS A CA 1
ATOM 4122 C C . LYS A 1 517 ? 16.198 9.069 -29.863 1.00 79.31 517 LYS A C 1
ATOM 4124 O O . LYS A 1 517 ? 17.180 9.243 -29.141 1.00 79.31 517 LYS A O 1
ATOM 4129 N N . GLU A 1 518 ? 15.017 9.607 -29.591 1.00 80.69 518 GLU A N 1
ATOM 4130 C CA . GLU A 1 518 ? 14.752 10.369 -28.375 1.00 80.69 518 GLU A CA 1
ATOM 4131 C C . GLU A 1 518 ? 14.672 9.486 -27.137 1.00 80.69 518 GLU A C 1
ATOM 4133 O O . GLU A 1 518 ? 15.156 9.902 -26.085 1.00 80.69 518 GLU A O 1
ATOM 4138 N N . PHE A 1 519 ? 14.122 8.280 -27.271 1.00 81.69 519 PHE A N 1
ATOM 4139 C CA . PHE A 1 519 ? 14.108 7.277 -26.216 1.00 81.69 519 PHE A CA 1
ATOM 4140 C C . PHE A 1 519 ? 15.532 6.899 -25.796 1.00 81.69 519 PHE A C 1
ATOM 4142 O O . PHE A 1 519 ? 15.868 6.977 -24.622 1.00 81.69 519 PHE A O 1
ATOM 4149 N N . LYS A 1 520 ? 16.440 6.636 -26.744 1.00 81.06 520 LYS A N 1
ATOM 4150 C CA . LYS A 1 520 ? 17.854 6.370 -26.427 1.00 81.06 520 LYS A CA 1
ATOM 4151 C C . LYS A 1 520 ? 18.545 7.570 -25.768 1.00 81.06 520 LYS A C 1
ATOM 4153 O O . LYS A 1 520 ? 19.325 7.409 -24.832 1.00 81.06 520 LYS A O 1
ATOM 4158 N N . LYS A 1 521 ? 18.252 8.791 -26.232 1.00 84.88 521 LYS A N 1
ATOM 4159 C CA . LYS A 1 521 ? 18.801 10.031 -25.653 1.00 84.88 521 LYS A CA 1
ATOM 4160 C C . LYS A 1 521 ? 18.255 10.341 -24.256 1.00 84.88 521 LYS A C 1
ATOM 4162 O O . LYS A 1 521 ? 18.892 11.100 -23.522 1.00 84.88 521 LYS A O 1
ATOM 4167 N N . SER A 1 522 ? 17.112 9.772 -23.874 1.00 82.62 522 SER A N 1
ATOM 4168 C CA . SER A 1 522 ? 16.472 10.031 -22.583 1.00 82.62 522 SER A CA 1
ATOM 4169 C C . SER A 1 522 ? 17.335 9.575 -21.399 1.00 82.62 522 SER A C 1
ATOM 4171 O O . SER A 1 522 ? 17.280 10.179 -20.331 1.00 82.62 522 SER A O 1
ATOM 4173 N N . LEU A 1 523 ? 18.212 8.585 -21.599 1.00 83.06 523 LEU A N 1
ATOM 4174 C CA . LEU A 1 523 ? 19.101 8.060 -20.561 1.00 83.06 523 LEU A CA 1
ATOM 4175 C C . LEU A 1 523 ? 20.014 9.141 -19.953 1.00 83.06 523 LEU A C 1
ATOM 4177 O O . LEU A 1 523 ? 20.357 9.093 -18.772 1.00 83.06 523 LEU A O 1
ATOM 4181 N N . THR A 1 524 ? 20.346 10.177 -20.731 1.00 83.50 524 THR A N 1
ATOM 4182 C CA . THR A 1 524 ? 21.151 11.321 -20.264 1.00 83.50 524 THR A CA 1
ATOM 4183 C C . THR A 1 524 ? 20.488 12.087 -19.112 1.00 83.50 524 THR A C 1
ATOM 4185 O O . THR A 1 524 ? 21.171 12.717 -18.302 1.00 83.50 524 THR A O 1
ATOM 4188 N N . TYR A 1 525 ? 19.162 11.993 -18.979 1.00 82.62 525 TYR A N 1
ATOM 4189 C CA . TYR A 1 525 ? 18.398 12.658 -17.928 1.00 82.62 525 TYR A CA 1
ATOM 4190 C C . TYR A 1 525 ? 18.507 11.955 -16.572 1.00 82.62 525 TYR A C 1
ATOM 4192 O O . TYR A 1 525 ? 18.307 12.621 -15.553 1.00 82.62 525 TYR A O 1
ATOM 4200 N N . LEU A 1 526 ? 18.887 10.670 -16.549 1.00 78.00 526 LEU A N 1
ATOM 4201 C CA . LEU A 1 526 ? 19.110 9.891 -15.327 1.00 78.00 526 LEU A CA 1
ATOM 4202 C C . LEU A 1 526 ? 20.469 10.195 -14.659 1.00 78.00 526 LEU A C 1
ATOM 4204 O O . LEU A 1 526 ? 20.742 9.714 -13.562 1.00 78.00 526 LEU A O 1
ATOM 4208 N N . LYS A 1 527 ? 21.316 11.024 -15.298 1.00 74.94 527 LYS A N 1
ATOM 4209 C CA . LYS A 1 527 ? 22.653 11.432 -14.820 1.00 74.94 527 LYS A CA 1
ATOM 4210 C C . LYS A 1 527 ? 23.535 10.241 -14.404 1.00 74.94 527 LYS A C 1
ATOM 4212 O O . LYS A 1 527 ? 24.146 10.264 -13.334 1.00 74.94 527 LYS A O 1
ATOM 4217 N N . ILE A 1 528 ? 23.600 9.214 -15.256 1.00 76.38 528 ILE A N 1
ATOM 4218 C CA . ILE A 1 528 ? 24.509 8.075 -15.068 1.00 76.38 528 ILE A CA 1
ATOM 4219 C C . ILE A 1 528 ? 25.946 8.533 -15.304 1.00 76.38 528 ILE A C 1
ATOM 4221 O O . ILE A 1 528 ? 26.238 9.240 -16.268 1.00 76.38 528 ILE A O 1
ATOM 4225 N N . VAL A 1 529 ? 26.841 8.157 -14.404 1.00 73.56 529 VAL A N 1
ATOM 4226 C CA . VAL A 1 529 ? 28.209 8.684 -14.319 1.00 73.56 529 VAL A CA 1
ATOM 4227 C C . VAL A 1 529 ? 29.177 7.634 -13.772 1.00 73.56 529 VAL A C 1
ATOM 4229 O O . VAL A 1 529 ? 28.738 6.694 -13.104 1.00 73.56 529 VAL A O 1
ATOM 4232 N N . PRO A 1 530 ? 30.495 7.795 -13.992 1.00 71.56 530 PRO A N 1
ATOM 4233 C CA . PRO A 1 530 ? 31.488 6.867 -13.461 1.00 71.56 530 PRO A CA 1
ATOM 4234 C C . PRO A 1 530 ? 31.481 6.813 -11.924 1.00 71.56 530 PRO A C 1
ATOM 4236 O O . PRO A 1 530 ? 31.275 7.853 -11.288 1.00 71.56 530 PRO A O 1
ATOM 4239 N N . PRO A 1 531 ? 31.779 5.662 -11.306 1.00 66.56 531 PRO A N 1
ATOM 4240 C CA . PRO A 1 531 ? 31.728 5.493 -9.849 1.00 66.56 531 PRO A CA 1
ATOM 4241 C C . PRO A 1 531 ? 32.694 6.427 -9.086 1.00 66.56 531 PRO A C 1
ATOM 4243 O O . PRO A 1 531 ? 32.357 6.900 -8.000 1.00 66.56 531 PRO A O 1
ATOM 4246 N N . ASN A 1 532 ? 33.835 6.794 -9.689 1.00 65.62 532 ASN A N 1
ATOM 4247 C CA . ASN A 1 532 ? 34.888 7.634 -9.074 1.00 65.62 532 ASN A CA 1
ATOM 4248 C C . ASN A 1 532 ? 34.627 9.140 -9.160 1.00 65.62 532 ASN A C 1
ATOM 4250 O O . ASN A 1 532 ? 35.353 9.965 -8.606 1.00 65.62 532 ASN A O 1
ATOM 4254 N N . SER A 1 533 ? 33.579 9.541 -9.859 1.00 63.22 533 SER A N 1
ATOM 4255 C CA . SER A 1 533 ? 33.372 10.935 -10.214 1.00 63.22 533 SER A CA 1
ATOM 4256 C C . SER A 1 533 ? 32.882 11.765 -8.994 1.00 63.22 533 SER A C 1
ATOM 4258 O O . SER A 1 533 ? 32.101 11.273 -8.187 1.00 63.22 533 SER A O 1
ATOM 4260 N N . SER A 1 534 ? 33.279 13.039 -8.863 1.00 59.97 534 SER A N 1
ATOM 4261 C CA . SER A 1 534 ? 33.135 13.887 -7.646 1.00 59.97 534 SER A CA 1
ATOM 4262 C C . SER A 1 534 ? 31.790 14.608 -7.377 1.00 59.97 534 SER A C 1
ATOM 4264 O O . SER A 1 534 ? 31.712 15.449 -6.487 1.00 59.97 534 SER A O 1
ATOM 4266 N N . SER A 1 535 ? 30.716 14.356 -8.125 1.00 57.69 535 SER A N 1
ATOM 4267 C CA . SER A 1 535 ? 29.454 15.105 -8.012 1.00 57.69 535 SER A CA 1
ATOM 4268 C C . SER A 1 535 ? 28.470 14.440 -7.058 1.00 57.69 535 SER A C 1
ATOM 4270 O O . SER A 1 535 ? 28.355 13.221 -7.021 1.00 57.69 535 SER A O 1
ATOM 4272 N N . SER A 1 536 ? 27.683 15.258 -6.375 1.00 54.66 536 SER A N 1
ATOM 4273 C CA . SER A 1 536 ? 26.898 14.913 -5.190 1.00 54.66 536 SER A CA 1
ATOM 4274 C C . SER A 1 536 ? 25.577 14.155 -5.410 1.00 54.66 536 SER A C 1
ATOM 4276 O O . SER A 1 536 ? 24.905 13.862 -4.428 1.00 54.66 536 SER A O 1
ATOM 4278 N N . LYS A 1 537 ? 25.163 13.820 -6.645 1.00 56.81 537 LYS A N 1
ATOM 4279 C CA . LYS A 1 537 ? 23.927 13.040 -6.911 1.00 56.81 537 LYS A CA 1
ATOM 4280 C C . LYS A 1 537 ? 24.097 12.121 -8.116 1.00 56.81 537 LYS A C 1
ATOM 4282 O O . LYS A 1 537 ? 24.054 12.610 -9.248 1.00 56.81 537 LYS A O 1
ATOM 4287 N N . ARG A 1 538 ? 24.340 10.823 -7.903 1.00 71.50 538 ARG A N 1
ATOM 4288 C CA . ARG A 1 538 ? 24.808 9.934 -8.979 1.00 71.50 538 ARG A CA 1
ATOM 4289 C C . ARG A 1 538 ? 24.191 8.540 -8.927 1.00 71.50 538 ARG A C 1
ATOM 4291 O O . ARG A 1 538 ? 24.150 7.908 -7.877 1.00 71.50 538 ARG A O 1
ATOM 4298 N N . VAL A 1 539 ? 23.759 8.074 -10.096 1.00 76.81 539 VAL A N 1
ATOM 4299 C CA . VAL A 1 539 ? 23.514 6.660 -10.386 1.00 76.81 539 VAL A CA 1
ATOM 4300 C C . VAL A 1 539 ? 24.716 6.153 -11.177 1.00 76.81 539 VAL A C 1
ATOM 4302 O O . VAL A 1 539 ? 25.240 6.868 -12.032 1.00 76.81 539 VAL A O 1
ATOM 4305 N N . THR A 1 540 ? 25.183 4.948 -10.897 1.00 81.25 540 THR A N 1
ATOM 4306 C CA . THR A 1 540 ? 26.275 4.313 -11.639 1.00 81.25 540 THR A CA 1
ATOM 4307 C C . THR A 1 540 ? 25.964 2.839 -11.860 1.00 81.25 540 THR A C 1
ATOM 4309 O O . THR A 1 540 ? 24.910 2.359 -11.448 1.00 81.25 540 THR A O 1
ATOM 4312 N N . TYR A 1 541 ? 26.857 2.135 -12.540 1.00 79.94 541 TYR A N 1
ATOM 4313 C CA . TYR A 1 541 ? 26.764 0.697 -12.729 1.00 79.94 541 TYR A CA 1
ATOM 4314 C C . TYR A 1 541 ? 27.853 -0.005 -11.910 1.00 79.94 541 TYR A C 1
ATOM 4316 O O . TYR A 1 541 ? 28.941 0.536 -11.718 1.00 79.94 541 TYR A O 1
ATOM 4324 N N . THR A 1 542 ? 27.564 -1.199 -11.402 1.00 74.06 542 THR A N 1
ATOM 4325 C CA . THR A 1 542 ? 28.583 -2.080 -10.820 1.00 74.06 542 THR A CA 1
ATOM 4326 C C . THR A 1 542 ? 29.351 -2.807 -11.923 1.00 74.06 542 THR A C 1
ATOM 4328 O O . THR A 1 542 ? 28.971 -2.769 -13.098 1.00 74.06 542 THR A O 1
ATOM 4331 N N . SER A 1 543 ? 30.416 -3.521 -11.551 1.00 67.50 543 SER A N 1
ATOM 4332 C CA . SER A 1 543 ? 31.161 -4.388 -12.470 1.00 67.50 543 SER A CA 1
ATOM 4333 C C . SER A 1 543 ? 30.316 -5.498 -13.103 1.00 67.50 543 SER A C 1
ATOM 4335 O O . SER A 1 543 ? 30.647 -5.979 -14.183 1.00 67.50 543 SER A O 1
ATOM 4337 N N . GLU A 1 544 ? 29.227 -5.892 -12.449 1.00 69.31 544 GLU A N 1
ATOM 4338 C CA . GLU A 1 544 ? 28.258 -6.903 -12.884 1.00 69.31 544 GLU A CA 1
ATOM 4339 C C . GLU A 1 544 ? 27.149 -6.295 -13.766 1.00 69.31 544 GLU A C 1
ATOM 4341 O O . GLU A 1 544 ? 26.265 -7.001 -14.247 1.00 69.31 544 GLU A O 1
ATOM 4346 N N . GLY A 1 545 ? 27.184 -4.977 -14.003 1.00 70.00 545 GLY A N 1
ATOM 4347 C CA . GLY A 1 545 ? 26.201 -4.267 -14.820 1.00 70.00 545 GLY A CA 1
ATOM 4348 C C . GLY A 1 545 ? 24.892 -3.952 -14.091 1.00 70.00 545 GLY A C 1
ATOM 4349 O O . GLY A 1 545 ? 23.886 -3.651 -14.745 1.00 70.00 545 GLY A O 1
ATOM 4350 N N . TYR A 1 546 ? 24.885 -4.002 -12.755 1.00 80.94 546 TYR A N 1
ATOM 4351 C CA . TYR A 1 546 ? 23.741 -3.588 -11.948 1.00 80.94 546 TYR A CA 1
ATOM 4352 C C . TYR A 1 546 ? 23.756 -2.083 -11.733 1.00 80.94 546 TYR A C 1
ATOM 4354 O O . TYR A 1 546 ? 24.775 -1.504 -11.372 1.00 80.94 546 TYR A O 1
ATOM 4362 N N . LEU A 1 547 ? 22.617 -1.435 -11.964 1.00 83.81 547 LEU A N 1
ATOM 4363 C CA . LEU A 1 547 ? 22.450 -0.023 -11.647 1.00 83.81 547 LEU A CA 1
ATOM 4364 C C . LEU A 1 547 ? 22.468 0.133 -10.120 1.00 83.81 547 LEU A C 1
ATOM 4366 O O . LEU A 1 547 ? 21.764 -0.602 -9.433 1.00 83.81 547 LEU A O 1
ATOM 4370 N N . THR A 1 548 ? 23.233 1.082 -9.591 1.00 86.06 548 THR A N 1
ATOM 4371 C CA . THR A 1 548 ? 23.362 1.386 -8.155 1.00 86.06 548 THR A CA 1
ATOM 4372 C C . THR A 1 548 ? 23.366 2.897 -7.924 1.00 86.06 548 THR A C 1
ATOM 4374 O O . THR A 1 548 ? 23.654 3.682 -8.832 1.00 86.06 548 THR A O 1
ATOM 4377 N N . VAL A 1 549 ? 23.022 3.325 -6.710 1.00 87.00 549 VAL A N 1
ATOM 4378 C CA . VAL A 1 549 ? 22.861 4.737 -6.352 1.00 87.00 549 VAL A CA 1
ATOM 4379 C C . VAL A 1 549 ? 23.892 5.135 -5.309 1.00 87.00 549 VAL A C 1
ATOM 4381 O O . VAL A 1 549 ? 23.979 4.519 -4.251 1.00 87.00 549 VAL A O 1
ATOM 4384 N N . PHE A 1 550 ? 24.656 6.186 -5.598 1.00 85.94 550 PHE A N 1
ATOM 4385 C CA . PHE A 1 550 ? 25.555 6.803 -4.631 1.00 85.94 550 PHE A CA 1
ATOM 4386 C C . PHE A 1 550 ? 24.741 7.526 -3.553 1.00 85.94 550 PHE A C 1
ATOM 4388 O O . PHE A 1 550 ? 23.864 8.332 -3.875 1.00 85.94 550 PHE A O 1
ATOM 4395 N N . ILE A 1 551 ? 25.050 7.243 -2.289 1.00 84.31 551 ILE A N 1
ATOM 4396 C CA . ILE A 1 551 ? 24.357 7.803 -1.129 1.00 84.31 551 ILE A CA 1
ATOM 4397 C C . ILE A 1 551 ? 25.175 8.946 -0.534 1.00 84.31 551 ILE A C 1
ATOM 4399 O O . ILE A 1 551 ? 24.733 10.093 -0.560 1.00 84.31 551 ILE A O 1
ATOM 4403 N N . GLU A 1 552 ? 26.373 8.649 -0.030 1.00 83.06 552 GLU A N 1
ATOM 4404 C CA . GLU A 1 552 ? 27.245 9.631 0.617 1.00 83.06 552 GLU A CA 1
ATOM 4405 C C . GLU A 1 552 ? 28.702 9.148 0.702 1.00 83.06 552 GLU A C 1
ATOM 4407 O O . GLU A 1 552 ? 29.037 8.028 0.309 1.00 83.06 552 GLU A O 1
ATOM 4412 N N . ILE A 1 553 ? 29.586 10.009 1.210 1.00 80.19 553 ILE A N 1
ATOM 4413 C CA . ILE A 1 553 ? 30.969 9.656 1.553 1.00 80.19 553 ILE A CA 1
ATOM 4414 C C . ILE A 1 553 ? 30.993 9.222 3.022 1.00 80.19 553 ILE A C 1
ATOM 4416 O O . ILE A 1 553 ? 30.429 9.904 3.878 1.00 80.19 553 ILE A O 1
ATOM 4420 N N . SER A 1 554 ? 31.646 8.097 3.309 1.00 76.38 554 SER A N 1
ATOM 4421 C CA . SER A 1 554 ? 31.813 7.578 4.664 1.00 76.38 554 SER A CA 1
ATOM 4422 C C . SER A 1 554 ? 32.562 8.578 5.545 1.00 76.38 554 SER A C 1
ATOM 4424 O O . SER A 1 554 ? 33.548 9.182 5.127 1.00 76.38 554 SER A O 1
ATOM 4426 N N . LYS A 1 555 ? 32.110 8.714 6.795 1.00 70.12 555 LYS A N 1
ATOM 4427 C CA . LYS A 1 555 ? 32.755 9.545 7.826 1.00 70.12 555 LYS A CA 1
ATOM 4428 C C . LYS A 1 555 ? 33.904 8.822 8.551 1.00 70.12 555 LYS A C 1
ATOM 4430 O O . LYS A 1 555 ? 34.480 9.385 9.477 1.00 70.12 555 LYS A O 1
ATOM 4435 N N . SER A 1 556 ? 34.197 7.571 8.183 1.00 67.50 556 SER A N 1
ATOM 4436 C CA . SER A 1 556 ? 35.299 6.777 8.744 1.00 67.50 556 SER A CA 1
ATOM 4437 C C . SER A 1 556 ? 36.677 7.296 8.319 1.00 67.50 556 SER A C 1
ATOM 4439 O O . SER A 1 556 ? 36.802 7.997 7.320 1.00 67.50 556 SER A O 1
ATOM 4441 N N . SER A 1 557 ? 37.723 6.904 9.055 1.00 52.34 557 SER A N 1
ATOM 4442 C CA . SER A 1 557 ? 39.129 7.232 8.757 1.00 52.34 557 SER A CA 1
ATOM 4443 C C . SER A 1 557 ? 39.592 6.764 7.373 1.00 52.34 557 SER A C 1
ATOM 4445 O O . SER A 1 557 ? 40.495 7.359 6.794 1.00 52.34 557 SER A O 1
ATOM 4447 N N . GLU A 1 558 ? 38.961 5.724 6.828 1.00 60.12 558 GLU A N 1
ATOM 4448 C CA . GLU A 1 558 ? 39.075 5.355 5.419 1.00 60.12 558 GLU A CA 1
ATOM 4449 C C . GLU A 1 558 ? 37.979 6.080 4.623 1.00 60.12 558 GLU A C 1
ATOM 4451 O O . GLU A 1 558 ? 36.788 5.890 4.894 1.00 60.12 558 GLU A O 1
ATOM 4456 N N . LEU A 1 559 ? 38.382 6.917 3.656 1.00 63.53 559 LEU A N 1
ATOM 4457 C CA . LEU A 1 559 ? 37.516 7.649 2.719 1.00 63.53 559 LEU A CA 1
ATOM 4458 C C . LEU A 1 559 ? 36.780 6.670 1.781 1.00 63.53 559 LEU A C 1
ATOM 4460 O O . LEU A 1 559 ? 37.112 6.525 0.607 1.00 63.53 559 LEU A O 1
ATOM 4464 N N . GLY A 1 560 ? 35.792 5.951 2.309 1.00 75.06 560 GLY A N 1
ATOM 4465 C CA . GLY A 1 560 ? 34.918 5.066 1.541 1.00 75.06 560 GLY A CA 1
ATOM 4466 C C . GLY A 1 560 ? 33.733 5.818 0.936 1.00 75.06 560 GLY A C 1
ATOM 4467 O O . GLY A 1 560 ? 33.280 6.826 1.475 1.00 75.06 560 GLY A O 1
ATOM 4468 N N . ARG A 1 561 ? 33.178 5.325 -0.170 1.00 82.56 561 ARG A N 1
ATOM 4469 C CA . ARG A 1 561 ? 31.910 5.815 -0.734 1.00 82.56 561 ARG A CA 1
ATOM 4470 C C . ARG A 1 561 ? 30.803 4.808 -0.474 1.00 82.56 561 ARG A C 1
ATOM 4472 O O . ARG A 1 561 ? 30.996 3.613 -0.681 1.00 82.56 561 ARG A O 1
ATOM 4479 N N . ILE A 1 562 ? 29.647 5.298 -0.048 1.00 85.94 562 ILE A N 1
ATOM 4480 C CA . ILE A 1 562 ? 28.489 4.477 0.287 1.00 85.94 562 ILE A CA 1
ATOM 4481 C C . ILE A 1 562 ? 27.554 4.422 -0.918 1.00 85.94 562 ILE A C 1
ATOM 4483 O O . ILE A 1 562 ? 27.090 5.454 -1.410 1.00 85.94 562 ILE A O 1
ATOM 4487 N N . PHE A 1 563 ? 27.263 3.210 -1.377 1.00 87.56 563 PHE A N 1
ATOM 4488 C CA . PHE A 1 563 ? 26.340 2.935 -2.468 1.00 87.56 563 PHE A CA 1
ATOM 4489 C C . PHE A 1 563 ? 25.209 2.032 -1.992 1.00 87.56 563 PHE A C 1
ATOM 4491 O O . PHE A 1 563 ? 25.393 1.166 -1.141 1.00 87.56 563 PHE A O 1
ATOM 4498 N N . TYR A 1 564 ? 24.030 2.230 -2.560 1.00 89.25 564 TYR A N 1
ATOM 4499 C CA . TYR A 1 564 ? 22.879 1.376 -2.323 1.00 89.25 564 TYR A CA 1
ATOM 4500 C C . TYR A 1 564 ? 22.977 0.084 -3.137 1.00 89.25 564 TYR A C 1
ATOM 4502 O O . TYR A 1 564 ? 23.141 0.116 -4.358 1.00 89.25 564 TYR A O 1
ATOM 4510 N N . ASP A 1 565 ? 22.838 -1.050 -2.464 1.00 88.94 565 ASP A N 1
ATOM 4511 C CA . ASP A 1 565 ? 22.780 -2.370 -3.069 1.00 88.94 565 ASP A CA 1
ATOM 4512 C C . ASP A 1 565 ? 21.314 -2.769 -3.302 1.00 88.94 565 ASP A C 1
ATOM 4514 O O . ASP A 1 565 ? 20.595 -3.070 -2.346 1.00 88.94 565 ASP A O 1
ATOM 4518 N N . PRO A 1 566 ? 20.845 -2.803 -4.561 1.00 87.31 566 PRO A N 1
ATOM 4519 C CA . PRO A 1 566 ? 19.453 -3.111 -4.862 1.00 87.31 566 PRO A CA 1
ATOM 4520 C C . PRO A 1 566 ? 19.096 -4.593 -4.674 1.00 87.31 566 PRO A C 1
ATOM 4522 O O . PRO A 1 566 ? 17.913 -4.943 -4.675 1.00 87.31 566 PRO A O 1
ATOM 4525 N N . ILE A 1 567 ? 20.084 -5.481 -4.520 1.00 85.81 567 ILE A N 1
ATOM 4526 C CA . ILE A 1 567 ? 19.844 -6.907 -4.288 1.00 85.81 567 ILE A CA 1
ATOM 4527 C C . ILE A 1 567 ? 19.509 -7.139 -2.820 1.00 85.81 567 ILE A C 1
ATOM 4529 O O . ILE A 1 567 ? 18.479 -7.739 -2.509 1.00 85.81 567 ILE A O 1
ATOM 4533 N N . THR A 1 568 ? 20.349 -6.632 -1.917 1.00 85.19 568 THR A N 1
ATOM 4534 C CA . THR A 1 568 ? 20.156 -6.797 -0.467 1.00 85.19 568 THR A CA 1
ATOM 4535 C C . THR A 1 568 ? 19.255 -5.727 0.146 1.00 85.19 568 THR A C 1
ATOM 4537 O O . THR A 1 568 ? 18.693 -5.941 1.219 1.00 85.19 568 THR A O 1
ATOM 4540 N N . GLY A 1 569 ? 19.116 -4.583 -0.522 1.00 85.06 569 GLY A N 1
ATOM 4541 C CA . GLY A 1 569 ? 18.419 -3.396 -0.036 1.00 85.06 569 GLY A CA 1
ATOM 4542 C C . GLY A 1 569 ? 19.196 -2.566 0.985 1.00 85.06 569 GLY A C 1
ATOM 4543 O O . GLY A 1 569 ? 18.651 -1.603 1.528 1.00 85.06 569 GLY A O 1
ATOM 4544 N N . LYS A 1 570 ? 20.458 -2.928 1.243 1.00 86.56 570 LYS A N 1
ATOM 4545 C CA . LYS A 1 570 ? 21.341 -2.275 2.212 1.00 86.56 570 LYS A CA 1
ATOM 4546 C C . LYS A 1 570 ? 22.286 -1.292 1.532 1.00 86.56 570 LYS A C 1
ATOM 4548 O O . LYS A 1 570 ? 22.386 -1.224 0.310 1.00 86.56 570 LYS A O 1
ATOM 4553 N N . ASN A 1 571 ? 22.997 -0.525 2.346 1.00 88.50 571 ASN A N 1
ATOM 4554 C CA . ASN A 1 571 ? 24.073 0.334 1.879 1.00 88.50 571 ASN A CA 1
ATOM 4555 C C . ASN A 1 571 ? 25.419 -0.375 2.072 1.00 88.50 571 ASN A C 1
ATOM 4557 O O . ASN A 1 571 ? 25.715 -0.842 3.170 1.00 88.50 571 ASN A O 1
ATOM 4561 N N . ASN A 1 572 ? 26.237 -0.403 1.024 1.00 86.12 572 ASN A N 1
ATOM 4562 C CA . ASN A 1 572 ? 27.580 -0.972 1.028 1.00 86.12 572 ASN A CA 1
ATOM 4563 C C . ASN A 1 572 ? 28.622 0.142 0.885 1.00 86.12 572 ASN A C 1
ATOM 4565 O O . ASN A 1 572 ? 28.453 1.068 0.088 1.00 86.12 572 ASN A O 1
ATOM 4569 N N . THR A 1 573 ? 29.713 0.034 1.638 1.00 85.69 573 THR A N 1
ATOM 4570 C CA . THR A 1 573 ? 30.848 0.961 1.558 1.00 85.69 573 THR A CA 1
ATOM 4571 C C . THR A 1 573 ? 31.930 0.372 0.664 1.00 85.69 573 THR A C 1
ATOM 4573 O O . THR A 1 573 ? 32.324 -0.777 0.850 1.00 85.69 573 THR A O 1
ATOM 4576 N N . TYR A 1 574 ? 32.430 1.172 -0.274 1.00 82.25 574 TYR A N 1
ATOM 4577 C CA . TYR A 1 574 ? 33.480 0.788 -1.214 1.00 82.25 574 TYR A CA 1
ATOM 4578 C C . TYR A 1 574 ? 34.684 1.726 -1.102 1.00 82.25 574 TYR A C 1
ATOM 4580 O O . TYR A 1 574 ? 34.519 2.943 -0.976 1.00 82.25 574 TYR A O 1
ATOM 4588 N N . THR A 1 575 ? 35.892 1.169 -1.175 1.00 82.19 575 THR A N 1
ATOM 4589 C CA . THR A 1 575 ? 37.151 1.932 -1.215 1.00 82.19 575 THR A CA 1
ATOM 4590 C C . THR A 1 575 ? 37.431 2.473 -2.620 1.00 82.19 575 THR A C 1
ATOM 4592 O O . THR A 1 575 ? 36.885 1.974 -3.604 1.00 82.19 575 THR A O 1
ATOM 4595 N N . GLU A 1 576 ? 38.311 3.472 -2.757 1.00 76.12 576 GLU A N 1
ATOM 4596 C CA . GLU A 1 576 ? 38.670 4.024 -4.078 1.00 76.12 576 GLU A CA 1
ATOM 4597 C C . GLU A 1 576 ? 39.224 2.957 -5.038 1.00 76.12 576 GLU A C 1
ATOM 4599 O O . GLU A 1 576 ? 38.822 2.916 -6.199 1.00 76.12 576 GLU A O 1
ATOM 4604 N N . GLN A 1 577 ? 40.041 2.024 -4.537 1.00 75.81 577 GLN A N 1
ATOM 4605 C CA . GLN A 1 577 ? 40.576 0.907 -5.329 1.00 75.81 577 GLN A CA 1
ATOM 4606 C C . GLN A 1 577 ? 39.468 -0.009 -5.872 1.00 75.81 577 GLN A C 1
ATOM 4608 O O . GLN A 1 577 ? 39.510 -0.433 -7.025 1.00 75.81 577 GLN A O 1
ATOM 4613 N N . GLN A 1 578 ? 38.442 -0.303 -5.067 1.00 77.62 578 GLN A N 1
ATOM 4614 C CA . GLN A 1 578 ? 37.303 -1.113 -5.515 1.00 77.62 578 GLN A CA 1
ATOM 4615 C C . GLN A 1 578 ? 36.486 -0.388 -6.594 1.00 77.62 578 GLN A C 1
ATOM 4617 O O . GLN A 1 578 ? 36.007 -1.011 -7.542 1.00 77.62 578 GLN A O 1
ATOM 4622 N N . LEU A 1 579 ? 36.366 0.936 -6.490 1.00 76.06 579 LEU A N 1
ATOM 4623 C CA . LEU A 1 579 ? 35.631 1.745 -7.459 1.00 76.06 579 LEU A CA 1
ATOM 4624 C C . LEU A 1 579 ? 36.399 1.943 -8.781 1.00 76.06 579 LEU A C 1
ATOM 4626 O O . LEU A 1 579 ? 35.780 2.032 -9.843 1.00 76.06 579 LEU A O 1
ATOM 4630 N N . GLU A 1 580 ? 37.735 1.930 -8.765 1.00 73.19 580 GLU A N 1
ATOM 4631 C CA . GLU A 1 580 ? 38.555 1.866 -9.987 1.00 73.19 580 GLU A CA 1
ATOM 4632 C C . GLU A 1 580 ? 38.321 0.567 -10.772 1.00 73.19 580 GLU A C 1
ATOM 4634 O O . GLU A 1 580 ? 38.191 0.590 -12.003 1.00 73.19 580 GLU A O 1
ATOM 4639 N N . VAL A 1 581 ? 38.166 -0.563 -10.074 1.00 70.81 581 VAL A N 1
ATOM 4640 C CA . VAL A 1 581 ? 37.789 -1.841 -10.702 1.00 70.81 581 VAL A CA 1
ATOM 4641 C C . VAL A 1 581 ? 36.394 -1.756 -11.333 1.00 70.81 581 VAL A C 1
ATOM 4643 O O . VAL A 1 581 ? 36.194 -2.263 -12.441 1.00 70.81 581 VAL A O 1
ATOM 4646 N N . PHE A 1 582 ? 35.441 -1.072 -10.685 1.00 71.00 582 PHE A N 1
ATOM 4647 C CA . PHE A 1 582 ? 34.105 -0.838 -11.252 1.00 71.00 582 PHE A CA 1
ATOM 4648 C C . PHE A 1 582 ? 34.181 -0.027 -12.550 1.00 71.00 582 PHE A C 1
ATOM 4650 O O . PHE A 1 582 ? 33.571 -0.399 -13.552 1.00 71.00 582 PHE A O 1
ATOM 4657 N N . ALA A 1 583 ? 34.961 1.059 -12.553 1.00 65.56 583 ALA A N 1
ATOM 4658 C CA . ALA A 1 583 ? 35.102 1.940 -13.710 1.00 65.56 583 ALA A CA 1
ATOM 4659 C C . ALA A 1 583 ? 35.752 1.238 -14.916 1.00 65.56 583 ALA A C 1
ATOM 4661 O O . ALA A 1 583 ? 35.324 1.441 -16.052 1.00 65.56 583 ALA A O 1
ATOM 4662 N N . THR A 1 584 ? 36.749 0.384 -14.675 1.00 61.28 584 THR A N 1
ATOM 4663 C CA . THR A 1 584 ? 37.525 -0.270 -15.742 1.00 61.28 584 THR A CA 1
ATOM 4664 C C . THR A 1 584 ? 36.701 -1.312 -16.506 1.00 61.28 584 THR A C 1
ATOM 4666 O O . THR A 1 584 ? 36.806 -1.405 -17.726 1.00 61.28 584 THR A O 1
ATOM 4669 N N . LYS A 1 585 ? 35.822 -2.061 -15.825 1.00 55.59 585 LYS A N 1
ATOM 4670 C CA . LYS A 1 585 ? 34.934 -3.044 -16.478 1.00 55.59 585 LYS A CA 1
ATOM 4671 C C . LYS A 1 585 ? 33.781 -2.402 -17.257 1.00 55.59 585 LYS A C 1
ATOM 4673 O O . LYS A 1 585 ? 33.291 -2.999 -18.209 1.00 55.59 585 LYS A O 1
ATOM 4678 N N . LEU A 1 586 ? 33.367 -1.190 -16.885 1.00 56.81 586 LEU A N 1
ATOM 4679 C CA . LEU A 1 586 ? 32.298 -0.460 -17.572 1.00 56.81 586 LEU A CA 1
ATOM 4680 C C . LEU A 1 586 ? 32.717 0.157 -18.902 1.00 56.81 586 LEU A C 1
ATOM 4682 O O . LEU A 1 586 ? 31.869 0.331 -19.762 1.00 56.81 586 LEU A O 1
ATOM 4686 N N . ALA A 1 587 ? 33.999 0.477 -19.084 1.00 46.91 587 ALA A N 1
ATOM 4687 C CA . ALA A 1 587 ? 34.512 1.026 -20.340 1.00 46.91 587 ALA A CA 1
ATOM 4688 C C . ALA A 1 587 ? 34.624 -0.021 -21.471 1.00 46.91 587 ALA A C 1
ATOM 4690 O O . ALA A 1 587 ? 34.956 0.335 -22.599 1.00 46.91 587 ALA A O 1
ATOM 4691 N N . ILE A 1 588 ? 34.386 -1.302 -21.162 1.00 35.53 588 ILE A N 1
ATOM 4692 C CA . ILE A 1 588 ? 34.537 -2.446 -22.077 1.00 35.53 588 ILE A CA 1
ATOM 4693 C C . ILE A 1 588 ? 33.172 -2.918 -22.637 1.00 35.53 588 ILE A C 1
ATOM 4695 O O . ILE A 1 588 ? 33.145 -3.672 -23.607 1.00 35.53 588 ILE A O 1
ATOM 4699 N N . ASN A 1 589 ? 32.050 -2.441 -22.081 1.00 31.94 589 ASN A N 1
ATOM 4700 C CA . ASN A 1 589 ? 30.675 -2.702 -22.544 1.00 31.94 589 ASN A CA 1
ATOM 4701 C C . ASN A 1 589 ? 30.020 -1.423 -23.072 1.00 31.94 589 ASN A C 1
ATOM 4703 O O . ASN A 1 589 ? 29.077 -1.548 -23.886 1.00 31.94 589 ASN A O 1
#

pLDDT: mean 75.89, std 18.91, range [22.14, 95.38]

Secondary structure (DSSP, 8-state):
--HHHHHHHHHTT----TT-HHHHIIIIIT---SHHHHTTS-HHHHHHHT-----TTSSS-----------------------S------------PPP---S--S-EEEEEETTSTT-SSPPEEEEE--TTT-BHHHHHHHHHHHTT--TTEEEEEEETTSPBS--SSGGGGSBTTTTTPPTT-EEEEEEEES--TT-------------TT-SSEEEEEEETTTEEEEEEE-GGG--HHHHHHHHHHHHT--GGGEEEESSTT--S---GGGGGG--TT-EEEEEE--SS---S---GGG---SS---HHHHHHHHHHHHHHHHS-HHHHHHHHHHHHHHH--HHHHHHHHHHHHHSS-SSHHHHHHHHHHHHHHHHHHHTTT----GGGGGGGHHHHHHHHHHHHHHSPP-SS-EEEEEE-B-TTT-SBPSSEEEETT---EEEHHHHHHHHTTTPPPTT--S---GGGEEE-HHHHHHHHHTTT----EEEEEE-S--S---PPPPP--S-HHHHHHHGGGGTB--TT---SS-EEE-TTS-EEEEEEE--SSS--EEEE-TTTSSEEEE-HHHHHHHHHHHTT-